Protein AF-A0A7Y0K8A1-F1 (afdb_monomer_lite)

Radius of gyration: 27.69 Å; chains: 1; bounding box: 73×55×80 Å

Organism: NCBI:txid2729105

Structure (mmCIF, N/CA/C/O backbone):
data_AF-A0A7Y0K8A1-F1
#
_entry.id   AF-A0A7Y0K8A1-F1
#
loop_
_atom_site.group_PDB
_atom_site.id
_atom_site.type_symbol
_atom_site.label_atom_id
_atom_site.label_alt_id
_atom_site.label_comp_id
_atom_site.label_asym_id
_atom_site.label_entity_id
_atom_site.label_seq_id
_atom_site.pdbx_PDB_ins_code
_atom_site.Cartn_x
_atom_site.Cartn_y
_atom_site.Cartn_z
_atom_site.occupancy
_atom_site.B_iso_or_equiv
_atom_site.auth_seq_id
_atom_site.auth_comp_id
_atom_site.auth_asym_id
_atom_site.auth_atom_id
_atom_site.pdbx_PDB_model_num
ATOM 1 N N . MET A 1 1 ? 37.854 -5.762 14.764 1.00 24.39 1 MET A N 1
ATOM 2 C CA . MET A 1 1 ? 37.509 -5.549 16.183 1.00 24.39 1 MET A CA 1
ATOM 3 C C . MET A 1 1 ? 36.314 -4.615 16.227 1.00 24.39 1 MET A C 1
ATOM 5 O O . MET A 1 1 ? 36.447 -3.462 15.850 1.00 24.39 1 MET A O 1
ATOM 9 N N . ASP A 1 2 ? 35.163 -5.211 16.541 1.00 26.22 2 ASP A N 1
ATOM 10 C CA . ASP A 1 2 ? 33.833 -4.686 16.887 1.00 26.22 2 ASP A CA 1
ATOM 11 C C . ASP A 1 2 ? 33.547 -3.190 16.691 1.00 26.22 2 ASP A C 1
ATOM 13 O O . ASP A 1 2 ? 33.590 -2.392 17.625 1.00 26.22 2 ASP A O 1
ATOM 17 N N . GLY A 1 3 ? 33.139 -2.845 15.468 1.00 27.05 3 GLY A N 1
ATOM 18 C CA . GLY A 1 3 ? 32.381 -1.635 15.162 1.00 27.05 3 GLY A CA 1
ATOM 19 C C . GLY A 1 3 ? 30.900 -1.978 15.028 1.00 27.05 3 GLY A C 1
ATOM 20 O O . GLY A 1 3 ? 30.450 -2.366 13.956 1.00 27.05 3 GLY A O 1
ATOM 21 N N . SER A 1 4 ? 30.137 -1.872 16.116 1.00 22.25 4 SER A N 1
ATOM 22 C CA . SER A 1 4 ? 28.673 -1.897 16.054 1.00 22.25 4 SER A CA 1
ATOM 23 C C . SER A 1 4 ? 28.156 -0.463 15.941 1.00 22.25 4 SER A C 1
ATOM 25 O O . SER A 1 4 ? 27.860 0.185 16.948 1.00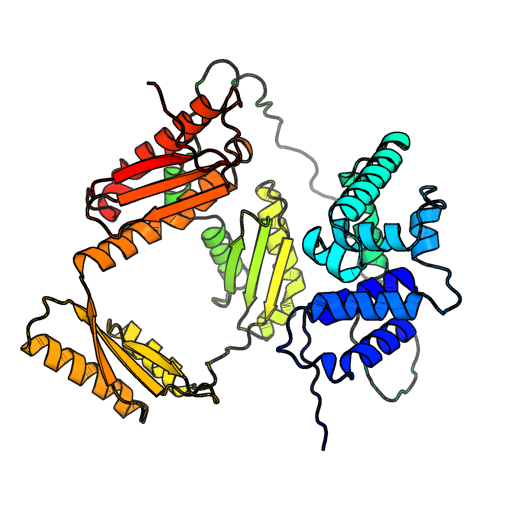 22.25 4 SER A O 1
ATOM 27 N N . THR A 1 5 ? 28.080 0.045 14.715 1.00 24.69 5 THR A N 1
ATOM 28 C CA . THR A 1 5 ? 27.270 1.214 14.362 1.00 24.69 5 THR A CA 1
ATOM 29 C C . THR A 1 5 ? 25.802 0.847 14.581 1.00 24.69 5 THR A C 1
ATOM 31 O O . THR A 1 5 ? 25.274 -0.091 13.985 1.00 24.69 5 THR A O 1
ATOM 34 N N . PHE A 1 6 ? 25.148 1.524 15.523 1.00 28.55 6 PHE A N 1
ATOM 35 C CA . PHE A 1 6 ? 23.739 1.289 15.819 1.00 28.55 6 PHE A CA 1
ATOM 36 C C . PHE A 1 6 ? 22.879 1.900 14.713 1.00 28.55 6 PHE A C 1
ATOM 38 O O . PHE A 1 6 ? 22.758 3.117 14.622 1.00 28.55 6 PHE A O 1
ATOM 45 N N . VAL A 1 7 ? 22.241 1.041 13.920 1.00 26.66 7 VAL A N 1
ATOM 46 C CA . VAL A 1 7 ? 21.103 1.401 13.068 1.00 26.66 7 VAL A CA 1
ATOM 47 C C . VAL A 1 7 ? 19.994 1.937 13.977 1.00 26.66 7 VAL A C 1
ATOM 49 O O . VAL A 1 7 ? 19.462 1.204 14.821 1.00 26.66 7 VAL A O 1
ATOM 52 N N . HIS A 1 8 ? 19.652 3.219 13.846 1.00 34.03 8 HIS A N 1
ATOM 53 C CA . HIS A 1 8 ? 18.496 3.820 14.510 1.00 34.03 8 HIS A CA 1
ATOM 54 C C . HIS A 1 8 ? 17.197 3.245 13.918 1.00 34.03 8 HIS A C 1
ATOM 56 O O . HIS A 1 8 ? 16.537 3.867 13.100 1.00 34.03 8 HIS A O 1
ATOM 62 N N . SER A 1 9 ? 16.824 2.029 14.329 1.00 37.53 9 SER A N 1
ATOM 63 C CA . SER A 1 9 ? 15.551 1.405 13.948 1.00 37.53 9 SER A CA 1
ATOM 64 C C . SER A 1 9 ? 14.418 1.801 14.908 1.00 37.53 9 SER A C 1
ATOM 66 O O . SER A 1 9 ? 14.607 1.803 16.129 1.00 37.53 9 SER A O 1
ATOM 68 N N . LYS A 1 10 ? 13.217 2.059 14.361 1.00 57.72 10 LYS A N 1
ATOM 69 C CA . LYS A 1 10 ? 11.925 2.286 15.061 1.00 57.72 10 LYS A CA 1
ATOM 70 C C . LYS A 1 10 ? 11.723 1.361 16.280 1.00 57.72 10 LYS A C 1
ATOM 72 O O . LYS A 1 10 ? 11.301 1.798 17.346 1.00 57.72 10 LYS A O 1
ATOM 77 N N . GLN A 1 11 ? 12.171 0.107 16.171 1.00 69.06 11 GLN A N 1
ATOM 78 C CA . GLN A 1 11 ? 12.081 -0.925 17.215 1.00 69.06 11 GLN A CA 1
ATOM 79 C C . GLN A 1 11 ? 12.850 -0.589 18.504 1.00 69.06 11 GLN A C 1
ATOM 81 O O . GLN A 1 11 ? 12.409 -0.941 19.599 1.00 69.06 11 GLN A O 1
ATOM 86 N N . VAL A 1 12 ? 14.002 0.083 18.403 1.00 68.31 12 VAL A N 1
ATOM 87 C CA . VAL A 1 12 ? 14.812 0.458 19.575 1.00 68.31 12 VAL A CA 1
ATOM 88 C C . VAL A 1 12 ? 14.117 1.543 20.387 1.00 68.31 12 VAL A C 1
ATOM 90 O O . VAL A 1 12 ? 14.115 1.476 21.617 1.00 68.31 12 VAL A O 1
ATOM 93 N N . ASN A 1 13 ? 13.484 2.499 19.709 1.00 73.88 13 ASN A N 1
ATOM 94 C CA . ASN A 1 13 ? 12.717 3.557 20.357 1.00 73.88 13 ASN A CA 1
ATOM 95 C C . ASN A 1 13 ? 11.484 2.987 21.063 1.00 73.88 13 ASN A C 1
ATOM 97 O O . ASN A 1 13 ? 11.255 3.321 22.224 1.00 73.88 13 ASN A O 1
ATOM 101 N N . ASP A 1 14 ? 10.775 2.047 20.434 1.00 79.75 14 ASP A N 1
ATOM 102 C CA . ASP A 1 14 ? 9.631 1.374 21.055 1.00 79.75 14 ASP A CA 1
ATOM 103 C C . ASP A 1 14 ? 10.026 0.612 22.326 1.00 79.75 14 ASP A C 1
ATOM 105 O O . ASP A 1 14 ? 9.353 0.681 23.357 1.00 79.75 14 ASP A O 1
ATOM 109 N N . TRP A 1 15 ? 11.162 -0.087 22.289 1.00 82.94 15 TRP A N 1
ATOM 110 C CA . TRP A 1 15 ? 11.717 -0.760 23.459 1.00 82.94 15 TRP A CA 1
ATOM 111 C C . TRP A 1 15 ? 12.137 0.216 24.554 1.00 82.94 15 TRP A C 1
ATOM 113 O O . TRP A 1 15 ? 11.872 -0.052 25.726 1.00 82.94 15 TRP A O 1
ATOM 123 N N . LEU A 1 16 ? 12.775 1.334 24.206 1.00 77.50 16 LEU A N 1
ATOM 124 C CA . LEU A 1 16 ? 13.179 2.359 25.170 1.00 77.50 16 LEU A CA 1
ATOM 125 C C . LEU A 1 16 ? 11.968 2.978 25.853 1.00 77.50 16 LEU A C 1
ATOM 127 O O . LEU A 1 16 ? 11.932 3.045 27.079 1.00 77.50 16 LEU A O 1
ATOM 131 N N . LEU A 1 17 ? 10.961 3.351 25.074 1.00 77.75 17 LEU A N 1
ATOM 132 C CA . LEU A 1 17 ? 9.736 3.954 25.564 1.00 77.75 17 LEU A CA 1
ATOM 133 C C . LEU A 1 17 ? 8.949 2.991 26.457 1.00 77.75 17 LEU A C 1
ATOM 135 O O . LEU A 1 17 ? 8.543 3.347 27.562 1.00 77.75 17 LEU A O 1
ATOM 139 N N . PHE A 1 18 ? 8.803 1.738 26.021 1.00 83.50 18 PHE A N 1
ATOM 140 C CA . PHE A 1 18 ? 8.172 0.689 26.815 1.00 83.50 18 PHE A CA 1
ATOM 141 C C . PHE A 1 18 ? 8.921 0.449 28.125 1.00 83.50 18 PHE A C 1
ATOM 143 O O . PHE A 1 18 ? 8.306 0.327 29.181 1.00 83.50 18 PHE A O 1
ATOM 150 N N . THR A 1 19 ? 10.253 0.424 28.085 1.00 82.06 19 THR A N 1
ATOM 151 C CA . THR A 1 19 ? 11.079 0.262 29.287 1.00 82.06 19 THR A CA 1
ATOM 152 C C . THR A 1 19 ? 10.920 1.461 30.225 1.00 82.06 19 THR A C 1
ATOM 154 O O . THR A 1 19 ? 10.665 1.280 31.416 1.00 82.06 19 THR A O 1
ATOM 157 N N . GLN A 1 20 ? 10.976 2.683 29.695 1.00 76.44 20 GLN A N 1
ATOM 158 C CA . GLN A 1 20 ? 10.878 3.920 30.467 1.00 76.44 20 GLN A CA 1
ATOM 159 C C . GLN A 1 20 ? 9.492 4.118 31.078 1.00 76.44 20 GLN A C 1
ATOM 161 O O . GLN A 1 20 ? 9.398 4.585 32.210 1.00 76.44 20 GLN A O 1
ATOM 166 N N . PHE A 1 21 ? 8.430 3.678 30.405 1.00 76.06 21 PHE A N 1
ATOM 167 C CA . PHE A 1 21 ? 7.079 3.665 30.962 1.00 76.06 21 PHE A CA 1
ATOM 168 C C . PHE A 1 21 ? 6.995 2.869 32.274 1.00 76.06 21 PHE A C 1
ATOM 170 O O . PHE A 1 21 ? 6.351 3.286 33.241 1.00 76.06 21 PHE A O 1
ATOM 177 N N . PHE A 1 22 ? 7.671 1.720 32.336 1.00 73.38 22 PHE A N 1
ATOM 178 C CA . PHE A 1 22 ? 7.627 0.851 33.509 1.00 73.38 22 PHE A CA 1
ATOM 179 C C . PHE A 1 22 ? 8.673 1.179 34.570 1.00 73.38 22 PHE A C 1
ATOM 181 O O . PHE A 1 22 ? 8.409 0.999 35.762 1.00 73.38 22 PHE A O 1
ATOM 188 N N . ILE A 1 23 ? 9.851 1.636 34.155 1.00 73.75 23 ILE A N 1
ATOM 189 C CA . ILE A 1 23 ? 10.977 1.894 35.055 1.00 73.75 23 ILE A CA 1
ATOM 190 C C . ILE A 1 23 ? 10.951 3.333 35.569 1.00 73.75 23 ILE A C 1
ATOM 192 O O . ILE A 1 23 ? 11.286 3.577 36.726 1.00 73.75 23 ILE A O 1
ATOM 196 N N . GLY A 1 24 ? 10.506 4.282 34.745 1.00 67.38 24 GLY A N 1
ATOM 197 C CA . GLY A 1 24 ? 10.475 5.708 35.066 1.00 67.38 24 GLY A CA 1
ATOM 198 C C . GLY A 1 24 ? 11.851 6.371 35.139 1.00 67.38 24 GLY A C 1
ATOM 199 O O . GLY A 1 24 ? 11.931 7.549 35.470 1.00 67.38 24 GLY A O 1
ATOM 200 N N . ASP A 1 25 ? 12.916 5.629 34.834 1.00 72.69 25 ASP A N 1
ATOM 201 C CA . ASP A 1 25 ? 14.300 6.093 34.822 1.00 72.69 25 ASP A CA 1
ATOM 202 C C . ASP A 1 25 ? 14.870 5.922 33.412 1.00 72.69 25 ASP A C 1
ATOM 204 O O . ASP A 1 25 ? 14.902 4.813 32.867 1.00 72.69 25 ASP A O 1
ATOM 208 N N . LYS A 1 26 ? 15.276 7.038 32.805 1.00 70.19 26 LYS A N 1
ATOM 209 C CA . LYS A 1 26 ? 15.771 7.086 31.426 1.00 70.19 26 LYS A CA 1
ATOM 210 C C . LYS A 1 26 ? 17.104 6.353 31.274 1.00 70.19 26 LYS A C 1
ATOM 212 O O . LYS A 1 26 ? 17.262 5.596 30.318 1.00 70.19 26 LYS A O 1
ATOM 217 N N . GLU A 1 27 ? 18.040 6.553 32.197 1.00 70.31 27 GLU A N 1
ATOM 218 C CA . GLU A 1 27 ? 19.384 5.964 32.133 1.00 70.31 27 GLU A CA 1
ATOM 219 C C . GLU A 1 27 ? 19.294 4.449 32.281 1.00 70.31 27 GLU A C 1
ATOM 221 O O . GLU A 1 27 ? 19.781 3.698 31.435 1.00 70.31 27 GLU A O 1
ATOM 226 N N . LYS A 1 28 ? 18.524 3.997 33.268 1.00 75.38 28 LYS A N 1
ATOM 227 C CA . LYS A 1 28 ? 18.285 2.576 33.500 1.00 75.38 28 LYS A CA 1
ATOM 228 C C . LYS A 1 28 ? 17.540 1.901 32.348 1.00 75.38 28 LYS A C 1
ATOM 230 O O . LYS A 1 28 ? 17.819 0.755 31.992 1.00 75.38 28 LYS A O 1
ATOM 235 N N . SER A 1 29 ? 16.605 2.616 31.724 1.00 76.81 29 SER A N 1
ATOM 236 C CA . SER A 1 29 ? 15.904 2.114 30.537 1.00 76.81 29 SER A CA 1
ATOM 237 C C . SER A 1 29 ? 16.855 1.927 29.359 1.00 76.81 29 SER A C 1
ATOM 239 O O . SER A 1 29 ? 16.796 0.906 28.671 1.00 76.81 29 SER A O 1
ATOM 241 N N . GLN A 1 30 ? 17.783 2.866 29.164 1.00 76.06 30 GLN A N 1
ATOM 242 C CA . GLN A 1 30 ? 18.830 2.745 28.156 1.00 76.06 30 GLN A CA 1
ATOM 243 C C . GLN A 1 30 ? 19.787 1.590 28.453 1.00 76.06 30 GLN A C 1
ATOM 245 O O . GLN A 1 30 ? 20.139 0.865 27.527 1.00 76.06 30 GLN A O 1
ATOM 250 N N . GLU A 1 31 ? 20.186 1.378 29.708 1.00 74.69 31 GLU A N 1
ATOM 251 C CA . GLU A 1 31 ? 21.025 0.239 30.099 1.00 74.69 31 GLU A CA 1
ATOM 252 C C . GLU A 1 31 ? 20.365 -1.099 29.760 1.00 74.69 31 GLU A C 1
ATOM 254 O O . GLU A 1 31 ? 20.992 -1.970 29.155 1.00 74.69 31 GLU A O 1
ATOM 259 N N . ILE A 1 32 ? 19.078 -1.252 30.076 1.00 76.62 32 ILE A N 1
ATOM 260 C CA . ILE A 1 32 ? 18.332 -2.488 29.814 1.00 76.62 32 ILE A CA 1
ATOM 261 C C . ILE A 1 32 ? 18.181 -2.742 28.314 1.00 76.62 32 ILE A C 1
ATOM 263 O O . ILE A 1 32 ? 18.380 -3.875 27.864 1.00 76.62 32 ILE A O 1
ATOM 267 N N . VAL A 1 33 ? 17.875 -1.710 27.524 1.00 75.94 33 VAL A N 1
ATOM 268 C CA . VAL A 1 33 ? 17.758 -1.854 26.066 1.00 75.94 33 VAL A CA 1
ATOM 269 C C . VAL A 1 33 ? 19.127 -2.086 25.417 1.00 75.94 33 VAL A C 1
ATOM 271 O O . VAL A 1 33 ? 19.243 -2.961 24.563 1.00 75.94 33 VAL A O 1
ATOM 274 N N . LYS A 1 34 ? 20.199 -1.422 25.866 1.00 74.75 34 LYS A N 1
ATOM 275 C CA . LYS A 1 34 ? 21.573 -1.711 25.412 1.00 74.75 34 LYS A CA 1
ATOM 276 C C . LYS A 1 34 ? 21.975 -3.152 25.734 1.00 74.75 34 LYS A C 1
ATOM 278 O O . LYS A 1 34 ? 22.473 -3.858 24.862 1.00 74.75 34 LYS A O 1
ATOM 283 N N . ALA A 1 35 ? 21.680 -3.628 26.945 1.00 71.81 35 ALA A N 1
ATOM 284 C CA . ALA A 1 35 ? 21.947 -5.004 27.363 1.00 71.81 35 ALA A CA 1
ATOM 285 C C . ALA A 1 35 ? 21.144 -6.048 26.565 1.00 71.81 35 ALA A C 1
ATOM 287 O O . ALA A 1 35 ? 21.574 -7.197 26.444 1.00 71.81 35 ALA A O 1
ATOM 288 N N . TRP A 1 36 ? 19.974 -5.680 26.031 1.00 75.44 36 TRP A N 1
ATOM 289 C CA . TRP A 1 36 ? 19.258 -6.490 25.046 1.00 75.44 36 TRP A CA 1
ATOM 290 C C . TRP A 1 36 ? 20.005 -6.510 23.715 1.00 75.44 36 TRP A C 1
ATOM 292 O O . TRP A 1 36 ? 20.303 -7.591 23.211 1.00 75.44 36 TRP A O 1
ATOM 302 N N . LEU A 1 37 ? 20.338 -5.332 23.187 1.00 66.25 37 LEU A N 1
ATOM 303 C CA . LEU A 1 37 ? 20.905 -5.144 21.854 1.00 66.25 37 LEU A CA 1
ATOM 304 C C . LEU A 1 37 ? 22.251 -5.842 21.643 1.00 66.25 37 LEU A C 1
ATOM 306 O O . LEU A 1 37 ? 22.497 -6.329 20.545 1.00 66.25 37 LEU A O 1
ATOM 310 N N . ILE A 1 38 ? 23.079 -5.974 22.681 1.00 62.06 38 ILE A N 1
ATOM 311 C CA . ILE A 1 38 ? 24.378 -6.668 22.602 1.00 62.06 38 ILE A CA 1
ATOM 312 C C . ILE A 1 38 ? 24.273 -8.203 22.570 1.00 62.06 38 ILE A C 1
ATOM 314 O O . ILE A 1 38 ? 25.284 -8.893 22.439 1.00 62.06 38 ILE A O 1
ATOM 318 N N . LYS A 1 39 ? 23.078 -8.789 22.734 1.00 57.50 39 LYS A N 1
ATOM 319 C CA . LYS A 1 39 ? 22.943 -10.253 22.776 1.00 57.50 39 LYS A CA 1
ATOM 320 C C . LYS A 1 39 ? 23.056 -10.854 21.379 1.00 57.50 39 LYS A C 1
ATOM 322 O O . LYS A 1 39 ? 22.359 -10.407 20.486 1.00 57.50 39 LYS A O 1
ATOM 327 N N . PRO A 1 40 ? 23.725 -12.005 21.189 1.00 44.41 40 PRO A N 1
ATOM 328 C CA . PRO A 1 40 ? 23.772 -12.684 19.886 1.00 44.41 40 PRO A CA 1
ATOM 329 C C . PRO A 1 40 ? 22.390 -13.001 19.273 1.00 44.41 40 PRO A C 1
ATOM 331 O O . PRO A 1 40 ? 22.266 -13.242 18.074 1.00 44.41 40 PRO A O 1
ATOM 334 N N . SER A 1 41 ? 21.325 -13.018 20.087 1.00 43.88 41 SER A N 1
ATOM 335 C CA . SER A 1 41 ? 19.940 -13.194 19.639 1.00 43.88 41 SER A CA 1
ATOM 336 C C . SER A 1 41 ? 19.298 -11.972 18.966 1.00 43.88 41 SER A C 1
ATOM 338 O O . SER A 1 41 ? 18.137 -12.097 18.577 1.00 43.88 41 SER A O 1
ATOM 340 N N . THR A 1 42 ? 20.009 -10.846 18.838 1.00 46.00 42 THR A N 1
ATOM 341 C CA . THR A 1 42 ? 19.537 -9.586 18.229 1.00 46.00 42 THR A CA 1
ATOM 342 C C . THR A 1 42 ? 20.055 -9.329 16.814 1.00 46.00 42 THR A C 1
ATOM 344 O O . THR A 1 42 ? 19.662 -8.330 16.222 1.00 46.00 42 THR A O 1
ATOM 347 N N . LYS A 1 43 ? 20.886 -10.217 16.237 1.00 47.50 43 LYS A N 1
ATOM 348 C CA . LYS A 1 43 ? 21.326 -10.097 14.833 1.00 47.50 43 LYS A CA 1
ATOM 349 C C . LYS A 1 43 ? 20.107 -9.995 13.897 1.00 47.50 43 LYS A C 1
ATOM 351 O O . LYS A 1 43 ? 19.180 -10.804 14.011 1.00 47.50 43 LYS A O 1
ATOM 356 N N . PHE A 1 44 ? 20.134 -9.005 13.003 1.00 40.94 44 PHE A N 1
ATOM 357 C CA . PHE A 1 44 ? 18.996 -8.344 12.335 1.00 40.94 44 PHE A CA 1
ATOM 358 C C . PHE A 1 44 ? 18.143 -9.182 11.358 1.00 40.94 44 PHE A C 1
ATOM 360 O O . PHE A 1 44 ? 17.328 -8.637 10.630 1.00 40.94 44 PHE A O 1
ATOM 367 N N . GLN A 1 45 ? 18.246 -10.511 11.372 1.00 38.81 45 GLN A N 1
ATOM 368 C CA . GLN A 1 45 ? 17.527 -11.398 10.442 1.00 38.81 45 GLN A CA 1
ATOM 369 C C . GLN A 1 45 ? 16.828 -12.581 11.134 1.00 38.81 45 GLN A C 1
ATOM 371 O O . GLN A 1 45 ? 16.485 -13.583 10.512 1.00 38.81 45 GLN A O 1
ATOM 376 N N . ARG A 1 46 ? 16.607 -12.521 12.455 1.00 44.44 46 ARG A N 1
ATOM 377 C CA . ARG A 1 46 ? 15.890 -13.592 13.172 1.00 44.44 46 ARG A CA 1
ATOM 378 C C . ARG A 1 46 ? 14.405 -13.275 13.324 1.00 44.44 46 ARG A C 1
ATOM 380 O O . ARG A 1 46 ? 14.040 -12.241 13.869 1.00 44.44 46 ARG A O 1
ATOM 387 N N . ASN A 1 47 ? 13.541 -14.230 12.975 1.00 48.03 47 ASN A N 1
ATOM 388 C CA . ASN A 1 47 ? 12.097 -14.130 13.215 1.00 48.03 47 ASN A CA 1
ATOM 389 C C . ASN A 1 47 ? 11.781 -13.659 14.652 1.00 48.03 47 ASN A C 1
ATOM 391 O O . ASN A 1 47 ? 12.255 -14.239 15.643 1.00 48.03 47 ASN A O 1
ATOM 395 N N . HIS A 1 48 ? 10.919 -12.643 14.750 1.00 62.94 48 HIS A N 1
ATOM 396 C CA . HIS A 1 48 ? 10.381 -12.081 15.994 1.00 62.94 48 HIS A CA 1
ATOM 397 C C . HIS A 1 48 ? 11.364 -11.284 16.873 1.00 62.94 48 HIS A C 1
ATOM 399 O O . HIS A 1 48 ? 11.264 -11.344 18.103 1.00 62.94 48 HIS A O 1
ATOM 405 N N . VAL A 1 49 ? 12.341 -10.574 16.288 1.00 65.62 49 VAL A N 1
ATOM 406 C CA . VAL A 1 49 ? 13.271 -9.704 17.044 1.00 65.62 49 VAL A CA 1
ATOM 407 C C . VAL A 1 49 ? 12.507 -8.701 17.916 1.00 65.62 49 VAL A C 1
ATOM 409 O O . VAL A 1 49 ? 12.757 -8.651 19.124 1.00 65.62 49 VAL A O 1
ATOM 412 N N . MET A 1 50 ? 11.515 -8.006 17.345 1.00 74.31 50 MET A N 1
ATOM 413 C CA . MET A 1 50 ? 10.642 -7.061 18.052 1.00 74.31 50 MET A CA 1
ATOM 414 C C . MET A 1 50 ? 10.005 -7.689 19.303 1.00 74.31 50 MET A C 1
ATOM 416 O O . MET A 1 50 ? 10.189 -7.190 20.419 1.00 74.31 50 MET A O 1
ATOM 420 N N . GLU A 1 51 ? 9.345 -8.847 19.167 1.00 79.25 51 GLU A N 1
ATOM 421 C CA . GLU A 1 51 ? 8.675 -9.496 20.298 1.00 79.25 51 GLU A CA 1
ATOM 422 C C . GLU A 1 51 ? 9.658 -10.025 21.356 1.00 79.25 51 GLU A C 1
ATOM 424 O O . GLU A 1 51 ? 9.309 -10.150 22.536 1.00 79.25 51 GLU A O 1
ATOM 429 N N . ARG A 1 52 ? 10.888 -10.377 20.960 1.00 75.44 52 ARG A N 1
ATOM 430 C CA . ARG A 1 52 ? 11.927 -10.834 21.894 1.00 75.44 52 ARG A CA 1
ATOM 431 C C . ARG A 1 52 ? 12.470 -9.689 22.745 1.00 75.44 52 ARG A C 1
ATOM 433 O O . ARG A 1 52 ? 12.723 -9.940 23.923 1.00 75.44 52 ARG A O 1
ATOM 440 N N . GLY A 1 53 ? 12.584 -8.477 22.200 1.00 77.12 53 GLY A N 1
ATOM 441 C CA . GLY A 1 53 ? 13.013 -7.299 22.957 1.00 77.12 53 GLY A CA 1
ATOM 442 C C . GLY A 1 53 ? 12.019 -6.920 24.048 1.00 77.12 53 GLY A C 1
ATOM 443 O O . GLY A 1 53 ? 12.384 -6.912 25.223 1.00 77.12 53 GLY A O 1
ATOM 444 N N . PHE A 1 54 ? 10.732 -6.780 23.711 1.00 85.12 54 PHE A N 1
ATOM 445 C CA . PHE A 1 54 ? 9.679 -6.557 24.714 1.00 85.12 54 PHE A CA 1
ATOM 446 C C . PHE A 1 54 ? 9.655 -7.652 25.785 1.00 85.12 54 PHE A C 1
ATOM 448 O O . PHE A 1 54 ? 9.534 -7.378 26.979 1.00 85.12 54 PHE A O 1
ATOM 455 N N . ARG A 1 55 ? 9.826 -8.917 25.383 1.00 82.75 55 ARG A N 1
ATOM 456 C CA . ARG A 1 55 ? 9.890 -10.039 26.327 1.00 82.75 55 ARG A CA 1
ATOM 457 C C . ARG A 1 55 ? 11.113 -9.962 27.240 1.00 82.75 55 ARG A C 1
ATOM 459 O O . ARG A 1 55 ? 11.013 -10.311 28.416 1.00 82.75 55 ARG A O 1
ATOM 466 N N . TYR A 1 56 ? 12.265 -9.569 26.703 1.00 82.38 56 TYR A N 1
ATOM 467 C CA . TYR A 1 56 ? 13.481 -9.388 27.482 1.00 82.38 56 TYR A CA 1
ATOM 468 C C . TYR A 1 56 ? 13.283 -8.303 28.539 1.00 82.38 56 TYR A C 1
ATOM 470 O O . TYR A 1 56 ? 13.530 -8.559 29.716 1.00 82.38 56 TYR A O 1
ATOM 478 N N . ILE A 1 57 ? 12.740 -7.154 28.137 1.00 83.31 57 ILE A N 1
ATOM 479 C CA . ILE A 1 57 ? 12.429 -6.034 29.0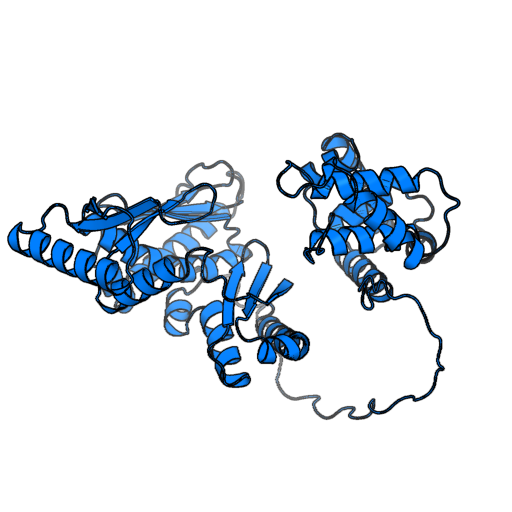29 1.00 83.31 57 ILE A CA 1
ATOM 480 C C . ILE A 1 57 ? 11.458 -6.481 30.127 1.00 83.31 57 ILE A C 1
ATOM 482 O O . ILE A 1 57 ? 11.761 -6.344 31.310 1.00 83.31 57 ILE A O 1
ATOM 486 N N . LEU A 1 58 ? 10.356 -7.150 29.765 1.00 80.94 58 LEU A N 1
ATOM 487 C CA . LEU A 1 58 ? 9.397 -7.709 30.726 1.00 80.94 58 LEU A CA 1
ATOM 488 C C . LEU A 1 58 ? 10.029 -8.693 31.722 1.00 80.94 58 LEU A C 1
ATOM 490 O O . LEU A 1 58 ? 9.541 -8.827 32.845 1.00 80.94 58 LEU A O 1
ATOM 494 N N . LYS A 1 59 ? 11.088 -9.413 31.328 1.00 80.31 59 LYS A N 1
ATOM 495 C CA . LYS A 1 59 ? 11.830 -10.306 32.228 1.00 80.31 59 LYS A CA 1
ATOM 496 C C . LYS A 1 59 ? 12.692 -9.512 33.209 1.00 80.31 59 LYS A C 1
ATOM 498 O O . LYS A 1 59 ? 12.667 -9.842 34.390 1.00 80.31 59 LYS A O 1
ATOM 503 N N . GLN A 1 60 ? 13.404 -8.486 32.741 1.00 74.38 60 GLN A N 1
ATOM 504 C CA . GLN A 1 60 ? 14.218 -7.615 33.603 1.00 74.38 60 GLN A CA 1
ATOM 505 C C . GLN A 1 60 ? 13.355 -6.847 34.602 1.00 74.38 60 GLN A C 1
ATOM 507 O O . GLN A 1 60 ? 13.700 -6.714 35.771 1.00 74.38 60 GLN A O 1
ATOM 512 N N . MET A 1 61 ? 12.148 -6.476 34.182 1.00 67.75 61 MET A N 1
ATOM 513 C CA . MET A 1 61 ? 11.180 -5.831 35.052 1.00 67.75 61 MET A CA 1
ATOM 514 C C . MET A 1 61 ? 10.753 -6.692 36.248 1.00 67.75 61 MET A C 1
ATOM 516 O O . MET A 1 61 ? 10.256 -6.114 37.202 1.00 67.75 61 MET A O 1
ATOM 520 N N . LYS A 1 62 ? 10.887 -8.031 36.247 1.00 60.81 62 LYS A N 1
ATOM 521 C CA . LYS A 1 62 ? 10.403 -8.914 37.337 1.00 60.81 62 LYS A CA 1
ATOM 522 C C . LYS A 1 62 ? 11.278 -8.941 38.603 1.00 60.81 62 LYS A C 1
ATOM 524 O O . LYS A 1 62 ? 10.868 -9.588 39.562 1.00 60.81 62 LYS A O 1
ATOM 529 N N . GLY A 1 63 ? 12.441 -8.282 38.614 1.00 52.16 63 GLY A N 1
ATOM 530 C CA . GLY A 1 63 ? 13.434 -8.409 39.693 1.00 52.16 63 GLY A CA 1
ATOM 531 C C . GLY A 1 63 ? 13.823 -7.126 40.433 1.00 52.16 63 GLY A C 1
ATOM 532 O O . GLY A 1 63 ? 14.589 -7.210 41.385 1.00 52.16 63 GLY A O 1
ATOM 533 N N . GLU A 1 64 ? 13.328 -5.950 40.040 1.00 48.84 64 GLU A N 1
ATOM 534 C CA . GLU A 1 64 ? 13.826 -4.671 40.566 1.00 48.84 64 GLU A CA 1
ATOM 535 C C . GLU A 1 64 ? 12.750 -3.869 41.306 1.00 48.84 64 GLU A C 1
ATOM 537 O O . GLU A 1 64 ? 11.585 -3.875 40.919 1.00 48.84 64 GLU A O 1
ATOM 542 N N . ASN A 1 65 ? 13.141 -3.167 42.376 1.00 46.94 65 ASN A N 1
ATOM 543 C CA . ASN A 1 65 ? 12.258 -2.359 43.222 1.00 46.94 65 ASN A CA 1
ATOM 544 C C . ASN A 1 65 ? 11.586 -1.228 42.419 1.00 46.94 65 ASN A C 1
ATOM 546 O O . ASN A 1 65 ? 12.199 -0.214 42.092 1.00 46.94 65 ASN A O 1
ATOM 550 N N . ARG A 1 66 ? 10.303 -1.426 42.097 1.00 51.62 66 ARG A N 1
ATOM 551 C CA . ARG A 1 66 ? 9.498 -0.594 41.188 1.00 51.62 66 ARG A CA 1
ATOM 552 C C . ARG A 1 66 ? 8.781 0.517 41.934 1.00 51.62 66 ARG A C 1
ATOM 554 O O . ARG A 1 66 ? 8.113 0.210 42.921 1.00 51.62 66 ARG A O 1
ATOM 561 N N . ARG A 1 67 ? 8.803 1.756 41.423 1.00 49.66 67 ARG A N 1
ATOM 562 C CA . ARG A 1 67 ? 7.782 2.801 41.681 1.00 49.66 67 ARG A CA 1
ATOM 563 C C . ARG A 1 67 ? 8.183 4.123 41.012 1.00 49.66 67 ARG A C 1
ATOM 565 O O . ARG A 1 67 ? 9.026 4.809 41.574 1.00 49.66 67 ARG A O 1
ATOM 572 N N . ARG A 1 68 ? 7.506 4.533 39.926 1.00 52.25 68 ARG A N 1
ATOM 573 C CA . ARG A 1 68 ? 6.978 5.916 39.794 1.00 52.25 68 ARG A CA 1
ATOM 574 C C . ARG A 1 68 ? 6.018 6.122 38.610 1.00 52.25 68 ARG A C 1
ATOM 576 O O . ARG A 1 68 ? 4.863 6.396 38.892 1.00 52.25 68 ARG A O 1
ATOM 583 N N . VAL A 1 69 ? 6.393 5.913 37.345 1.00 48.78 69 VAL A N 1
ATOM 584 C CA . VAL A 1 69 ? 5.578 6.410 36.203 1.00 48.78 69 VAL A CA 1
ATOM 585 C C . VAL A 1 69 ? 4.277 5.628 35.956 1.00 48.78 69 VAL A C 1
ATOM 587 O O . VAL A 1 69 ? 3.200 6.214 36.036 1.00 48.78 69 VAL A O 1
ATOM 590 N N . SER A 1 70 ? 4.321 4.295 35.817 1.00 49.44 70 SER A N 1
ATOM 591 C CA . SER A 1 70 ? 3.091 3.474 35.734 1.00 49.44 70 SER A CA 1
ATOM 592 C C . SER A 1 70 ? 2.182 3.621 36.961 1.00 49.44 70 SER A C 1
ATOM 594 O O . SER A 1 70 ? 0.971 3.420 36.890 1.00 49.44 70 SER A O 1
ATOM 596 N N . LYS A 1 71 ? 2.765 3.994 38.107 1.00 50.22 71 LYS A N 1
ATOM 597 C CA . LYS A 1 71 ? 2.037 4.186 39.356 1.00 50.22 71 LYS A CA 1
ATOM 598 C C . LYS A 1 71 ? 1.289 5.516 39.383 1.00 50.22 71 LYS A C 1
ATOM 600 O O . LYS A 1 71 ? 0.229 5.520 39.983 1.00 50.22 71 LYS A O 1
ATOM 605 N N . VAL A 1 72 ? 1.790 6.581 38.747 1.00 48.94 72 VAL A N 1
ATOM 606 C CA . VAL A 1 72 ? 1.127 7.900 38.670 1.00 48.94 72 VAL A CA 1
ATOM 607 C C . VAL A 1 72 ? -0.097 7.815 37.757 1.00 48.94 72 VAL A C 1
ATOM 609 O O . VAL A 1 72 ? -1.216 7.953 38.251 1.00 48.94 72 VAL A O 1
ATOM 612 N N . LEU A 1 73 ? 0.103 7.382 36.509 1.00 49.91 73 LEU A N 1
ATOM 613 C CA . LEU A 1 73 ? -0.931 7.239 35.472 1.00 49.91 73 LEU A CA 1
ATOM 614 C C . LEU A 1 73 ? -2.096 6.332 35.904 1.00 49.91 73 LEU A C 1
ATOM 616 O O . LEU A 1 73 ? -3.263 6.597 35.642 1.00 49.91 73 LEU A O 1
ATOM 620 N N . LEU A 1 74 ? -1.800 5.256 36.638 1.00 53.84 74 LEU A N 1
ATOM 621 C CA . LEU A 1 74 ? -2.819 4.328 37.139 1.00 53.84 74 LEU A CA 1
ATOM 622 C C . LEU A 1 74 ? -3.324 4.684 38.546 1.00 53.84 74 LEU A C 1
ATOM 624 O O . LEU A 1 74 ? -4.322 4.113 38.994 1.00 53.84 74 LEU A O 1
ATOM 628 N N . SER A 1 75 ? -2.672 5.606 39.262 1.00 51.94 75 SER A N 1
ATOM 629 C CA . SER A 1 75 ? -3.158 6.097 40.559 1.00 51.94 75 SER A CA 1
ATOM 630 C C . SER A 1 75 ? -4.162 7.232 40.428 1.00 51.94 75 SER A C 1
ATOM 632 O O . SER A 1 75 ? -5.136 7.208 41.178 1.00 51.94 75 SER A O 1
ATOM 634 N N . GLU A 1 76 ? -3.974 8.149 39.474 1.00 47.47 76 GLU A N 1
ATOM 635 C CA . GLU A 1 76 ? -4.860 9.303 39.262 1.00 47.47 76 GLU A CA 1
ATOM 636 C C . GLU A 1 76 ? -6.256 8.875 38.786 1.00 47.47 76 GLU A C 1
ATOM 638 O O . GLU A 1 76 ? -7.260 9.411 39.242 1.00 47.47 76 GLU A O 1
ATOM 643 N N . TYR A 1 77 ? -6.346 7.788 38.013 1.00 52.06 77 TYR A N 1
ATOM 644 C CA . TYR A 1 77 ? -7.621 7.216 37.551 1.00 52.06 77 TYR A CA 1
ATOM 645 C C . TYR A 1 77 ? -8.083 5.986 38.362 1.00 52.06 77 TYR A C 1
ATOM 647 O O . TYR A 1 77 ? -9.029 5.278 37.996 1.00 52.06 77 TYR A O 1
ATOM 655 N N . SER A 1 78 ? -7.450 5.716 39.512 1.00 49.28 78 SER A N 1
ATOM 656 C CA . SER A 1 78 ? -7.810 4.618 40.427 1.00 49.28 78 SER A CA 1
ATOM 657 C C . SER A 1 78 ? -7.819 3.217 39.777 1.00 49.28 78 SER A C 1
ATOM 659 O O . SER A 1 78 ? -8.701 2.402 40.052 1.00 49.28 78 SER A O 1
ATOM 661 N N . PHE A 1 79 ? -6.828 2.915 38.935 1.00 56.88 79 PHE A N 1
ATOM 662 C CA . PHE A 1 79 ? -6.537 1.588 38.367 1.00 56.88 79 PHE A CA 1
ATOM 663 C C . PHE A 1 79 ? -5.506 0.800 39.197 1.00 56.88 79 PHE A C 1
ATOM 665 O O . PHE A 1 79 ? -4.846 -0.110 38.693 1.00 56.88 79 PHE A O 1
ATOM 672 N N . LYS A 1 80 ? -5.369 1.119 40.493 1.00 51.75 80 LYS A N 1
ATOM 673 C CA . LYS A 1 80 ? -4.405 0.499 41.428 1.00 51.75 80 LYS A CA 1
ATOM 674 C C . LYS A 1 80 ? -4.481 -1.040 41.487 1.00 51.75 80 LYS A C 1
ATOM 676 O O . LYS A 1 80 ? -3.545 -1.668 41.970 1.00 51.75 80 LYS A O 1
ATOM 681 N N . SER A 1 81 ? -5.575 -1.636 41.009 1.00 56.62 81 SER A N 1
ATOM 682 C CA . SER A 1 81 ? -5.830 -3.079 40.964 1.00 56.62 81 SER A CA 1
ATOM 683 C C . SER A 1 81 ? -5.350 -3.786 39.686 1.00 56.62 81 SER A C 1
ATOM 685 O O . SER A 1 81 ? -5.338 -5.019 39.657 1.00 56.62 81 SER A O 1
ATOM 687 N N . ILE A 1 82 ? -4.951 -3.058 38.632 1.00 64.12 82 ILE A N 1
ATOM 688 C CA . ILE A 1 82 ? -4.499 -3.665 37.371 1.00 64.12 82 ILE A CA 1
ATOM 689 C C . ILE A 1 82 ? -3.091 -4.231 37.557 1.00 64.12 82 ILE A C 1
ATOM 691 O O . ILE A 1 82 ? -2.134 -3.497 37.822 1.00 64.12 82 ILE A O 1
ATOM 695 N N . LYS A 1 83 ? -2.953 -5.550 37.387 1.00 72.31 83 LYS A N 1
ATOM 696 C CA . LYS A 1 83 ? -1.664 -6.242 37.507 1.00 72.31 83 LYS A CA 1
ATOM 697 C C . LYS A 1 83 ? -0.717 -5.770 36.408 1.00 72.31 83 LYS A C 1
ATOM 699 O O . LYS A 1 83 ? -1.129 -5.487 35.294 1.00 72.31 83 LYS A O 1
ATOM 704 N N . GLU A 1 84 ? 0.577 -5.769 36.678 1.00 71.69 84 GLU A N 1
ATOM 705 C CA . GLU A 1 84 ? 1.603 -5.264 35.747 1.00 71.69 84 GLU A CA 1
ATOM 706 C C . GLU A 1 84 ? 1.597 -5.947 34.379 1.00 71.69 84 GLU A C 1
ATOM 708 O O . GLU A 1 84 ? 1.869 -5.320 33.362 1.00 71.69 84 GLU A O 1
ATOM 713 N N . ILE A 1 85 ? 1.259 -7.238 34.341 1.00 76.38 85 ILE A N 1
ATOM 714 C CA . ILE A 1 85 ? 1.113 -7.956 33.076 1.00 76.38 85 ILE A CA 1
ATOM 715 C C . ILE A 1 85 ? -0.062 -7.418 32.253 1.00 76.38 85 ILE A C 1
ATOM 717 O O . ILE A 1 85 ? 0.023 -7.384 31.032 1.00 76.38 85 ILE A O 1
ATOM 721 N N . ASP A 1 86 ? -1.128 -6.971 32.915 1.00 78.94 86 ASP A N 1
ATOM 722 C CA . ASP A 1 86 ? -2.283 -6.353 32.272 1.00 78.94 86 ASP A CA 1
ATOM 723 C C . ASP A 1 86 ? -1.935 -4.937 31.809 1.00 78.94 86 ASP A C 1
ATOM 725 O O . ASP A 1 86 ? -2.288 -4.574 30.696 1.00 78.94 86 ASP A O 1
ATOM 729 N N . GLN A 1 87 ? -1.135 -4.188 32.575 1.00 80.56 87 GLN A N 1
ATOM 730 C CA . GLN A 1 87 ? -0.594 -2.888 32.149 1.00 80.56 87 GLN A CA 1
ATOM 731 C C . GLN A 1 87 ? 0.273 -3.020 30.890 1.00 80.56 87 GLN A C 1
ATOM 733 O O . GLN A 1 87 ? 0.129 -2.240 29.956 1.00 80.56 87 GLN A O 1
ATOM 738 N N . ALA A 1 88 ? 1.134 -4.041 30.830 1.00 83.00 88 ALA A N 1
ATOM 739 C CA . ALA A 1 88 ? 1.928 -4.333 29.640 1.00 83.00 88 ALA A CA 1
ATOM 740 C C . ALA A 1 88 ? 1.050 -4.709 28.443 1.00 83.00 88 ALA A C 1
ATOM 742 O O . ALA A 1 88 ? 1.305 -4.247 27.339 1.00 83.00 88 ALA A O 1
ATOM 743 N N . ILE A 1 89 ? 0.004 -5.514 28.646 1.00 82.44 89 ILE A N 1
ATOM 744 C CA . ILE A 1 89 ? -0.948 -5.868 27.582 1.00 82.44 89 ILE A CA 1
ATOM 745 C C . ILE A 1 89 ? -1.689 -4.625 27.074 1.00 82.44 89 ILE A C 1
ATOM 747 O O . ILE A 1 89 ? -1.818 -4.464 25.865 1.00 82.44 89 ILE A O 1
ATOM 751 N N . ILE A 1 90 ? -2.141 -3.753 27.977 1.00 82.50 90 ILE A N 1
ATOM 752 C CA . ILE A 1 90 ? -2.827 -2.497 27.650 1.00 82.50 90 ILE A CA 1
ATOM 753 C C . ILE A 1 90 ? -1.896 -1.591 26.847 1.00 82.50 90 ILE A C 1
ATOM 755 O O . ILE A 1 90 ? -2.279 -1.138 25.777 1.00 82.50 90 ILE A O 1
ATOM 759 N N . LEU A 1 91 ? -0.660 -1.389 27.303 1.00 82.38 91 LEU A N 1
ATOM 760 C CA . LEU A 1 91 ? 0.308 -0.539 26.614 1.00 82.38 91 LEU A CA 1
ATOM 761 C C . LEU A 1 91 ? 0.670 -1.091 25.225 1.00 82.38 91 LEU A C 1
ATOM 763 O O . LEU A 1 91 ? 0.652 -0.356 24.243 1.00 82.38 91 LEU A O 1
ATOM 767 N N . LEU A 1 92 ? 0.942 -2.397 25.119 1.00 81.75 92 LEU A N 1
ATOM 768 C CA . LEU A 1 92 ? 1.241 -3.040 23.834 1.00 81.75 92 LEU A CA 1
ATOM 769 C C . LEU A 1 92 ? 0.063 -2.965 22.855 1.00 81.75 92 LEU A C 1
ATOM 771 O O . LEU A 1 92 ? 0.291 -2.941 21.653 1.00 81.75 92 LEU A O 1
ATOM 775 N N . HIS A 1 93 ? -1.175 -2.963 23.354 1.00 79.06 93 HIS A N 1
ATOM 776 C CA . HIS A 1 93 ? -2.369 -2.956 22.515 1.00 79.06 93 HIS A CA 1
ATOM 777 C C . HIS A 1 93 ? -2.841 -1.553 22.133 1.00 79.06 93 HIS A C 1
ATOM 779 O O . HIS A 1 93 ? -3.129 -1.320 20.970 1.00 79.06 93 HIS A O 1
ATOM 785 N N . TYR A 1 94 ? -2.938 -0.636 23.094 1.00 72.88 94 TYR A N 1
ATOM 786 C CA . TYR A 1 94 ? -3.551 0.676 22.888 1.00 72.88 94 TYR A CA 1
ATOM 787 C C . TYR A 1 94 ? -2.547 1.760 22.498 1.00 72.88 94 TYR A C 1
ATOM 789 O O . TYR A 1 94 ? -2.938 2.695 21.816 1.00 72.88 94 TYR A O 1
ATOM 797 N N . TYR A 1 95 ? -1.273 1.631 22.891 1.00 76.19 95 TYR A N 1
ATOM 798 C CA . TYR A 1 95 ? -0.235 2.591 22.505 1.00 76.19 95 TYR A CA 1
ATOM 799 C C . TYR A 1 95 ? 0.620 2.082 21.342 1.00 76.19 95 TYR A C 1
ATOM 801 O O . TYR A 1 95 ? 0.720 2.739 20.315 1.00 76.19 95 TYR A O 1
ATOM 809 N N . PHE A 1 96 ? 1.196 0.881 21.470 1.00 75.12 96 PHE A N 1
ATOM 810 C CA . PHE A 1 96 ? 2.021 0.285 20.405 1.00 75.12 96 PHE A CA 1
ATOM 811 C C . PHE A 1 96 ? 1.201 -0.400 19.300 1.00 75.12 96 PHE A C 1
ATOM 813 O O . PHE A 1 96 ? 1.785 -0.959 18.377 1.00 75.12 96 PHE A O 1
ATOM 820 N N . GLN A 1 97 ? -0.132 -0.421 19.426 1.00 74.88 97 GLN A N 1
ATOM 821 C CA . GLN A 1 97 ? -1.071 -0.958 18.431 1.00 74.88 97 GLN A CA 1
ATOM 822 C C . GLN A 1 97 ? -0.755 -2.387 17.951 1.00 74.88 97 GLN A C 1
ATOM 824 O O . GLN A 1 97 ? -1.065 -2.792 16.833 1.00 74.88 97 GLN A O 1
ATOM 829 N N . LEU A 1 98 ? -0.150 -3.211 18.813 1.00 76.38 98 LEU A N 1
ATOM 830 C CA . LEU A 1 98 ? 0.221 -4.568 18.439 1.00 76.38 98 LEU A CA 1
ATOM 831 C C . LEU A 1 98 ? -1.003 -5.484 18.373 1.00 76.38 98 LEU A C 1
ATOM 833 O O . LEU A 1 98 ? -1.827 -5.557 19.290 1.00 76.38 98 LEU A O 1
ATOM 837 N N . GLU A 1 99 ? -1.050 -6.306 17.326 1.00 78.44 99 GLU A N 1
ATOM 838 C CA . GLU A 1 99 ? -2.031 -7.380 17.214 1.00 78.44 99 GLU A CA 1
ATOM 839 C C . GLU A 1 99 ? -1.965 -8.349 18.406 1.00 78.44 99 GLU A C 1
ATOM 841 O O . GLU A 1 99 ? -0.892 -8.755 18.873 1.00 78.44 99 GLU A O 1
ATOM 846 N N . ILE A 1 100 ? -3.124 -8.884 18.797 1.00 68.69 100 ILE A N 1
ATOM 847 C CA . ILE A 1 100 ? -3.265 -9.892 19.864 1.00 68.69 100 ILE A CA 1
ATOM 848 C C . ILE A 1 100 ? -2.316 -11.091 19.667 1.00 68.69 100 ILE A C 1
ATOM 850 O O . ILE A 1 100 ? -1.826 -11.662 20.643 1.00 68.69 100 ILE A O 1
ATOM 854 N N . LYS A 1 101 ? -2.031 -11.488 18.416 1.00 78.62 101 LYS A N 1
ATOM 855 C CA . LYS A 1 101 ? -1.087 -12.576 18.095 1.00 78.62 101 LYS A CA 1
ATOM 856 C C . LYS A 1 101 ? 0.345 -12.230 18.523 1.00 78.62 101 LYS A C 1
ATOM 858 O O . LYS A 1 101 ? 1.013 -13.094 19.092 1.00 78.62 101 LYS A O 1
ATOM 863 N N . LYS A 1 102 ? 0.799 -10.997 18.279 1.00 81.19 102 LYS A N 1
ATOM 864 C CA . LYS A 1 102 ? 2.128 -10.496 18.664 1.00 81.19 102 LYS A CA 1
ATOM 865 C C . LYS A 1 102 ? 2.208 -10.330 20.185 1.00 81.19 102 LYS A C 1
ATOM 867 O O . LYS A 1 102 ? 3.112 -10.888 20.807 1.00 81.19 102 LYS A O 1
ATOM 872 N N . ILE A 1 103 ? 1.190 -9.726 20.807 1.00 79.81 103 ILE A N 1
ATOM 873 C CA . ILE A 1 103 ? 1.094 -9.582 22.272 1.00 79.81 103 ILE A CA 1
ATOM 874 C C . ILE A 1 103 ? 1.167 -10.947 22.965 1.00 79.81 103 ILE A C 1
ATOM 876 O O . ILE A 1 103 ? 1.972 -11.136 23.875 1.00 79.81 103 ILE A O 1
ATOM 880 N N . ALA A 1 104 ? 0.398 -11.936 22.496 1.00 78.62 104 ALA A N 1
ATOM 881 C CA . ALA A 1 104 ? 0.401 -13.298 23.033 1.00 78.62 104 ALA A CA 1
ATOM 882 C C . ALA A 1 104 ? 1.810 -13.924 23.058 1.00 78.62 104 ALA A C 1
ATOM 884 O O . ALA A 1 104 ? 2.194 -14.552 24.051 1.00 78.62 104 ALA A O 1
ATOM 885 N N . ARG A 1 105 ? 2.614 -13.708 22.004 1.00 81.56 105 ARG A N 1
ATOM 886 C CA . ARG A 1 105 ? 4.019 -14.147 21.955 1.00 81.56 105 ARG A CA 1
ATOM 887 C C . ARG A 1 105 ? 4.894 -13.377 22.941 1.00 81.56 105 ARG A C 1
ATOM 889 O O . ARG A 1 105 ? 5.765 -13.989 23.564 1.00 81.56 105 ARG A O 1
ATOM 896 N N . ILE A 1 106 ? 4.704 -12.065 23.068 1.00 84.06 106 ILE A N 1
ATOM 897 C CA . ILE A 1 106 ? 5.483 -11.202 23.969 1.00 84.06 106 ILE A CA 1
ATOM 898 C C . ILE A 1 106 ? 5.275 -11.641 25.421 1.00 84.06 106 ILE A C 1
ATOM 900 O O . ILE A 1 106 ? 6.236 -12.021 26.093 1.00 84.06 106 ILE A O 1
ATOM 904 N N . VAL A 1 107 ? 4.019 -11.692 25.878 1.00 85.69 107 VAL A N 1
ATOM 905 C CA . VAL A 1 107 ? 3.680 -11.966 27.286 1.00 85.69 107 VAL A CA 1
ATOM 906 C C . VAL A 1 107 ? 3.571 -13.458 27.632 1.00 85.69 107 VAL A C 1
ATOM 908 O O . VAL A 1 107 ? 3.369 -13.806 28.796 1.00 85.69 107 VAL A O 1
ATOM 911 N N . ARG A 1 108 ? 3.720 -14.349 26.639 1.00 82.19 108 ARG A N 1
ATOM 912 C CA . ARG A 1 108 ? 3.605 -15.817 26.766 1.00 82.19 108 ARG A CA 1
ATOM 913 C C . ARG A 1 108 ? 2.265 -16.266 27.362 1.00 82.19 108 ARG A C 1
ATOM 915 O O . ARG A 1 108 ? 2.216 -17.037 28.322 1.00 82.19 108 ARG A O 1
ATOM 922 N N . LYS A 1 109 ? 1.167 -15.778 26.786 1.00 83.00 109 LYS A N 1
ATOM 923 C CA . LYS A 1 109 ? -0.210 -16.172 27.129 1.00 83.00 109 LYS A CA 1
ATOM 924 C C . LYS A 1 109 ? -0.979 -16.542 25.865 1.00 83.00 109 LYS A C 1
ATOM 926 O O . LYS A 1 109 ? -0.587 -16.168 24.765 1.00 83.00 109 LYS A O 1
ATOM 931 N N . SER A 1 110 ? -2.073 -17.288 26.006 1.00 73.62 110 SER A N 1
ATOM 932 C CA . SER A 1 110 ? -2.927 -17.622 24.863 1.00 73.62 110 SER A CA 1
ATOM 933 C C . SER A 1 110 ? -3.662 -16.377 24.352 1.00 73.62 110 SER A C 1
ATOM 935 O O . SER A 1 110 ? -3.985 -15.481 25.129 1.00 73.62 110 SER A O 1
ATOM 937 N N . LYS A 1 111 ? -4.000 -16.330 23.056 1.00 76.56 111 LYS A N 1
ATOM 938 C CA . LYS A 1 111 ? -4.805 -15.231 22.480 1.00 76.56 111 LYS A CA 1
ATOM 939 C C . LYS A 1 111 ? -6.129 -15.025 23.235 1.00 76.56 111 LYS A C 1
ATOM 941 O O . LYS A 1 111 ? -6.563 -13.892 23.418 1.00 76.56 111 LYS A O 1
ATOM 946 N N . ARG A 1 112 ? -6.747 -16.121 23.700 1.00 58.94 112 ARG A N 1
ATOM 947 C CA . ARG A 1 112 ? -7.970 -16.111 24.522 1.00 58.94 112 ARG A CA 1
ATOM 948 C C . ARG A 1 112 ? -7.756 -15.373 25.843 1.00 58.94 112 ARG A C 1
ATOM 950 O O . ARG A 1 112 ? -8.594 -14.568 26.230 1.00 58.94 112 ARG A O 1
ATOM 957 N N . GLU A 1 113 ? -6.629 -15.619 26.502 1.00 71.44 113 GLU A N 1
ATOM 958 C CA . GLU A 1 113 ? -6.273 -14.960 27.759 1.00 71.44 113 GLU A CA 1
ATOM 959 C C . GLU A 1 113 ? -5.990 -13.462 27.561 1.00 71.44 113 GLU A C 1
ATOM 961 O O . GLU A 1 113 ? -6.404 -12.655 28.389 1.00 71.44 113 GLU A O 1
ATOM 966 N N . ILE A 1 114 ? -5.361 -13.071 26.443 1.00 71.50 114 ILE A N 1
ATOM 967 C CA . ILE A 1 114 ? -5.168 -11.651 26.091 1.00 71.50 114 ILE A CA 1
ATOM 968 C C . ILE A 1 114 ? -6.514 -10.948 25.894 1.00 71.50 114 ILE A C 1
ATOM 970 O O . ILE A 1 114 ? -6.759 -9.918 26.516 1.00 71.50 114 ILE A O 1
ATOM 974 N N . ARG A 1 115 ? -7.414 -11.533 25.089 1.00 63.91 115 ARG A N 1
ATOM 975 C CA . ARG A 1 115 ? -8.766 -10.991 24.859 1.00 63.91 115 ARG A CA 1
ATOM 976 C C . ARG A 1 115 ? -9.541 -10.828 26.160 1.00 63.91 115 ARG A C 1
ATOM 978 O O . ARG A 1 115 ? -10.152 -9.789 26.369 1.00 63.91 115 ARG A O 1
ATOM 985 N N . LYS A 1 116 ? -9.478 -11.825 27.049 1.00 70.38 116 LYS A N 1
ATOM 986 C CA . LYS A 1 116 ? -10.132 -11.768 28.361 1.00 70.38 116 LYS A CA 1
ATOM 987 C C . LYS A 1 116 ? -9.618 -10.592 29.193 1.00 70.38 116 LYS A C 1
ATOM 989 O O . LYS A 1 116 ? -10.422 -9.866 29.758 1.00 70.38 116 LYS A O 1
ATOM 994 N N . ARG A 1 117 ? -8.299 -10.385 29.242 1.00 79.81 117 ARG A N 1
ATOM 995 C CA . ARG A 1 117 ? -7.669 -9.299 30.014 1.00 79.81 117 ARG A CA 1
ATOM 996 C C . ARG A 1 117 ? -8.000 -7.916 29.455 1.00 79.81 117 ARG A C 1
ATOM 998 O O . ARG A 1 117 ? -8.349 -7.031 30.228 1.00 79.81 117 ARG A O 1
ATOM 1005 N N . LEU A 1 118 ? -7.966 -7.753 28.131 1.00 76.31 118 LEU A N 1
ATOM 1006 C CA . LEU A 1 118 ? -8.385 -6.515 27.466 1.00 76.31 118 LEU A CA 1
ATOM 1007 C C . LEU A 1 118 ? -9.874 -6.227 27.692 1.00 76.31 118 LEU A C 1
ATOM 1009 O O . LEU A 1 118 ? -10.230 -5.105 28.032 1.00 76.31 118 LEU A O 1
ATOM 1013 N N . PHE A 1 119 ? -10.734 -7.241 27.587 1.00 66.94 119 PHE A N 1
ATOM 1014 C CA . PHE A 1 119 ? -12.164 -7.097 27.861 1.00 66.94 119 PHE A CA 1
ATOM 1015 C C . PHE A 1 119 ? -12.436 -6.725 29.323 1.00 66.94 119 PHE A C 1
ATOM 1017 O O . PHE A 1 119 ? -13.206 -5.808 29.588 1.00 66.94 119 PHE A O 1
ATOM 1024 N N . SER A 1 120 ? -11.756 -7.365 30.280 1.00 72.75 120 SER A N 1
ATOM 1025 C CA . SER A 1 120 ? -11.842 -6.976 31.691 1.00 72.75 120 SER A CA 1
ATOM 1026 C C . SER A 1 120 ? -11.396 -5.532 31.913 1.00 72.75 120 SER A C 1
ATOM 1028 O O . SER A 1 120 ? -12.010 -4.828 32.704 1.00 72.75 120 SER A O 1
ATOM 1030 N N . PHE A 1 121 ? -10.373 -5.058 31.200 1.00 78.44 121 PHE A N 1
ATOM 1031 C CA . PHE A 1 121 ? -9.971 -3.656 31.262 1.00 78.44 121 PHE A CA 1
ATOM 1032 C C . PHE A 1 121 ? -11.042 -2.708 30.698 1.00 78.44 121 PHE A C 1
ATOM 1034 O O . PHE A 1 121 ? -11.362 -1.715 31.347 1.00 78.44 121 PHE A O 1
ATOM 1041 N N . LEU A 1 122 ? -11.663 -3.043 29.561 1.00 72.75 122 LEU A N 1
ATOM 1042 C CA . LEU A 1 122 ? -12.783 -2.275 28.999 1.00 72.75 122 LEU A CA 1
ATOM 1043 C C . LEU A 1 122 ? -13.962 -2.171 29.972 1.00 72.75 122 LEU A C 1
ATOM 1045 O O . LEU A 1 122 ? -14.566 -1.109 30.100 1.00 72.75 122 LEU A O 1
ATOM 1049 N N . GLN A 1 123 ? -14.261 -3.246 30.705 1.00 69.94 123 GLN A N 1
ATOM 1050 C CA . GLN A 1 123 ? -15.277 -3.214 31.758 1.00 69.94 123 GLN A CA 1
ATOM 1051 C C . GLN A 1 123 ? -14.905 -2.221 32.868 1.00 69.94 123 GLN A C 1
ATOM 1053 O O . GLN A 1 123 ? -15.767 -1.480 33.324 1.00 69.94 123 GLN A O 1
ATOM 1058 N N . VAL A 1 124 ? -13.630 -2.152 33.269 1.00 75.00 124 VAL A N 1
ATOM 1059 C CA . VAL A 1 124 ? -13.163 -1.174 34.268 1.00 75.00 124 VAL A CA 1
ATOM 1060 C C . VAL A 1 124 ? -13.227 0.266 33.737 1.00 75.00 124 VAL A C 1
ATOM 1062 O O . VAL A 1 124 ? -13.540 1.174 34.502 1.00 75.00 124 VAL A O 1
ATOM 1065 N N . LEU A 1 125 ? -12.957 0.499 32.447 1.00 71.56 125 LEU A N 1
ATOM 1066 C CA . LEU A 1 125 ? -13.151 1.817 31.825 1.00 71.56 125 LEU A CA 1
ATOM 1067 C C . LEU A 1 125 ? -14.628 2.228 31.848 1.00 71.56 125 LEU A C 1
ATOM 1069 O O . LEU A 1 125 ? -14.964 3.326 32.292 1.00 71.56 125 LEU A O 1
ATOM 1073 N N . SER A 1 126 ? -15.505 1.306 31.448 1.00 69.00 126 SER A N 1
ATOM 1074 C CA . SER A 1 126 ? -16.951 1.519 31.407 1.00 69.00 126 SER A CA 1
ATOM 1075 C C . SER A 1 126 ? -17.536 1.824 32.788 1.00 69.00 126 SER A C 1
ATOM 1077 O O . SER A 1 126 ? -18.292 2.784 32.915 1.00 69.00 126 SER A O 1
ATOM 1079 N N . THR A 1 127 ? -17.142 1.099 33.845 1.00 73.94 127 THR A N 1
ATOM 1080 C CA . THR A 1 127 ? -17.622 1.384 35.213 1.00 73.94 127 THR A CA 1
ATOM 1081 C C . THR A 1 127 ? -17.160 2.734 35.756 1.00 73.94 127 THR A C 1
ATOM 1083 O O . THR A 1 127 ? -17.760 3.249 36.696 1.00 73.94 127 THR A O 1
ATOM 1086 N N . LYS A 1 128 ? -16.112 3.322 35.171 1.00 73.00 128 LYS A N 1
ATOM 1087 C CA . LYS A 1 128 ? -15.594 4.651 35.516 1.00 73.00 128 LYS A CA 1
ATOM 1088 C C . LYS A 1 128 ? -16.107 5.760 34.593 1.00 73.00 128 LYS A C 1
ATOM 1090 O O . LYS A 1 128 ? -15.705 6.904 34.771 1.00 73.00 128 LYS A O 1
ATOM 1095 N N . GLY A 1 129 ? -16.947 5.440 33.606 1.00 71.38 129 GLY A N 1
ATOM 1096 C CA . GLY A 1 129 ? -17.432 6.409 32.619 1.00 71.38 129 GLY A CA 1
ATOM 1097 C C . GLY A 1 129 ? -16.347 6.935 31.671 1.00 71.38 129 GLY A C 1
ATOM 1098 O O . GLY A 1 129 ? -16.516 7.996 31.081 1.00 71.38 129 GLY A O 1
ATOM 1099 N N . ILE A 1 130 ? -15.227 6.220 31.523 1.00 71.06 130 ILE A N 1
ATOM 1100 C CA . ILE A 1 130 ? -14.118 6.614 30.646 1.00 71.06 130 ILE A CA 1
ATOM 1101 C C . ILE A 1 130 ? -14.280 5.885 29.311 1.00 71.06 130 ILE A C 1
ATOM 1103 O O . ILE A 1 130 ? -14.338 4.656 29.272 1.00 71.06 130 ILE A O 1
ATOM 1107 N N . THR A 1 131 ? -14.338 6.625 28.202 1.00 74.06 131 THR A N 1
ATOM 1108 C CA . THR A 1 131 ? -14.345 6.004 26.869 1.00 74.06 131 THR A CA 1
ATOM 1109 C C . THR A 1 131 ? -12.949 5.496 26.502 1.00 74.06 131 THR A C 1
ATOM 1111 O O . THR A 1 131 ? -11.941 6.015 26.982 1.00 74.06 131 THR A O 1
ATOM 1114 N N . VAL A 1 132 ? -12.868 4.506 25.609 1.00 66.19 132 VAL A N 1
ATOM 1115 C CA . VAL A 1 132 ? -11.574 4.019 25.089 1.00 66.19 132 VAL A CA 1
ATOM 1116 C C . VAL A 1 132 ? -10.793 5.150 24.420 1.00 66.19 132 VAL A C 1
ATOM 1118 O O . VAL A 1 132 ? -9.590 5.258 24.620 1.00 66.19 132 VAL A O 1
ATOM 1121 N N . HIS A 1 133 ? -11.481 6.032 23.691 1.00 62.28 133 HIS A N 1
ATOM 1122 C CA . HIS A 1 133 ? -10.867 7.194 23.053 1.00 62.28 133 HIS A CA 1
ATOM 1123 C C . HIS A 1 133 ? -10.256 8.157 24.083 1.00 62.28 133 HIS A C 1
ATOM 1125 O O . HIS A 1 133 ? -9.088 8.518 23.978 1.00 62.28 133 HIS A O 1
ATOM 1131 N N . THR A 1 134 ? -11.006 8.502 25.134 1.00 68.69 134 THR A N 1
ATOM 1132 C CA . THR A 1 134 ? -10.508 9.331 26.243 1.00 68.69 134 THR A CA 1
ATOM 1133 C C . THR A 1 134 ? -9.302 8.682 26.921 1.00 68.69 134 THR A C 1
ATOM 1135 O O . THR A 1 134 ? -8.307 9.355 27.176 1.00 68.69 134 THR A O 1
ATOM 1138 N N . PHE A 1 135 ? -9.358 7.370 27.173 1.00 73.50 135 PHE A N 1
ATOM 1139 C CA . PHE A 1 135 ? -8.238 6.625 27.743 1.00 73.50 135 PHE A CA 1
ATOM 1140 C C . PHE A 1 135 ? -7.001 6.650 26.835 1.00 73.50 135 PHE A C 1
ATOM 1142 O O . PHE A 1 135 ? -5.902 6.883 27.332 1.00 73.50 135 PHE A O 1
ATOM 1149 N N . ASN A 1 136 ? -7.167 6.459 25.524 1.00 68.50 136 ASN A N 1
ATOM 1150 C CA . ASN A 1 136 ? -6.065 6.522 24.567 1.00 68.50 136 ASN A CA 1
ATOM 1151 C C . ASN A 1 136 ? -5.429 7.916 24.556 1.00 68.50 136 ASN A C 1
ATOM 1153 O O . ASN A 1 136 ? -4.213 8.013 24.662 1.00 68.50 136 ASN A O 1
ATOM 1157 N N . ASN A 1 137 ? -6.222 8.989 24.522 1.00 62.84 137 ASN A N 1
ATOM 1158 C CA . ASN A 1 137 ? -5.693 10.357 24.546 1.00 62.84 137 ASN A CA 1
ATOM 1159 C C . ASN A 1 137 ? -4.881 10.634 25.820 1.00 62.84 137 ASN A C 1
ATOM 1161 O O . ASN A 1 137 ? -3.800 11.211 25.744 1.00 62.84 137 ASN A O 1
ATOM 1165 N N . ILE A 1 138 ? -5.362 10.169 26.978 1.00 68.44 138 ILE A N 1
ATOM 1166 C CA . ILE A 1 138 ? -4.634 10.263 28.253 1.00 68.44 138 ILE A CA 1
ATOM 1167 C C . ILE A 1 138 ? -3.336 9.451 28.191 1.00 68.44 138 ILE A C 1
ATOM 1169 O O . ILE A 1 138 ? -2.273 9.961 28.534 1.00 68.44 138 ILE A O 1
ATOM 1173 N N . LEU A 1 139 ? -3.406 8.201 27.726 1.00 69.25 139 LEU A N 1
ATOM 1174 C CA . LEU A 1 139 ? -2.252 7.311 27.603 1.00 69.25 139 LEU A CA 1
ATOM 1175 C C . LEU A 1 139 ? -1.178 7.913 26.686 1.00 69.25 139 LEU A C 1
ATOM 1177 O O . LEU A 1 139 ? 0.001 7.898 27.032 1.00 69.25 139 LEU A O 1
ATOM 1181 N N . HIS A 1 140 ? -1.584 8.475 25.547 1.00 66.88 140 HIS A N 1
ATOM 1182 C CA . HIS A 1 140 ? -0.693 9.149 24.611 1.00 66.88 140 HIS A CA 1
ATOM 1183 C C . HIS A 1 140 ? -0.099 10.426 25.207 1.00 66.88 140 HIS A C 1
ATOM 1185 O O . HIS A 1 140 ? 1.116 10.583 25.151 1.00 66.88 140 HIS A O 1
ATOM 1191 N N . ALA A 1 141 ? -0.904 11.304 25.814 1.00 62.97 141 ALA A N 1
ATOM 1192 C CA . ALA A 1 141 ? -0.416 12.537 26.436 1.00 62.97 141 ALA A CA 1
ATOM 1193 C C . ALA A 1 141 ? 0.634 12.250 27.518 1.00 62.97 141 ALA A C 1
ATOM 1195 O O . ALA A 1 141 ? 1.690 12.875 27.563 1.00 62.97 141 ALA A O 1
ATOM 1196 N N . GLU A 1 142 ? 0.381 11.240 28.339 1.00 65.12 142 GLU A N 1
ATOM 1197 C CA . GLU A 1 142 ? 1.288 10.808 29.393 1.00 65.12 142 GLU A CA 1
ATOM 1198 C C . GLU A 1 142 ? 2.581 10.218 28.851 1.00 65.12 142 GLU A C 1
ATOM 1200 O O . GLU A 1 142 ? 3.669 10.570 29.299 1.00 65.12 142 GLU A O 1
ATOM 1205 N N . ILE A 1 143 ? 2.498 9.372 27.828 1.00 65.06 143 ILE A N 1
ATOM 1206 C CA . ILE A 1 143 ? 3.697 8.846 27.183 1.00 65.06 143 ILE A CA 1
ATOM 1207 C C . ILE A 1 143 ? 4.471 9.966 26.485 1.00 65.06 143 ILE A C 1
ATOM 1209 O O . ILE A 1 143 ? 5.700 9.963 26.521 1.00 65.06 143 ILE A O 1
ATOM 1213 N N . MET A 1 144 ? 3.800 10.990 25.958 1.00 60.16 144 MET A N 1
ATOM 1214 C CA . MET A 1 144 ? 4.454 12.188 25.429 1.00 60.16 144 MET A CA 1
ATOM 1215 C C . MET A 1 144 ? 5.204 12.977 26.514 1.00 60.16 144 MET A C 1
ATOM 1217 O O . MET A 1 144 ? 6.273 13.508 26.225 1.00 60.16 144 MET A O 1
ATOM 1221 N N . THR A 1 145 ? 4.757 12.971 27.779 1.00 60.25 145 THR A N 1
ATOM 1222 C CA . THR A 1 145 ? 5.542 13.559 28.892 1.00 60.25 145 THR A CA 1
ATOM 1223 C C . THR A 1 145 ? 6.835 12.789 29.189 1.00 60.25 145 THR A C 1
ATOM 1225 O O . THR A 1 145 ? 7.815 13.361 29.669 1.00 60.25 145 THR A O 1
ATOM 1228 N N . ILE A 1 146 ? 6.864 11.495 28.859 1.00 58.44 146 ILE A N 1
ATOM 1229 C CA . ILE A 1 146 ? 8.049 10.628 28.928 1.00 58.44 146 ILE A CA 1
ATOM 1230 C C . ILE A 1 146 ? 8.953 10.851 27.693 1.00 58.44 146 ILE A C 1
ATOM 1232 O O . ILE A 1 146 ? 10.168 10.635 27.760 1.00 58.44 146 ILE A O 1
ATOM 1236 N N . SER A 1 147 ? 8.371 11.320 26.582 1.00 49.91 147 SER A N 1
ATOM 1237 C CA . SER A 1 147 ? 8.963 11.402 25.240 1.00 49.91 147 SER A CA 1
ATOM 1238 C C . SER A 1 147 ? 9.578 12.776 24.928 1.00 49.91 147 SER A C 1
ATOM 1240 O O . SER A 1 147 ? 9.037 13.553 24.151 1.00 49.91 147 SER A O 1
ATOM 1242 N N . LEU A 1 148 ? 10.762 13.064 25.477 1.00 42.09 148 LEU A N 1
ATOM 1243 C CA . LEU A 1 148 ? 11.679 14.116 24.994 1.00 42.09 148 LEU A CA 1
ATOM 1244 C C . LEU A 1 148 ? 13.101 13.527 24.870 1.00 42.09 148 LEU A C 1
ATOM 1246 O O . LEU A 1 148 ? 13.518 12.711 25.703 1.00 42.09 148 LEU A O 1
ATOM 1250 N N . PRO A 1 149 ? 13.853 13.890 23.814 1.00 42.97 149 PRO A N 1
ATOM 1251 C CA . PRO A 1 149 ? 14.466 12.956 22.869 1.00 42.97 149 PRO A CA 1
ATOM 1252 C C . PRO A 1 149 ? 15.239 11.816 23.548 1.00 42.97 149 PRO A C 1
ATOM 1254 O O . PRO A 1 149 ? 16.174 12.017 24.334 1.00 42.97 149 PRO A O 1
ATOM 1257 N N . LEU A 1 150 ? 14.855 10.584 23.213 1.00 43.06 150 LEU A N 1
ATOM 1258 C CA . LEU A 1 150 ? 15.592 9.358 23.513 1.00 43.06 150 LEU A CA 1
ATOM 1259 C C . LEU A 1 150 ? 16.746 9.183 22.515 1.00 43.06 150 LEU A C 1
ATOM 1261 O O . LEU A 1 150 ? 16.838 8.184 21.817 1.00 43.06 150 LEU A O 1
ATOM 1265 N N . THR A 1 151 ? 17.666 10.141 22.453 1.00 37.69 151 THR A N 1
ATOM 1266 C CA . THR A 1 151 ? 18.994 9.872 21.894 1.00 37.69 151 THR A CA 1
ATOM 1267 C C . THR A 1 151 ? 19.825 9.203 22.992 1.00 37.69 151 THR A C 1
ATOM 1269 O O . THR A 1 151 ? 20.073 9.840 24.024 1.00 37.69 151 THR A O 1
ATOM 1272 N N . PRO A 1 152 ? 20.256 7.934 22.860 1.00 34.50 152 PRO A N 1
ATOM 1273 C CA . PRO A 1 152 ? 21.307 7.399 23.710 1.00 34.50 152 PRO A CA 1
ATOM 1274 C C . PRO A 1 152 ? 22.609 8.104 23.332 1.00 34.50 152 PRO A C 1
ATOM 1276 O O . PRO A 1 152 ? 23.381 7.617 22.516 1.00 34.50 152 PRO A O 1
ATOM 1279 N N . VAL A 1 153 ? 22.861 9.271 23.917 1.00 32.97 153 VAL A N 1
ATOM 1280 C CA . VAL A 1 153 ? 24.178 9.891 23.828 1.00 32.97 153 VAL A CA 1
ATOM 1281 C C . VAL A 1 153 ? 25.104 9.063 24.719 1.00 32.97 153 VAL A C 1
ATOM 1283 O O . VAL A 1 153 ? 25.014 9.115 25.942 1.00 32.97 153 VAL A O 1
ATOM 1286 N N . VAL A 1 154 ? 25.965 8.240 24.120 1.00 37.66 154 VAL A N 1
ATOM 1287 C CA . VAL A 1 154 ? 27.164 7.751 24.806 1.00 37.66 154 VAL A CA 1
ATOM 1288 C C . VAL A 1 154 ? 28.242 8.792 24.564 1.00 37.66 154 VAL A C 1
ATOM 1290 O O . VAL A 1 154 ? 28.926 8.760 23.547 1.00 37.66 154 VAL A O 1
ATOM 1293 N N . THR A 1 155 ? 28.396 9.723 25.496 1.00 28.94 155 THR A N 1
ATOM 1294 C CA . THR A 1 155 ? 29.592 10.560 25.568 1.00 28.94 155 THR A CA 1
ATOM 1295 C C . THR A 1 155 ? 30.163 10.481 26.976 1.00 28.94 155 THR A C 1
ATOM 1297 O O . THR A 1 155 ? 29.457 10.637 27.973 1.00 28.94 155 THR A O 1
ATOM 1300 N N . LYS A 1 156 ? 31.469 10.197 27.065 1.00 26.33 156 LYS A N 1
ATOM 1301 C CA . LYS A 1 156 ? 32.250 10.481 28.274 1.00 26.33 156 LYS A CA 1
ATOM 1302 C C . LYS A 1 156 ? 32.048 11.961 28.605 1.00 26.33 156 LYS A C 1
ATOM 1304 O O . LYS A 1 156 ? 32.122 12.805 27.717 1.00 26.33 156 LYS A O 1
ATOM 1309 N N . GLY A 1 157 ? 31.709 12.229 29.861 1.00 27.59 157 GLY A N 1
ATOM 1310 C CA . GLY A 1 157 ? 31.140 13.508 30.268 1.00 27.59 157 GLY A CA 1
ATOM 1311 C C . GLY A 1 157 ? 32.084 14.703 30.180 1.00 27.59 157 GLY A C 1
ATOM 1312 O O . GLY A 1 157 ? 33.292 14.538 30.095 1.00 27.59 157 GLY A O 1
ATOM 1313 N N . ILE A 1 158 ? 31.481 15.890 30.297 1.00 24.56 158 ILE A N 1
ATOM 1314 C CA . ILE A 1 158 ? 31.929 17.068 31.057 1.00 24.56 158 ILE A CA 1
ATOM 1315 C C . ILE A 1 158 ? 30.664 17.908 31.336 1.00 24.56 158 ILE A C 1
ATOM 1317 O O . ILE A 1 158 ? 29.813 18.087 30.467 1.00 24.56 158 ILE A O 1
ATOM 1321 N N . LYS A 1 159 ? 30.511 18.380 32.580 1.00 33.25 159 LYS A N 1
ATOM 1322 C CA . LYS A 1 159 ? 29.450 19.305 33.022 1.00 33.25 159 LYS A CA 1
ATOM 1323 C C . LYS A 1 159 ? 29.667 20.685 32.393 1.00 33.25 159 LYS A C 1
ATOM 1325 O O . LYS A 1 159 ? 30.806 21.121 32.428 1.00 33.25 159 LYS A O 1
ATOM 1330 N N . ILE A 1 160 ? 28.605 21.408 32.005 1.00 23.83 160 ILE A N 1
ATOM 1331 C CA . ILE A 1 160 ? 28.428 22.853 32.285 1.00 23.83 160 ILE A CA 1
ATOM 1332 C C . ILE A 1 160 ? 26.947 23.289 32.137 1.00 23.83 160 ILE A C 1
ATOM 1334 O O . ILE A 1 160 ? 26.272 23.047 31.146 1.00 23.83 160 ILE A O 1
ATOM 1338 N N . ASN A 1 161 ? 26.518 23.907 33.236 1.00 26.50 161 ASN A N 1
ATOM 1339 C CA . ASN A 1 161 ? 25.450 24.831 33.630 1.00 26.50 161 ASN A CA 1
ATOM 1340 C C . ASN A 1 161 ? 24.232 25.256 32.768 1.00 26.50 161 ASN A C 1
ATOM 1342 O O . ASN A 1 161 ? 24.313 25.646 31.609 1.00 26.50 161 ASN A O 1
ATOM 1346 N N . ARG A 1 162 ? 23.111 25.358 33.505 1.00 32.41 162 ARG A N 1
ATOM 1347 C CA . ARG A 1 162 ? 21.818 25.991 33.199 1.00 32.41 162 ARG A CA 1
ATOM 1348 C C . ARG A 1 162 ? 21.936 27.518 33.083 1.00 32.41 162 ARG A C 1
ATOM 1350 O O . ARG A 1 162 ? 22.503 28.135 33.982 1.00 32.41 162 ARG A O 1
ATOM 1357 N N . LYS A 1 163 ? 21.257 28.100 32.084 1.00 27.81 163 LYS A N 1
ATOM 1358 C CA . LYS A 1 163 ? 20.399 29.315 32.127 1.00 27.81 163 LYS A CA 1
ATOM 1359 C C . LYS A 1 163 ? 20.338 29.953 30.732 1.00 27.81 163 LYS A C 1
ATOM 1361 O O . LYS A 1 163 ? 21.295 30.604 30.332 1.00 27.81 163 LYS A O 1
ATOM 1366 N N . LYS A 1 164 ? 19.190 29.851 30.054 1.00 27.45 164 LYS A N 1
ATOM 1367 C CA . LYS A 1 164 ? 18.440 31.010 29.536 1.00 27.45 164 LYS A CA 1
ATOM 1368 C C . LYS A 1 164 ? 17.099 30.565 28.946 1.00 27.45 164 LYS A C 1
ATOM 1370 O O . LYS A 1 164 ? 17.002 29.695 28.095 1.00 27.45 164 LYS A O 1
ATOM 1375 N N . THR A 1 165 ? 16.100 31.156 29.567 1.00 27.47 165 THR A N 1
ATOM 1376 C CA . THR A 1 165 ? 14.652 31.052 29.499 1.00 27.47 165 THR A CA 1
ATOM 1377 C C . THR A 1 165 ? 14.071 31.690 28.235 1.00 27.47 165 THR A C 1
ATOM 1379 O O . THR A 1 165 ? 14.636 32.647 27.720 1.00 27.47 165 THR A O 1
ATOM 1382 N N . ALA A 1 166 ? 12.884 31.208 27.858 1.00 31.25 166 ALA A N 1
ATOM 1383 C CA . ALA A 1 166 ? 11.691 31.997 27.528 1.00 31.25 166 ALA A CA 1
ATOM 1384 C C . ALA A 1 166 ? 11.832 33.205 26.580 1.00 31.25 166 ALA A C 1
ATOM 1386 O O . ALA A 1 166 ? 12.112 34.321 27.004 1.00 31.25 166 ALA A O 1
ATOM 1387 N N . LEU A 1 167 ? 11.490 32.959 25.318 1.00 29.14 167 LEU A N 1
ATOM 1388 C CA . LEU A 1 167 ? 10.914 33.871 24.323 1.00 29.14 167 LEU A CA 1
ATOM 1389 C C . LEU A 1 167 ? 10.536 32.893 23.193 1.00 29.14 167 LEU A C 1
ATOM 1391 O O . LEU A 1 167 ? 11.427 32.289 22.617 1.00 29.14 167 LEU A O 1
ATOM 1395 N N . TYR A 1 168 ? 9.302 32.449 22.985 1.00 23.73 168 TYR A N 1
ATOM 1396 C CA . TYR A 1 168 ? 8.161 33.228 22.541 1.00 23.73 168 TYR A CA 1
ATOM 1397 C C . TYR A 1 168 ? 6.875 32.460 22.873 1.00 23.73 168 TYR A C 1
ATOM 1399 O O . TYR A 1 168 ? 6.601 31.399 22.321 1.00 23.73 168 TYR A O 1
ATOM 1407 N N . SER A 1 169 ? 6.075 33.018 23.770 1.00 25.67 169 SER A N 1
ATOM 1408 C CA . SER A 1 169 ? 4.682 32.636 23.987 1.00 25.67 169 SER A CA 1
ATOM 1409 C C . SER A 1 169 ? 3.904 33.928 24.183 1.00 25.67 169 SER A C 1
ATOM 1411 O O . SER A 1 169 ? 3.677 34.338 25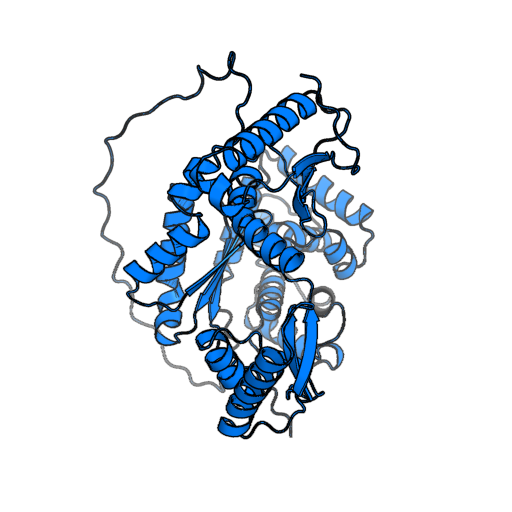.317 1.00 25.67 169 SER A O 1
ATOM 1413 N N . LEU A 1 170 ? 3.614 34.619 23.075 1.00 29.06 170 LEU A N 1
ATOM 1414 C CA . LEU A 1 170 ? 2.641 35.715 22.991 1.00 29.06 170 LEU A CA 1
ATOM 1415 C C . LEU A 1 170 ? 2.465 36.180 21.536 1.00 29.06 170 LEU A C 1
ATOM 1417 O O . LEU A 1 170 ? 2.959 37.223 21.130 1.00 29.06 170 LEU A O 1
ATOM 1421 N N . LEU A 1 171 ? 1.729 35.386 20.760 1.00 27.23 171 LEU A N 1
ATOM 1422 C CA . LEU A 1 171 ? 0.851 35.881 19.696 1.00 27.23 171 LEU A CA 1
ATOM 1423 C C . LEU A 1 171 ? -0.439 35.059 19.793 1.00 27.23 171 LEU A C 1
ATOM 1425 O O . LEU A 1 171 ? -0.632 34.021 19.171 1.00 27.23 171 LEU A O 1
ATOM 1429 N N . ILE A 1 172 ? -1.241 35.496 20.759 1.00 28.27 172 ILE A N 1
ATOM 1430 C CA . ILE A 1 172 ? -2.603 35.074 21.070 1.00 28.27 172 ILE A CA 1
ATOM 1431 C C . ILE A 1 172 ? -3.551 35.752 20.076 1.00 28.27 172 ILE A C 1
ATOM 1433 O O . ILE A 1 172 ? -3.325 36.919 19.774 1.00 28.27 172 ILE A O 1
ATOM 1437 N N . LEU A 1 173 ? -4.620 35.032 19.696 1.00 32.66 173 LEU A N 1
ATOM 1438 C CA . LEU A 1 173 ? -5.914 35.527 19.189 1.00 32.66 173 LEU A CA 1
ATOM 1439 C C . LEU A 1 173 ? -5.833 36.525 18.034 1.00 32.66 173 LEU A C 1
ATOM 1441 O O . LEU A 1 173 ? -5.423 37.647 18.266 1.00 32.66 173 LEU A O 1
ATOM 1445 N N . HIS A 1 174 ? -6.385 36.185 16.865 1.00 26.58 174 HIS A N 1
ATOM 1446 C CA . HIS A 1 174 ? -7.228 37.112 16.083 1.00 26.58 174 HIS A CA 1
ATOM 1447 C C . HIS A 1 174 ? -7.994 36.437 14.928 1.00 26.58 174 HIS A C 1
ATOM 1449 O O . HIS A 1 174 ? -8.192 37.073 13.910 1.00 26.58 174 HIS A O 1
ATOM 1455 N N . PHE A 1 175 ? -8.500 35.202 15.061 1.00 25.73 175 PHE A N 1
ATOM 1456 C CA . PHE A 1 175 ? -9.583 34.738 14.170 1.00 25.73 175 PHE A CA 1
ATOM 1457 C C . PHE A 1 175 ? -10.559 33.815 14.905 1.00 25.73 175 PHE A C 1
ATOM 1459 O O . PHE A 1 175 ? -10.435 32.595 14.912 1.00 25.73 175 PHE A O 1
ATOM 1466 N N . LEU A 1 176 ? -11.548 34.441 15.539 1.00 29.66 176 LEU A N 1
ATOM 1467 C CA . LEU A 1 176 ? -12.848 33.843 15.809 1.00 29.66 176 LEU A CA 1
ATOM 1468 C C . LEU A 1 176 ? -13.865 34.546 14.895 1.00 29.66 176 LEU A C 1
ATOM 1470 O O . LEU A 1 176 ? -13.929 35.771 14.902 1.00 29.66 176 LEU A O 1
ATOM 1474 N N . ILE A 1 177 ? -14.689 33.729 14.223 1.00 32.31 177 ILE A N 1
ATOM 1475 C CA . ILE A 1 177 ? -16.045 34.019 13.712 1.00 32.31 177 ILE A CA 1
ATOM 1476 C C . ILE A 1 177 ? -16.127 34.702 12.330 1.00 32.31 177 ILE A C 1
ATOM 1478 O O . ILE A 1 177 ? -15.975 35.909 12.238 1.00 32.31 177 ILE A O 1
ATOM 1482 N N . VAL A 1 178 ? -16.437 33.924 11.277 1.00 29.34 178 VAL A N 1
ATOM 1483 C CA . VAL A 1 178 ? -17.681 33.930 10.455 1.00 29.34 178 VAL A CA 1
ATOM 1484 C C . VAL A 1 178 ? -17.618 32.713 9.505 1.00 29.34 178 VAL A C 1
ATOM 1486 O O . VAL A 1 178 ? -16.647 32.554 8.776 1.00 29.34 178 VAL A O 1
ATOM 1489 N N . GLY A 1 179 ? -18.654 31.867 9.496 1.00 22.84 179 GLY A N 1
ATOM 1490 C CA . GLY A 1 179 ? -18.828 30.766 8.535 1.00 22.84 179 GLY A CA 1
ATOM 1491 C C . GLY A 1 179 ? -19.769 29.693 9.082 1.00 22.84 179 GLY A C 1
ATOM 1492 O O . GLY A 1 179 ? -19.368 28.880 9.904 1.00 22.84 179 GLY A O 1
ATOM 1493 N N . GLY A 1 180 ? -21.047 29.778 8.717 1.00 22.17 180 GLY A N 1
ATOM 1494 C CA . GLY A 1 180 ? -22.172 29.155 9.411 1.00 22.17 180 GLY A CA 1
ATOM 1495 C C . GLY A 1 180 ? -22.305 27.634 9.298 1.00 22.17 180 GLY A C 1
ATOM 1496 O O . GLY A 1 180 ? -21.767 26.980 8.412 1.00 22.17 180 GLY A O 1
ATOM 1497 N N . ALA A 1 181 ? -23.106 27.100 10.217 1.00 28.22 181 ALA A N 1
ATOM 1498 C CA . ALA A 1 181 ? -23.597 25.735 10.212 1.00 28.22 181 ALA A CA 1
ATOM 1499 C C . ALA A 1 181 ? -24.421 25.436 8.947 1.00 28.22 181 ALA A C 1
ATOM 1501 O O . ALA A 1 181 ? -25.408 26.121 8.675 1.00 28.22 181 ALA A O 1
ATOM 1502 N N . MET A 1 182 ? -24.092 24.347 8.248 1.00 24.12 182 MET A N 1
ATOM 1503 C CA . MET A 1 182 ? -25.079 23.575 7.494 1.00 24.12 182 MET A CA 1
ATOM 1504 C C . MET A 1 182 ? -25.233 22.208 8.153 1.00 24.12 182 MET A C 1
ATOM 1506 O O . MET A 1 182 ? -24.319 21.396 8.231 1.00 24.12 182 MET A O 1
ATOM 1510 N N . ASN A 1 183 ? -26.432 22.015 8.681 1.00 28.56 183 ASN A N 1
ATOM 1511 C CA . ASN A 1 183 ? -26.937 20.815 9.311 1.00 28.56 183 ASN A CA 1
ATOM 1512 C C . ASN A 1 183 ? -27.331 19.830 8.191 1.00 28.56 183 ASN A C 1
ATOM 1514 O O . ASN A 1 183 ? -28.372 20.013 7.564 1.00 28.56 183 ASN A O 1
ATOM 1518 N N . SER A 1 184 ? -26.517 18.812 7.897 1.00 30.28 184 SER A N 1
ATOM 1519 C CA . SER A 1 184 ? -26.802 17.807 6.850 1.00 30.28 184 SER A CA 1
ATOM 1520 C C . SER A 1 184 ? -27.824 16.735 7.273 1.00 30.28 184 SER A C 1
ATOM 1522 O O . SER A 1 184 ? -28.153 15.840 6.499 1.00 30.28 184 SER A O 1
ATOM 1524 N N . GLY A 1 185 ? -28.408 16.843 8.469 1.00 29.52 185 GLY A N 1
ATOM 1525 C CA . GLY A 1 185 ? -29.274 15.816 9.057 1.00 29.52 185 GLY A CA 1
ATOM 1526 C C . GLY A 1 185 ? -30.703 15.671 8.506 1.00 29.52 185 GLY A C 1
ATOM 1527 O O . GLY A 1 185 ? -31.507 15.022 9.171 1.00 29.52 185 GLY A O 1
ATOM 1528 N N . ILE A 1 186 ? -31.081 16.263 7.360 1.00 31.70 186 ILE A N 1
ATOM 1529 C CA . ILE A 1 186 ? -32.488 16.227 6.878 1.00 31.70 186 ILE A CA 1
ATOM 1530 C C . ILE A 1 186 ? -32.685 15.686 5.441 1.00 31.70 186 ILE A C 1
ATOM 1532 O O . ILE A 1 186 ? -33.822 15.473 5.032 1.00 31.70 186 ILE A O 1
ATOM 1536 N N . VAL A 1 187 ? -31.642 15.310 4.689 1.00 31.22 187 VAL A N 1
ATOM 1537 C CA . VAL A 1 187 ? -31.833 14.729 3.328 1.00 31.22 187 VAL A CA 1
ATOM 1538 C C . VAL A 1 187 ? -31.701 13.193 3.285 1.00 31.22 187 VAL A C 1
ATOM 1540 O O . VAL A 1 187 ? -32.101 12.545 2.323 1.00 31.22 187 VAL A O 1
ATOM 1543 N N . GLU A 1 188 ? -31.249 12.557 4.365 1.00 34.94 188 GLU A N 1
ATOM 1544 C CA . GLU A 1 188 ? -30.783 11.160 4.339 1.00 34.94 188 GLU A CA 1
ATOM 1545 C C . GLU A 1 188 ? -31.871 10.064 4.289 1.00 34.94 188 GLU A C 1
ATOM 1547 O O . GLU A 1 188 ? -31.551 8.879 4.296 1.00 34.94 188 GLU A O 1
ATOM 1552 N N . LYS A 1 189 ? -33.167 10.407 4.240 1.00 33.44 189 LYS A N 1
ATOM 1553 C CA . LYS A 1 189 ? -34.252 9.405 4.346 1.00 33.44 189 LYS A CA 1
ATOM 1554 C C . LYS A 1 189 ? -35.008 9.066 3.062 1.00 33.44 189 LYS A C 1
ATOM 1556 O O . LYS A 1 189 ? -35.964 8.301 3.143 1.00 33.44 189 LYS A O 1
ATOM 1561 N N . THR A 1 190 ? -34.612 9.566 1.890 1.00 36.31 190 THR A N 1
ATOM 1562 C CA . THR A 1 190 ? -35.343 9.244 0.639 1.00 36.31 190 THR A CA 1
ATOM 1563 C C . THR A 1 190 ? -34.504 9.029 -0.625 1.00 36.31 190 THR A C 1
ATOM 1565 O O . THR A 1 190 ? -35.084 8.838 -1.691 1.00 36.31 190 THR A O 1
ATOM 1568 N N . GLN A 1 191 ? -33.171 8.960 -0.555 1.00 38.09 191 GLN A N 1
ATOM 1569 C CA . GLN A 1 191 ? -32.343 8.647 -1.728 1.00 38.09 191 GLN A CA 1
ATOM 1570 C C . GLN A 1 191 ? -31.535 7.367 -1.508 1.00 38.09 191 GLN A C 1
ATOM 1572 O O . GLN A 1 191 ? -30.882 7.203 -0.482 1.00 38.09 191 GLN A O 1
ATOM 1577 N N . ALA A 1 192 ? -31.595 6.445 -2.473 1.00 50.66 192 ALA A N 1
ATOM 1578 C CA . ALA A 1 192 ? -30.739 5.263 -2.485 1.00 50.66 192 ALA A CA 1
ATOM 1579 C C . ALA A 1 192 ? -29.266 5.701 -2.465 1.00 50.66 192 ALA A C 1
ATOM 1581 O O . ALA A 1 192 ? -28.890 6.571 -3.254 1.00 50.66 192 ALA A O 1
ATOM 1582 N N . LYS A 1 193 ? -28.437 5.096 -1.603 1.00 58.00 193 LYS A N 1
ATOM 1583 C CA . LYS A 1 193 ? -26.999 5.408 -1.533 1.00 58.00 193 LYS A CA 1
ATOM 1584 C C . LYS A 1 193 ? -26.363 5.309 -2.926 1.00 58.00 193 LYS A C 1
ATOM 1586 O O . LYS A 1 193 ? -26.460 4.266 -3.578 1.00 58.00 193 LYS A O 1
ATOM 1591 N N . GLN A 1 194 ? -25.753 6.398 -3.401 1.00 62.41 194 GLN A N 1
ATOM 1592 C CA . GLN A 1 194 ? -25.179 6.459 -4.753 1.00 62.41 194 GLN A CA 1
ATOM 1593 C C . GLN A 1 194 ? -23.767 5.856 -4.846 1.00 62.41 194 GLN A C 1
ATOM 1595 O O . GLN A 1 194 ? -23.371 5.452 -5.934 1.00 62.41 194 GLN A O 1
ATOM 1600 N N . GLY A 1 195 ? -23.074 5.679 -3.716 1.00 65.19 195 GLY A N 1
ATOM 1601 C CA . GLY A 1 195 ? -21.647 5.346 -3.698 1.00 65.19 195 GLY A CA 1
ATOM 1602 C C . GLY A 1 195 ? -20.782 6.615 -3.779 1.00 65.19 195 GLY A C 1
ATOM 1603 O O . GLY A 1 195 ? -21.334 7.700 -3.964 1.00 65.19 195 GLY A O 1
ATOM 1604 N N . PRO A 1 196 ? -19.454 6.508 -3.604 1.00 79.19 196 PRO A N 1
ATOM 1605 C CA . PRO A 1 196 ? -18.537 7.634 -3.765 1.00 79.19 196 PRO A CA 1
ATOM 1606 C C . PRO A 1 196 ? -18.472 8.082 -5.233 1.00 79.19 196 PRO A C 1
ATOM 1608 O O . PRO A 1 196 ? -18.604 7.264 -6.146 1.00 79.19 196 PRO A O 1
ATOM 1611 N N . ASP A 1 197 ? -18.245 9.372 -5.471 1.00 83.12 197 ASP A N 1
ATOM 1612 C CA . ASP A 1 197 ? -18.051 9.907 -6.821 1.00 83.12 197 ASP A CA 1
ATOM 1613 C C . ASP A 1 197 ? -16.578 9.798 -7.233 1.00 83.12 197 ASP A C 1
ATOM 1615 O O . ASP A 1 197 ? -15.774 10.709 -7.035 1.00 83.12 197 ASP A O 1
ATOM 1619 N N . LEU A 1 198 ? -16.224 8.646 -7.800 1.00 86.56 198 LEU A N 1
ATOM 1620 C CA . LEU A 1 198 ? -14.858 8.351 -8.237 1.00 86.56 198 LEU A CA 1
ATOM 1621 C C . LEU A 1 198 ? -14.396 9.258 -9.383 1.00 86.56 198 LEU A C 1
ATOM 1623 O O . LEU A 1 198 ? -13.198 9.483 -9.531 1.00 86.56 198 LEU A O 1
ATOM 1627 N N . LEU A 1 199 ? -15.322 9.788 -10.193 1.00 85.75 199 LEU A N 1
ATOM 1628 C CA . LEU A 1 199 ? -14.970 10.671 -11.304 1.00 85.75 199 LEU A CA 1
ATOM 1629 C C . LEU A 1 199 ? -14.473 12.022 -10.788 1.00 85.75 199 LEU A C 1
ATOM 1631 O O . LEU A 1 199 ? -13.535 12.587 -11.346 1.00 85.75 199 LEU A O 1
ATOM 1635 N N . THR A 1 200 ? -15.072 12.517 -9.706 1.00 83.50 200 THR A N 1
ATOM 1636 C CA . THR A 1 200 ? -14.588 13.722 -9.026 1.00 83.50 200 THR A CA 1
ATOM 1637 C C . THR A 1 200 ? -13.184 13.498 -8.452 1.00 83.50 200 THR A C 1
ATOM 1639 O O . THR A 1 200 ? -12.297 14.299 -8.727 1.00 83.50 200 THR A O 1
ATOM 1642 N N . ILE A 1 201 ? -12.927 12.365 -7.781 1.00 84.38 201 ILE A N 1
ATOM 1643 C CA . ILE A 1 201 ? -11.577 12.019 -7.276 1.00 84.38 201 ILE A CA 1
ATOM 1644 C C . ILE A 1 201 ? -10.561 11.935 -8.428 1.00 84.38 201 ILE A C 1
ATOM 1646 O O . ILE A 1 201 ? -9.440 12.423 -8.319 1.00 84.38 201 ILE A O 1
ATOM 1650 N N . TYR A 1 202 ? -10.956 11.350 -9.559 1.00 86.12 202 TYR A N 1
ATOM 1651 C CA . TYR A 1 202 ? -10.105 11.259 -10.743 1.00 86.12 202 TYR A CA 1
ATOM 1652 C C . TYR A 1 202 ? -9.712 12.630 -11.306 1.00 86.12 202 TYR A C 1
ATOM 1654 O O . TYR A 1 202 ? -8.544 12.850 -11.624 1.00 86.12 202 TYR A O 1
ATOM 1662 N N . ARG A 1 203 ? -10.664 13.564 -11.400 1.00 86.25 203 ARG A N 1
ATOM 1663 C CA . ARG A 1 203 ? -10.432 14.911 -11.946 1.00 86.25 203 ARG A CA 1
ATOM 1664 C C . ARG A 1 203 ? -9.655 15.819 -11.002 1.00 86.25 203 ARG A C 1
ATOM 1666 O O . ARG A 1 203 ? -8.804 16.577 -11.459 1.00 86.25 203 ARG A O 1
ATOM 1673 N N . ASP A 1 204 ? -9.944 15.733 -9.709 1.00 82.94 204 ASP A N 1
ATOM 1674 C CA . ASP A 1 204 ? -9.306 16.563 -8.686 1.00 82.94 204 ASP A CA 1
ATOM 1675 C C . ASP A 1 204 ? -7.909 16.038 -8.304 1.00 82.94 204 ASP A C 1
ATOM 1677 O O . ASP A 1 204 ? -7.123 16.742 -7.664 1.00 82.94 204 ASP A O 1
ATOM 1681 N N . GLY A 1 205 ? -7.586 14.808 -8.710 1.00 82.44 205 GLY A N 1
ATOM 1682 C CA . GLY A 1 205 ? -6.407 14.078 -8.268 1.00 82.44 205 GLY A CA 1
ATOM 1683 C C . GLY A 1 205 ? -6.626 13.428 -6.903 1.00 82.44 205 GLY A C 1
ATOM 1684 O O . GLY A 1 205 ? -7.405 13.899 -6.076 1.00 82.44 205 GLY A O 1
ATOM 1685 N N . THR A 1 206 ? -5.910 12.332 -6.667 1.00 83.69 206 THR A N 1
ATOM 1686 C CA . THR A 1 206 ? -5.963 11.610 -5.388 1.00 83.69 206 THR A CA 1
ATOM 1687 C C . THR A 1 206 ? -5.435 12.458 -4.234 1.00 83.69 206 THR A C 1
ATOM 1689 O O . THR A 1 206 ? -4.603 13.351 -4.412 1.00 83.69 206 THR A O 1
ATOM 1692 N N . PHE A 1 207 ? -5.850 12.116 -3.022 1.00 79.56 207 PHE A N 1
ATOM 1693 C CA . PHE A 1 207 ? -5.363 12.687 -1.776 1.00 79.56 207 PHE A CA 1
ATOM 1694 C C . PHE A 1 207 ? -3.829 12.626 -1.662 1.00 79.56 207 PHE A C 1
ATOM 1696 O O . PHE A 1 207 ? -3.200 13.582 -1.208 1.00 79.56 207 PHE A O 1
ATOM 1703 N N . GLU A 1 208 ? -3.211 11.537 -2.135 1.00 80.06 208 GLU A N 1
ATOM 1704 C CA . GLU A 1 208 ? -1.751 11.386 -2.194 1.00 80.06 208 GLU A CA 1
ATOM 1705 C C . GLU A 1 208 ? -1.104 12.378 -3.171 1.00 80.06 208 GLU A C 1
ATOM 1707 O O . GLU A 1 208 ? -0.126 13.042 -2.823 1.00 80.06 208 GLU A O 1
ATOM 1712 N N . GLN A 1 209 ? -1.671 12.523 -4.373 1.00 84.38 209 GLN A N 1
ATOM 1713 C CA . GLN A 1 209 ? -1.178 13.454 -5.392 1.00 84.38 209 GLN A CA 1
ATOM 1714 C C . GLN A 1 209 ? -1.314 14.913 -4.948 1.00 84.38 209 GLN A C 1
ATOM 1716 O O . GLN A 1 209 ? -0.379 15.693 -5.131 1.00 84.38 209 GLN A O 1
ATOM 1721 N N . GLN A 1 210 ? -2.447 15.273 -4.340 1.00 86.19 210 GLN A N 1
ATOM 1722 C CA . GLN A 1 210 ? -2.681 16.612 -3.797 1.00 86.19 210 GLN A CA 1
ATOM 1723 C C . GLN A 1 210 ? -1.681 16.930 -2.681 1.00 86.19 210 GLN A C 1
ATOM 1725 O O . GLN A 1 210 ? -0.987 17.940 -2.754 1.00 86.19 210 GLN A O 1
ATOM 1730 N N . LEU A 1 211 ? -1.524 16.029 -1.702 1.00 85.00 211 LEU A N 1
ATOM 1731 C CA . LEU A 1 211 ? -0.571 16.222 -0.608 1.00 85.00 211 LEU A CA 1
ATOM 1732 C C . LEU A 1 211 ? 0.864 16.379 -1.122 1.00 85.00 211 LEU A C 1
ATOM 1734 O O . LEU A 1 211 ? 1.612 17.220 -0.622 1.00 85.00 211 LEU A O 1
ATOM 1738 N N . LYS A 1 212 ? 1.254 15.568 -2.112 1.00 87.19 212 LYS A N 1
ATOM 1739 C CA . LYS A 1 212 ? 2.582 15.652 -2.723 1.00 87.19 212 LYS A CA 1
ATOM 1740 C C . LYS A 1 212 ? 2.799 17.010 -3.368 1.00 87.19 212 LYS A C 1
ATOM 1742 O O . LYS A 1 212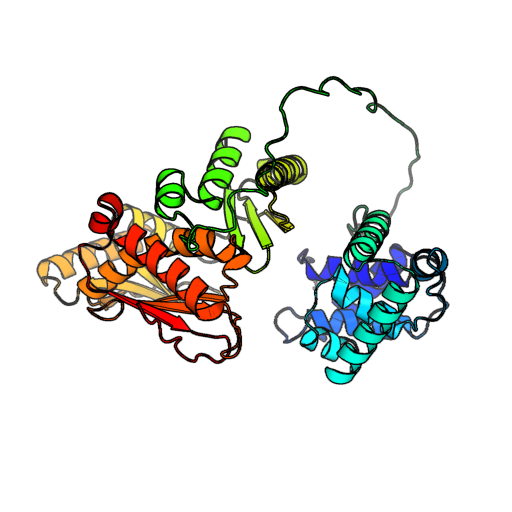 ? 3.786 17.667 -3.052 1.00 87.19 212 LYS A O 1
ATOM 1747 N N . LYS A 1 213 ? 1.862 17.439 -4.210 1.00 88.06 213 LYS A N 1
ATOM 1748 C CA . LYS A 1 213 ? 1.927 18.733 -4.884 1.00 88.06 213 LYS A CA 1
ATOM 1749 C C . LYS A 1 213 ? 2.041 19.880 -3.880 1.00 88.06 213 LYS A C 1
ATOM 1751 O O . LYS A 1 213 ? 2.940 20.706 -4.005 1.00 88.06 213 LYS A O 1
ATOM 1756 N N . ASP A 1 214 ? 1.199 19.896 -2.851 1.00 87.94 214 ASP A N 1
ATOM 1757 C CA . ASP A 1 214 ? 1.194 20.992 -1.884 1.00 87.94 214 ASP A CA 1
ATOM 1758 C C . ASP A 1 214 ? 2.485 21.026 -1.039 1.00 87.94 214 ASP A C 1
ATOM 1760 O O . ASP A 1 214 ? 2.978 22.103 -0.690 1.00 87.94 214 ASP A O 1
ATOM 1764 N N . LEU A 1 215 ? 3.079 19.863 -0.740 1.00 86.19 215 LEU A N 1
ATOM 1765 C CA . LEU A 1 215 ? 4.398 19.771 -0.105 1.00 86.19 215 LEU A CA 1
ATOM 1766 C C . LEU A 1 215 ? 5.513 20.288 -1.022 1.00 86.19 215 LEU A C 1
ATOM 1768 O O . LEU A 1 215 ? 6.353 21.075 -0.584 1.00 86.19 215 LEU A O 1
ATOM 1772 N N . GLU A 1 216 ? 5.525 19.877 -2.288 1.00 87.44 216 GLU A N 1
ATOM 1773 C CA . GLU A 1 216 ? 6.527 20.313 -3.265 1.00 87.44 216 GLU A CA 1
ATOM 1774 C C . GLU A 1 216 ? 6.455 21.827 -3.508 1.00 87.44 216 GLU A C 1
ATOM 1776 O O . GLU A 1 216 ? 7.495 22.489 -3.551 1.00 87.44 216 GLU A O 1
ATOM 1781 N N . GLU A 1 217 ? 5.248 22.397 -3.572 1.00 88.00 217 GLU A N 1
ATOM 1782 C CA . GLU A 1 217 ? 5.019 23.840 -3.697 1.00 88.00 217 GLU A CA 1
ATOM 1783 C C . GLU A 1 217 ? 5.444 24.607 -2.436 1.00 88.00 217 GLU A C 1
ATOM 1785 O O . GLU A 1 217 ? 6.141 25.622 -2.527 1.00 88.00 217 GLU A O 1
ATOM 1790 N N . THR A 1 218 ? 5.078 24.111 -1.251 1.00 86.75 218 THR A N 1
ATOM 1791 C CA . THR A 1 218 ? 5.376 24.774 0.031 1.00 86.75 218 THR A CA 1
ATOM 1792 C C . THR A 1 218 ? 6.873 24.800 0.325 1.00 86.75 218 THR A C 1
ATOM 1794 O O . THR A 1 218 ? 7.407 25.819 0.764 1.00 86.75 218 THR A O 1
ATOM 1797 N N . PHE A 1 219 ? 7.562 23.686 0.074 1.00 84.06 219 PHE A N 1
ATOM 1798 C CA . PHE A 1 219 ? 8.985 23.538 0.376 1.00 84.06 219 PHE A CA 1
ATOM 1799 C C . PHE A 1 219 ? 9.894 23.805 -0.834 1.00 84.06 219 PHE A C 1
ATOM 1801 O O . PHE A 1 219 ? 11.116 23.776 -0.687 1.00 84.06 219 PHE A O 1
ATOM 1808 N N . GLN A 1 220 ? 9.313 24.109 -2.004 1.00 83.94 220 GLN A N 1
ATOM 1809 C CA . GLN A 1 220 ? 10.000 24.416 -3.268 1.00 83.94 220 GLN A CA 1
ATOM 1810 C C . GLN A 1 220 ? 11.019 23.338 -3.677 1.00 83.94 220 GLN A C 1
ATOM 1812 O O . GLN A 1 220 ? 12.142 23.639 -4.096 1.00 83.94 220 GLN A O 1
ATOM 1817 N N . LYS A 1 221 ? 10.647 22.065 -3.498 1.00 79.31 221 LYS A N 1
ATOM 1818 C CA . LYS A 1 221 ? 11.531 20.902 -3.662 1.00 79.31 221 LYS A CA 1
ATOM 1819 C C . LYS A 1 221 ? 10.758 19.667 -4.120 1.00 79.31 221 LYS A C 1
ATOM 1821 O O . LYS A 1 221 ? 9.868 19.214 -3.412 1.00 79.31 221 LYS A O 1
ATOM 1826 N N . GLU A 1 222 ? 11.190 19.056 -5.221 1.00 74.62 222 GLU A N 1
ATOM 1827 C CA . GLU A 1 222 ? 10.717 17.745 -5.697 1.00 74.62 222 GLU A CA 1
ATOM 1828 C C . GLU A 1 222 ? 11.493 16.618 -4.997 1.00 74.62 222 GLU A C 1
ATOM 1830 O O . GLU A 1 222 ? 12.386 15.990 -5.563 1.00 74.62 222 GLU A O 1
ATOM 1835 N N . SER A 1 223 ? 11.260 16.424 -3.698 1.00 72.56 223 SER A N 1
ATOM 1836 C CA . SER A 1 223 ? 12.054 15.479 -2.887 1.00 72.56 223 SER A CA 1
ATOM 1837 C C . SER A 1 223 ? 11.213 14.608 -1.957 1.00 72.56 223 SER A C 1
ATOM 1839 O O . SER A 1 223 ? 11.752 14.030 -1.012 1.00 72.56 223 SER A O 1
ATOM 1841 N N . PHE A 1 224 ? 9.908 14.511 -2.226 1.00 77.06 224 PHE A N 1
ATOM 1842 C CA . PHE A 1 224 ? 8.954 13.761 -1.417 1.00 77.06 224 PHE A CA 1
ATOM 1843 C C . PHE A 1 224 ? 8.470 12.503 -2.148 1.00 77.06 224 PHE A C 1
ATOM 1845 O O . PHE A 1 224 ? 7.855 12.577 -3.214 1.00 77.06 224 PHE A O 1
ATOM 1852 N N . ALA A 1 225 ? 8.693 11.341 -1.538 1.00 74.44 225 ALA A N 1
ATOM 1853 C CA . ALA A 1 225 ? 7.920 10.136 -1.817 1.00 74.44 225 ALA A CA 1
ATOM 1854 C C . ALA A 1 225 ? 6.792 10.049 -0.791 1.00 74.44 225 ALA A C 1
ATOM 1856 O O . ALA A 1 225 ? 7.050 10.117 0.407 1.00 74.44 225 ALA A O 1
ATOM 1857 N N . ILE A 1 226 ? 5.549 9.900 -1.241 1.00 74.62 226 ILE A N 1
ATOM 1858 C CA . ILE A 1 226 ? 4.389 9.807 -0.352 1.00 74.62 226 ILE A CA 1
ATOM 1859 C C . ILE A 1 226 ? 3.691 8.494 -0.629 1.00 74.62 226 ILE A C 1
ATOM 1861 O O . ILE A 1 226 ? 3.588 8.079 -1.777 1.00 74.62 226 ILE A O 1
ATOM 1865 N N . LYS A 1 227 ? 3.246 7.841 0.438 1.00 70.12 227 LYS A N 1
ATOM 1866 C CA . LYS A 1 227 ? 2.358 6.695 0.362 1.00 70.12 227 LYS A CA 1
ATOM 1867 C C . LYS A 1 227 ? 1.278 6.825 1.414 1.00 70.12 227 LYS A C 1
ATOM 1869 O O . LYS A 1 227 ? 1.586 7.023 2.590 1.00 70.12 227 LYS A O 1
ATOM 1874 N N . ILE A 1 228 ? 0.027 6.660 1.009 1.00 65.69 228 ILE A N 1
ATOM 1875 C CA . ILE A 1 228 ? -1.104 6.694 1.934 1.00 65.69 228 ILE A CA 1
ATOM 1876 C C . ILE A 1 228 ? -1.687 5.292 2.087 1.00 65.69 228 ILE A C 1
ATOM 1878 O O . ILE A 1 228 ? -2.185 4.692 1.141 1.00 65.69 228 ILE A O 1
ATOM 1882 N N . ASN A 1 229 ? -1.622 4.753 3.303 1.00 60.69 229 ASN A N 1
ATOM 1883 C CA . ASN A 1 229 ? -2.297 3.518 3.666 1.00 60.69 229 ASN A CA 1
ATOM 1884 C C . ASN A 1 229 ? -3.658 3.853 4.285 1.00 60.69 229 ASN A C 1
ATOM 1886 O O . ASN A 1 229 ? -3.753 4.191 5.467 1.00 60.69 229 ASN A O 1
ATOM 1890 N N . PHE A 1 230 ? -4.716 3.751 3.482 1.00 58.91 230 PHE A N 1
ATOM 1891 C CA . PHE A 1 230 ? -6.081 4.019 3.934 1.00 58.91 230 PHE A CA 1
ATOM 1892 C C . PHE A 1 230 ? -6.571 3.013 4.989 1.00 58.91 230 PHE A C 1
ATOM 1894 O O . PHE A 1 230 ? -7.272 3.403 5.922 1.00 58.91 230 PHE A O 1
ATOM 1901 N N . GLU A 1 231 ? -6.159 1.743 4.901 1.00 53.59 231 GLU A N 1
ATOM 1902 C CA . GLU A 1 231 ? -6.552 0.695 5.855 1.00 53.59 231 GLU A CA 1
ATOM 1903 C C . GLU A 1 231 ? -5.948 0.941 7.244 1.00 53.59 231 GLU A C 1
ATOM 1905 O O . GLU A 1 231 ? -6.636 0.859 8.263 1.00 53.59 231 GLU A O 1
ATOM 1910 N N . GLU A 1 232 ? -4.659 1.280 7.286 1.00 52.25 232 GLU A N 1
ATOM 1911 C CA . GLU A 1 232 ? -3.936 1.544 8.535 1.00 52.25 232 GLU A CA 1
ATOM 1912 C C . GLU A 1 232 ? -4.067 3.001 8.999 1.00 52.25 232 GLU A C 1
ATOM 1914 O O . GLU A 1 232 ? -3.591 3.344 10.083 1.00 52.25 232 GLU A O 1
ATOM 1919 N N . SER A 1 233 ? -4.744 3.848 8.212 1.00 56.69 233 SER A N 1
ATOM 1920 C CA . SER A 1 233 ? -4.816 5.295 8.430 1.00 56.69 233 SER A CA 1
ATOM 1921 C C . SER A 1 233 ? -3.417 5.883 8.649 1.00 56.69 233 SER A C 1
ATOM 1923 O O . SER A 1 233 ? -3.154 6.555 9.644 1.00 56.69 233 SER A O 1
ATOM 1925 N N . GLU A 1 234 ? -2.491 5.581 7.742 1.00 60.56 234 GLU A N 1
ATOM 1926 C CA . GLU A 1 234 ? -1.088 5.987 7.824 1.00 60.56 234 GLU A CA 1
ATOM 1927 C C . GLU A 1 234 ? -0.681 6.777 6.576 1.00 60.56 234 GLU A C 1
ATOM 1929 O O . GLU A 1 234 ? -1.001 6.390 5.457 1.00 60.56 234 GLU A O 1
ATOM 1934 N N . VAL A 1 235 ? 0.046 7.878 6.766 1.00 63.16 235 VAL A N 1
ATOM 1935 C CA . VAL A 1 235 ? 0.745 8.596 5.694 1.00 63.16 235 VAL A CA 1
ATOM 1936 C C . VAL A 1 235 ? 2.238 8.398 5.906 1.00 63.16 235 VAL A C 1
ATOM 1938 O O . VAL A 1 235 ? 2.776 8.866 6.907 1.00 63.16 235 VAL A O 1
ATOM 1941 N N . SER A 1 236 ? 2.910 7.724 4.980 1.00 69.00 236 SER A N 1
ATOM 1942 C CA . SER A 1 236 ? 4.363 7.551 4.987 1.00 69.00 236 SER A CA 1
ATOM 1943 C C . SER A 1 236 ? 5.001 8.547 4.017 1.00 69.00 236 SER A C 1
ATOM 1945 O O . SER A 1 236 ? 4.613 8.617 2.852 1.00 69.00 236 SER A O 1
ATOM 1947 N N . ILE A 1 237 ? 5.982 9.314 4.492 1.00 70.69 237 ILE A N 1
ATOM 1948 C CA . ILE A 1 237 ? 6.694 10.338 3.722 1.00 70.69 237 ILE A CA 1
ATOM 1949 C C . ILE A 1 237 ? 8.183 10.008 3.731 1.00 70.69 237 ILE A C 1
ATOM 1951 O O . ILE A 1 237 ? 8.828 10.065 4.777 1.00 70.69 237 ILE A O 1
ATOM 1955 N N . GLY A 1 238 ? 8.727 9.682 2.566 1.00 70.88 238 GLY A N 1
ATOM 1956 C CA . GLY A 1 238 ? 10.157 9.564 2.322 1.00 70.88 238 GLY A CA 1
ATOM 1957 C C . GLY A 1 238 ? 10.736 10.888 1.835 1.00 70.88 238 GLY A C 1
ATOM 1958 O O . GLY A 1 238 ? 10.184 11.504 0.923 1.00 70.88 238 GLY A O 1
ATOM 1959 N N . ILE A 1 239 ? 11.843 11.324 2.437 1.00 70.94 239 ILE A N 1
ATOM 1960 C CA . ILE A 1 239 ? 12.580 12.525 2.025 1.00 70.94 239 ILE A CA 1
ATOM 1961 C C . ILE A 1 239 ? 13.997 12.142 1.622 1.00 70.94 239 ILE A C 1
ATOM 1963 O O . ILE A 1 239 ? 14.713 11.559 2.433 1.00 70.94 239 ILE A O 1
ATOM 1967 N N . PHE A 1 240 ? 14.402 12.536 0.414 1.00 67.69 240 PHE A N 1
ATOM 1968 C CA . PHE A 1 240 ? 15.735 12.256 -0.140 1.00 67.69 240 PHE A CA 1
ATOM 1969 C C . PHE A 1 240 ? 16.753 13.391 0.081 1.00 67.69 240 PHE A C 1
ATOM 1971 O O . PHE A 1 240 ? 17.954 13.197 -0.073 1.00 67.69 240 PHE A O 1
ATOM 1978 N N . ASP A 1 241 ? 16.295 14.585 0.472 1.00 72.38 241 ASP A N 1
ATOM 1979 C CA . ASP A 1 241 ? 17.141 15.757 0.734 1.00 72.38 241 ASP A CA 1
ATOM 1980 C C . ASP A 1 241 ? 17.383 15.914 2.252 1.00 72.38 241 ASP A C 1
ATOM 1982 O O . ASP A 1 241 ? 16.454 16.126 3.037 1.00 72.38 241 ASP A O 1
ATOM 1986 N N . GLU A 1 242 ? 18.645 15.811 2.690 1.00 70.25 242 GLU A N 1
ATOM 1987 C CA . GLU A 1 242 ? 19.018 15.898 4.113 1.00 70.25 242 GLU A CA 1
ATOM 1988 C C . GLU A 1 242 ? 18.676 17.269 4.727 1.00 70.25 242 GLU A C 1
ATOM 1990 O O . GLU A 1 242 ? 18.282 17.365 5.894 1.00 70.25 242 GLU A O 1
ATOM 1995 N N . VAL A 1 243 ? 18.815 18.349 3.952 1.00 75.19 243 VAL A N 1
ATOM 1996 C CA . VAL A 1 243 ? 18.511 19.716 4.399 1.00 75.19 243 VAL A CA 1
ATOM 1997 C C . VAL A 1 243 ? 17.008 19.869 4.604 1.00 75.19 243 VAL A C 1
ATOM 1999 O O . VAL A 1 243 ? 16.578 20.454 5.600 1.00 75.19 243 VAL A O 1
ATOM 2002 N N . LEU A 1 244 ? 16.213 19.292 3.707 1.00 72.31 244 LEU A N 1
ATOM 2003 C CA . LEU A 1 244 ? 14.761 19.250 3.811 1.00 72.31 244 LEU A CA 1
ATOM 2004 C C . LEU A 1 244 ? 14.301 18.368 4.981 1.00 72.31 244 LEU A C 1
ATOM 2006 O O . LEU A 1 244 ? 13.433 18.770 5.753 1.00 72.31 244 LEU A O 1
ATOM 2010 N N . TYR A 1 245 ? 14.944 17.219 5.212 1.00 72.44 245 TYR A N 1
ATOM 2011 C CA . TYR A 1 245 ? 14.635 16.347 6.352 1.00 72.44 245 TYR A CA 1
ATOM 2012 C C . TYR A 1 245 ? 14.864 17.033 7.710 1.00 72.44 245 TYR A C 1
ATOM 2014 O O . TYR A 1 245 ? 14.157 16.763 8.689 1.00 72.44 245 TYR A O 1
ATOM 2022 N N . ARG A 1 246 ? 15.799 17.990 7.798 1.00 70.81 246 ARG A N 1
ATOM 2023 C CA . ARG A 1 246 ? 15.978 18.806 9.015 1.00 70.81 246 ARG A CA 1
ATOM 2024 C C . ARG A 1 246 ? 14.747 19.665 9.345 1.00 70.81 246 ARG A C 1
ATOM 2026 O O . ARG A 1 246 ? 14.577 20.010 10.512 1.00 70.81 246 ARG A O 1
ATOM 2033 N N . GLN A 1 247 ? 13.862 19.921 8.378 1.00 72.75 247 GLN A N 1
ATOM 2034 C CA . GLN A 1 247 ? 12.589 20.642 8.540 1.00 72.75 247 GLN A CA 1
ATOM 2035 C C . GLN A 1 247 ? 11.402 19.717 8.876 1.00 72.75 247 GLN A C 1
ATOM 2037 O O . GLN A 1 247 ? 10.248 20.136 8.848 1.00 72.75 247 GLN A O 1
ATOM 2042 N N . LYS A 1 248 ? 11.647 18.454 9.258 1.00 71.25 248 LYS A N 1
ATOM 2043 C CA . LYS A 1 248 ? 10.599 17.449 9.533 1.00 71.25 248 LYS A CA 1
ATOM 2044 C C . LYS A 1 248 ? 9.456 17.895 10.449 1.00 71.25 248 LYS A C 1
ATOM 2046 O O . LYS A 1 248 ? 8.341 17.419 10.289 1.00 71.25 248 LYS A O 1
ATOM 2051 N N . ALA A 1 249 ? 9.705 18.774 11.421 1.00 65.00 249 ALA A N 1
ATOM 2052 C CA . ALA A 1 249 ? 8.649 19.259 12.313 1.00 65.00 249 ALA A CA 1
ATOM 2053 C C . ALA A 1 249 ? 7.631 20.144 11.571 1.00 65.00 249 ALA A C 1
ATOM 2055 O O . ALA A 1 249 ? 6.431 20.045 11.825 1.00 65.00 249 ALA A O 1
ATOM 2056 N N . GLU A 1 250 ? 8.106 20.971 10.640 1.00 72.94 250 GLU A N 1
ATOM 2057 C CA . GLU A 1 250 ? 7.278 21.838 9.798 1.00 72.94 250 GLU A CA 1
ATOM 2058 C C . GLU A 1 250 ? 6.498 20.998 8.787 1.00 72.94 250 GLU A C 1
ATOM 2060 O O . GLU A 1 250 ? 5.288 21.161 8.668 1.00 72.94 250 GLU A O 1
ATOM 2065 N N . ILE A 1 251 ? 7.154 20.007 8.178 1.00 71.88 251 ILE A N 1
ATOM 2066 C CA . ILE A 1 251 ? 6.532 19.053 7.248 1.00 71.88 251 ILE A CA 1
ATOM 2067 C C . ILE A 1 251 ? 5.431 18.243 7.948 1.00 71.88 251 ILE A C 1
ATOM 2069 O O . ILE A 1 251 ? 4.310 18.164 7.457 1.00 71.88 251 ILE A O 1
ATOM 2073 N N . ILE A 1 252 ? 5.697 17.693 9.139 1.00 72.88 252 ILE A N 1
ATOM 2074 C CA . ILE A 1 252 ? 4.680 16.967 9.922 1.00 72.88 252 ILE A CA 1
ATOM 2075 C C . ILE A 1 252 ? 3.516 17.891 10.298 1.00 72.88 252 ILE A C 1
ATOM 2077 O O . ILE A 1 252 ? 2.362 17.466 10.285 1.00 72.88 252 ILE A O 1
ATOM 2081 N N . THR A 1 253 ? 3.792 19.149 10.645 1.00 74.50 253 THR A N 1
ATOM 2082 C CA . THR A 1 253 ? 2.740 20.120 10.981 1.00 74.50 253 THR A CA 1
ATOM 2083 C C . THR A 1 253 ? 1.870 20.426 9.766 1.00 74.50 253 THR A C 1
ATOM 2085 O O . THR A 1 253 ? 0.647 20.410 9.884 1.00 74.50 253 THR A O 1
ATOM 2088 N N . PHE A 1 254 ? 2.494 20.633 8.606 1.00 82.00 254 PHE A N 1
ATOM 2089 C CA . PHE A 1 254 ? 1.820 20.845 7.331 1.00 82.00 254 PHE A CA 1
ATOM 2090 C C . PHE A 1 254 ? 0.889 19.678 6.987 1.00 82.00 254 PHE A C 1
ATOM 2092 O O . PHE A 1 254 ? -0.308 19.872 6.793 1.00 82.00 254 PHE A O 1
ATOM 2099 N N . VAL A 1 255 ? 1.412 18.449 7.017 1.00 76.75 255 VAL A N 1
ATOM 2100 C CA . VAL A 1 255 ? 0.648 17.236 6.683 1.00 76.75 255 VAL A CA 1
ATOM 2101 C C . VAL A 1 255 ? -0.511 17.033 7.659 1.00 76.75 255 VAL A C 1
ATOM 2103 O O . VAL A 1 255 ? -1.623 16.724 7.244 1.00 76.75 255 VAL A O 1
ATOM 2106 N N . ASN A 1 256 ? -0.296 17.258 8.959 1.00 75.75 256 ASN A N 1
ATOM 2107 C CA . ASN A 1 256 ? -1.371 17.170 9.950 1.00 75.75 256 ASN A CA 1
ATOM 2108 C C . ASN A 1 256 ? -2.461 18.230 9.735 1.00 75.75 256 ASN A C 1
ATOM 2110 O O . ASN A 1 256 ? -3.631 17.950 9.988 1.00 75.75 256 ASN A O 1
ATOM 2114 N N . GLN A 1 257 ? -2.099 19.436 9.292 1.00 76.44 257 GLN A N 1
ATOM 2115 C CA . GLN A 1 257 ? -3.070 20.483 8.978 1.00 76.44 257 GLN A CA 1
ATOM 2116 C C . GLN A 1 257 ? -3.894 20.109 7.740 1.00 76.44 257 GLN A C 1
ATOM 2118 O O . GLN A 1 257 ? -5.122 20.167 7.797 1.00 76.44 257 GLN A O 1
ATOM 2123 N N . PHE A 1 258 ? -3.234 19.628 6.687 1.00 78.62 258 PHE A N 1
ATOM 2124 C CA . PHE A 1 258 ? -3.884 19.113 5.482 1.00 78.62 258 PHE A CA 1
ATOM 2125 C C . PHE A 1 258 ? -4.860 17.964 5.800 1.00 78.62 258 PHE A C 1
ATOM 2127 O O . PHE A 1 258 ? -6.017 17.981 5.387 1.00 78.62 258 PHE A O 1
ATOM 2134 N N . LEU A 1 259 ? -4.438 17.001 6.629 1.00 72.00 259 LEU A N 1
ATOM 2135 C CA . LEU A 1 259 ? -5.278 15.886 7.090 1.00 72.00 259 LEU A CA 1
ATOM 2136 C C . LEU A 1 2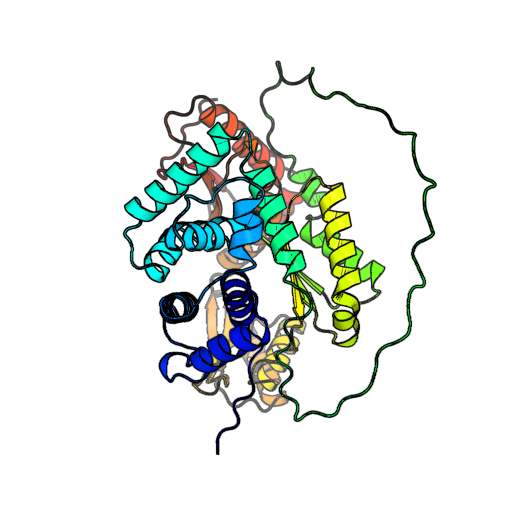59 ? -6.483 16.350 7.922 1.00 72.00 259 LEU A C 1
ATOM 2138 O O . LEU A 1 259 ? -7.588 15.820 7.786 1.00 72.00 259 LEU A O 1
ATOM 2142 N N . LYS A 1 260 ? -6.285 17.356 8.781 1.00 71.25 260 LYS A N 1
ATOM 2143 C CA . LYS A 1 260 ? -7.339 17.907 9.640 1.00 71.25 260 LYS A CA 1
ATOM 2144 C C . LYS A 1 260 ? -8.436 18.598 8.835 1.00 71.25 260 LYS A C 1
ATOM 2146 O O . LYS A 1 260 ? -9.604 18.471 9.191 1.00 71.25 260 LYS A O 1
ATOM 2151 N N . GLU A 1 261 ? -8.082 19.308 7.767 1.00 67.69 261 GLU A N 1
ATOM 2152 C CA . GLU A 1 261 ? -9.049 19.969 6.877 1.00 67.69 261 GLU A CA 1
ATOM 2153 C C . GLU A 1 261 ? -9.971 18.979 6.163 1.00 67.69 261 GLU A C 1
ATOM 2155 O O . GLU A 1 261 ? -11.090 19.333 5.794 1.00 67.69 261 GLU A O 1
ATOM 2160 N N . LYS A 1 262 ? -9.536 17.726 6.029 1.00 63.25 262 LYS A N 1
ATOM 2161 C CA . LYS A 1 262 ? -10.324 16.653 5.425 1.00 63.25 262 LYS A CA 1
ATOM 2162 C C . LYS A 1 262 ? -11.084 15.789 6.444 1.00 63.25 262 LYS A C 1
ATOM 2164 O O . LYS A 1 262 ? -11.790 14.880 6.029 1.00 63.25 262 LYS A O 1
ATOM 2169 N N . ASP A 1 263 ? -10.977 16.074 7.748 1.00 60.94 263 ASP A N 1
ATOM 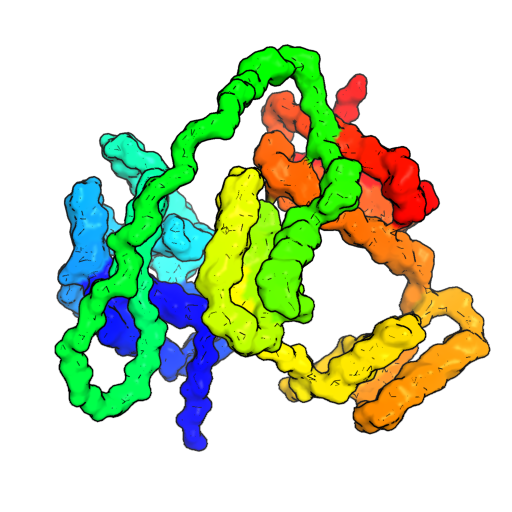2170 C CA . ASP A 1 263 ? -11.536 15.263 8.851 1.00 60.94 263 ASP A CA 1
ATOM 2171 C C . ASP A 1 263 ? -10.997 13.813 8.884 1.00 60.94 263 ASP A C 1
ATOM 2173 O O . ASP A 1 263 ? -11.696 12.846 9.200 1.00 60.94 263 ASP A O 1
ATOM 2177 N N . ILE A 1 264 ? -9.715 13.651 8.540 1.00 53.09 264 ILE A N 1
ATOM 2178 C CA . ILE A 1 264 ? -9.067 12.352 8.340 1.00 53.09 264 ILE A CA 1
ATOM 2179 C C . ILE A 1 264 ? -8.056 12.078 9.484 1.00 53.09 264 ILE A C 1
ATOM 2181 O O . ILE A 1 264 ? -7.013 12.730 9.554 1.00 53.09 264 ILE A O 1
ATOM 2185 N N . PRO A 1 265 ? -8.313 11.126 10.412 1.00 52.88 265 PRO A N 1
ATOM 2186 C CA . PRO A 1 265 ? -7.435 10.867 11.558 1.00 52.88 265 PRO A CA 1
ATOM 2187 C C . PRO A 1 265 ? -6.307 9.884 11.205 1.00 52.88 265 PRO A C 1
ATOM 2189 O O . PRO A 1 265 ? -6.416 8.695 11.506 1.00 52.88 265 PRO A O 1
ATOM 2192 N N . TYR A 1 266 ? -5.246 10.353 10.540 1.00 55.84 266 TYR A N 1
ATOM 2193 C CA . TYR A 1 266 ? -4.128 9.496 10.110 1.00 55.84 266 TYR A CA 1
ATOM 2194 C C . TYR A 1 266 ? -2.856 9.729 10.931 1.00 55.84 266 TYR A C 1
ATOM 2196 O O . TYR A 1 266 ? -2.617 10.813 11.465 1.00 55.84 266 TYR A O 1
ATOM 2204 N N . ILE A 1 267 ? -2.023 8.694 11.030 1.00 55.81 267 ILE A N 1
ATOM 2205 C CA . ILE A 1 267 ? -0.688 8.738 11.624 1.00 55.81 267 ILE A CA 1
ATOM 2206 C C . ILE A 1 267 ? 0.310 9.130 10.533 1.00 55.81 267 ILE A C 1
ATOM 2208 O O . ILE A 1 267 ? 0.438 8.429 9.535 1.00 55.81 267 ILE A O 1
ATOM 2212 N N . VAL A 1 268 ? 1.053 10.217 10.737 1.00 53.69 268 VAL A N 1
ATOM 2213 C CA . VAL A 1 268 ? 2.115 10.644 9.813 1.00 53.69 268 VAL A CA 1
ATOM 2214 C C . VAL A 1 268 ? 3.448 10.022 10.229 1.00 53.69 268 VAL A C 1
ATOM 2216 O O . VAL A 1 268 ? 3.919 10.234 11.350 1.00 53.69 268 VAL A O 1
ATOM 2219 N N . GLN A 1 269 ? 4.067 9.272 9.322 1.00 58.12 269 GLN A N 1
ATOM 2220 C CA . GLN A 1 269 ? 5.428 8.757 9.427 1.00 58.12 269 GLN A CA 1
ATOM 2221 C C . GLN A 1 269 ? 6.310 9.489 8.420 1.00 58.12 269 GLN A C 1
ATOM 2223 O O . GLN A 1 269 ? 5.952 9.619 7.256 1.00 58.12 269 GLN A O 1
ATOM 2228 N N . LEU A 1 270 ? 7.454 9.991 8.877 1.00 59.75 270 LEU A N 1
ATOM 2229 C CA . LEU A 1 270 ? 8.398 10.725 8.044 1.00 59.75 270 LEU A CA 1
ATOM 2230 C C . LEU A 1 270 ? 9.779 10.110 8.230 1.00 59.75 270 LEU A C 1
ATOM 2232 O O . LEU A 1 270 ? 10.329 10.146 9.334 1.00 59.75 270 LEU A O 1
ATOM 2236 N N . ASP A 1 271 ? 10.319 9.576 7.142 1.00 60.56 271 ASP A N 1
ATOM 2237 C CA . ASP A 1 271 ? 11.605 8.902 7.093 1.00 60.56 271 ASP A CA 1
ATOM 2238 C C . ASP A 1 271 ? 12.564 9.660 6.170 1.00 60.56 271 ASP A C 1
ATOM 2240 O O . ASP A 1 271 ? 12.206 10.113 5.081 1.00 60.56 271 ASP A O 1
ATOM 2244 N N . TYR A 1 272 ? 13.812 9.797 6.621 1.00 50.69 272 TYR A N 1
ATOM 2245 C CA . TYR A 1 272 ? 14.900 10.161 5.723 1.00 50.69 272 TYR A CA 1
ATOM 2246 C C . TYR A 1 272 ? 15.267 8.919 4.930 1.00 50.69 272 TYR A C 1
ATOM 2248 O O . TYR A 1 272 ? 15.710 7.921 5.504 1.00 50.69 272 TYR A O 1
ATOM 2256 N N . MET A 1 273 ? 15.058 8.989 3.627 1.00 52.66 273 MET A N 1
ATOM 2257 C CA . MET A 1 273 ? 15.566 8.000 2.707 1.00 52.66 273 MET A CA 1
ATOM 2258 C C . MET A 1 273 ? 16.929 8.520 2.279 1.00 52.66 273 MET A C 1
ATOM 2260 O O . MET A 1 273 ? 17.013 9.468 1.504 1.00 52.66 273 MET A O 1
ATOM 2264 N N . GLU A 1 274 ? 18.007 7.917 2.791 1.00 47.53 274 GLU A N 1
ATOM 2265 C CA . GLU A 1 274 ? 19.248 7.971 2.017 1.00 47.53 274 GLU A CA 1
ATOM 2266 C C . GLU A 1 274 ? 18.872 7.506 0.610 1.00 47.53 274 GLU A C 1
ATOM 2268 O O . GLU A 1 274 ? 18.072 6.572 0.479 1.00 47.53 274 GLU A O 1
ATOM 2273 N N . GLU A 1 275 ? 19.365 8.181 -0.431 1.00 47.03 275 GLU A N 1
ATOM 2274 C CA . GLU A 1 275 ? 19.348 7.590 -1.761 1.00 47.03 275 GLU A CA 1
ATOM 2275 C C . GLU A 1 275 ? 20.098 6.264 -1.631 1.00 47.03 275 GLU A C 1
ATOM 2277 O O . GLU A 1 275 ? 21.314 6.191 -1.785 1.00 47.03 275 GLU A O 1
ATOM 2282 N N . THR A 1 276 ? 19.376 5.188 -1.321 1.00 39.81 276 THR A N 1
ATOM 2283 C CA . THR A 1 276 ? 19.806 3.836 -1.599 1.00 39.81 276 THR A CA 1
ATOM 2284 C C . THR A 1 276 ? 19.674 3.719 -3.102 1.00 39.81 276 THR A C 1
ATOM 2286 O O . THR A 1 276 ? 18.783 3.069 -3.645 1.00 39.81 276 THR A O 1
ATOM 2289 N N . ILE A 1 277 ? 20.581 4.408 -3.786 1.00 40.38 277 ILE A N 1
ATOM 2290 C CA . ILE A 1 277 ? 21.319 3.798 -4.860 1.00 40.38 277 ILE A CA 1
ATOM 2291 C C . ILE A 1 277 ? 21.577 2.379 -4.351 1.00 40.38 277 ILE A C 1
ATOM 2293 O O . ILE A 1 277 ? 22.243 2.222 -3.327 1.00 40.38 277 ILE A O 1
ATOM 2297 N N . GLY A 1 278 ? 20.912 1.371 -4.925 1.00 45.50 278 GLY A N 1
ATOM 2298 C CA . GLY A 1 278 ? 21.154 -0.011 -4.509 1.00 45.50 278 GLY A CA 1
ATOM 2299 C C . GLY A 1 278 ? 22.662 -0.260 -4.463 1.00 45.50 278 GLY A C 1
ATOM 2300 O O . GLY A 1 278 ? 23.410 0.441 -5.147 1.00 45.50 278 GLY A O 1
ATOM 2301 N N . ASP A 1 279 ? 23.124 -1.240 -3.688 1.00 53.53 279 ASP A N 1
ATOM 2302 C CA . ASP A 1 279 ? 24.564 -1.516 -3.523 1.00 53.53 279 ASP A CA 1
ATOM 2303 C C . ASP A 1 279 ? 25.324 -1.681 -4.874 1.00 53.53 279 ASP A C 1
ATOM 2305 O O . ASP A 1 279 ? 26.556 -1.611 -4.925 1.00 53.53 279 ASP A O 1
ATOM 2309 N N . ASP A 1 280 ? 24.592 -1.820 -5.990 1.00 68.06 280 ASP A N 1
ATOM 2310 C CA . ASP A 1 280 ? 25.034 -1.615 -7.370 1.00 68.06 280 ASP A CA 1
ATOM 2311 C C . ASP A 1 280 ? 24.584 -0.257 -7.985 1.00 68.06 280 ASP A C 1
ATOM 2313 O O . ASP A 1 280 ? 23.622 -0.167 -8.756 1.00 68.06 280 ASP A O 1
ATOM 2317 N N . GLU A 1 281 ? 25.319 0.821 -7.686 1.00 73.19 281 GLU A N 1
ATOM 2318 C CA . GLU A 1 281 ? 25.093 2.177 -8.232 1.00 73.19 281 GLU A CA 1
ATOM 2319 C C . GLU A 1 281 ? 25.053 2.235 -9.758 1.00 73.19 281 GLU A C 1
ATOM 2321 O O . GLU A 1 281 ? 24.300 3.000 -10.368 1.00 73.19 281 GLU A O 1
ATOM 2326 N N . ILE A 1 282 ? 25.837 1.368 -10.385 1.00 81.38 282 ILE A N 1
ATOM 2327 C CA . ILE A 1 282 ? 25.934 1.258 -11.831 1.00 81.38 282 ILE A CA 1
ATOM 2328 C C . ILE A 1 282 ? 24.626 0.695 -12.397 1.00 81.38 282 ILE A C 1
ATOM 2330 O O . ILE A 1 282 ? 24.124 1.206 -13.400 1.00 81.38 282 ILE A O 1
ATOM 2334 N N . ALA A 1 283 ? 24.041 -0.316 -11.751 1.00 80.12 283 ALA A N 1
ATOM 2335 C CA . ALA A 1 283 ? 22.760 -0.878 -12.166 1.00 80.12 283 ALA A CA 1
ATOM 2336 C C . ALA A 1 283 ? 21.618 0.145 -12.107 1.00 80.12 283 ALA A C 1
ATOM 2338 O O . ALA A 1 283 ? 20.783 0.195 -13.012 1.00 80.12 283 ALA A O 1
ATOM 2339 N N . TYR A 1 284 ? 21.601 1.011 -11.095 1.00 80.06 284 TYR A N 1
ATOM 2340 C CA . TYR A 1 284 ? 20.589 2.063 -11.003 1.00 80.06 284 TYR A CA 1
ATOM 2341 C C . TYR A 1 284 ? 20.660 3.038 -12.192 1.00 80.06 284 TYR A C 1
ATOM 2343 O O . TYR A 1 284 ? 19.643 3.345 -12.817 1.00 80.06 284 TYR A O 1
ATOM 2351 N N . GLN A 1 285 ? 21.870 3.449 -12.582 1.00 83.06 285 GLN A N 1
ATOM 2352 C CA . GLN A 1 285 ? 22.081 4.310 -13.752 1.00 83.06 285 GLN A CA 1
ATOM 2353 C C . GLN A 1 285 ? 21.671 3.634 -15.070 1.00 83.06 285 GLN A C 1
ATOM 2355 O O . GLN A 1 285 ? 21.103 4.284 -15.951 1.00 83.06 285 GLN A O 1
ATOM 2360 N N . VAL A 1 286 ? 21.901 2.321 -15.193 1.00 86.19 286 VAL A N 1
ATOM 2361 C CA . VAL A 1 286 ? 21.420 1.523 -16.332 1.00 86.19 286 VAL A CA 1
ATOM 2362 C C . VAL A 1 286 ? 19.893 1.567 -16.426 1.00 86.19 286 VAL A C 1
ATOM 2364 O O . VAL A 1 286 ? 19.371 1.818 -17.512 1.00 86.19 286 VAL A O 1
ATOM 2367 N N . ILE A 1 287 ? 19.180 1.359 -15.311 1.00 82.50 287 ILE A N 1
ATOM 2368 C CA . ILE A 1 287 ? 17.707 1.375 -15.275 1.00 82.50 287 ILE A CA 1
ATOM 2369 C C . ILE A 1 287 ? 17.168 2.757 -15.665 1.00 82.50 287 ILE A C 1
ATOM 2371 O O . ILE A 1 287 ? 16.263 2.847 -16.494 1.00 82.50 287 ILE A O 1
ATOM 2375 N N . ILE A 1 288 ? 17.738 3.837 -15.117 1.00 80.00 288 ILE A N 1
ATOM 2376 C CA . ILE A 1 288 ? 17.327 5.211 -15.449 1.00 80.00 288 ILE A CA 1
ATOM 2377 C C . ILE A 1 288 ? 17.471 5.475 -16.951 1.00 80.00 288 ILE A C 1
ATOM 2379 O O . ILE A 1 288 ? 16.528 5.949 -17.589 1.00 80.00 288 ILE A O 1
ATOM 2383 N N . GLU A 1 289 ? 18.630 5.158 -17.537 1.00 87.81 289 GLU A N 1
ATOM 2384 C CA . GLU A 1 289 ? 18.852 5.386 -18.966 1.00 87.81 289 GLU A CA 1
ATOM 2385 C C . GLU A 1 289 ? 17.948 4.504 -19.840 1.00 87.81 289 GLU A C 1
ATOM 2387 O O . GLU A 1 289 ? 17.455 4.968 -20.872 1.00 87.81 289 GLU A O 1
ATOM 2392 N N . ALA A 1 290 ? 17.713 3.252 -19.441 1.00 85.50 290 ALA A N 1
ATOM 2393 C CA . ALA A 1 290 ? 16.814 2.352 -20.152 1.00 85.50 290 ALA A CA 1
ATOM 2394 C C . ALA A 1 290 ? 15.374 2.883 -20.159 1.00 85.50 290 ALA A C 1
ATOM 2396 O O . ALA A 1 290 ? 14.782 3.006 -21.234 1.00 85.50 290 ALA A O 1
ATOM 2397 N N . ASN A 1 291 ? 14.859 3.304 -19.000 1.00 80.00 291 ASN A N 1
ATOM 2398 C CA . ASN A 1 291 ? 13.528 3.897 -18.867 1.00 80.00 291 ASN A CA 1
ATOM 2399 C C . ASN A 1 291 ? 13.388 5.175 -19.703 1.00 80.00 291 ASN A C 1
ATOM 2401 O O . ASN A 1 291 ? 12.427 5.311 -20.457 1.00 80.00 291 ASN A O 1
ATOM 2405 N N . ALA A 1 292 ? 14.382 6.070 -19.662 1.00 81.69 292 ALA A N 1
ATOM 2406 C CA . ALA A 1 292 ? 14.396 7.288 -20.479 1.00 81.69 292 ALA A CA 1
ATOM 2407 C C . ALA A 1 292 ? 14.386 7.001 -21.994 1.00 81.69 292 ALA A C 1
ATOM 2409 O O . ALA A 1 292 ? 13.955 7.831 -22.792 1.00 81.69 292 ALA A O 1
ATOM 2410 N N . LYS A 1 293 ? 14.857 5.817 -22.401 1.00 89.00 293 LYS A N 1
ATOM 2411 C CA . LYS A 1 293 ? 14.875 5.341 -23.791 1.00 89.00 293 LYS A CA 1
ATOM 2412 C C . LYS A 1 293 ? 13.691 4.436 -24.149 1.00 89.00 293 LYS A C 1
ATOM 2414 O O . LYS A 1 293 ? 13.657 3.938 -25.279 1.00 89.00 293 LYS A O 1
ATOM 2419 N N . GLY A 1 294 ? 12.756 4.215 -23.223 1.00 84.44 294 GLY A N 1
ATOM 2420 C CA . GLY A 1 294 ? 11.606 3.326 -23.402 1.00 84.44 294 GLY A CA 1
ATOM 2421 C C . GLY A 1 294 ? 11.972 1.841 -23.502 1.00 84.44 294 GLY A C 1
ATOM 2422 O O . GLY A 1 294 ? 11.222 1.070 -24.093 1.00 84.44 294 GLY A O 1
ATOM 2423 N N . ILE A 1 295 ? 13.130 1.436 -22.976 1.00 86.25 295 ILE A N 1
ATOM 2424 C CA . ILE A 1 295 ? 13.606 0.050 -23.003 1.00 86.25 295 ILE A CA 1
ATOM 2425 C C . ILE A 1 295 ? 13.208 -0.623 -21.686 1.00 86.25 295 ILE A C 1
ATOM 2427 O O . ILE A 1 295 ? 13.666 -0.214 -20.620 1.00 86.25 295 ILE A O 1
ATOM 2431 N N . LYS A 1 296 ? 12.387 -1.679 -21.759 1.00 84.50 296 LYS A N 1
ATOM 2432 C CA . LYS A 1 296 ? 11.971 -2.481 -20.596 1.00 84.50 296 LYS A CA 1
ATOM 2433 C C . LYS A 1 296 ? 13.123 -3.404 -20.143 1.00 84.50 296 LYS A C 1
ATOM 2435 O O . LYS A 1 296 ? 13.140 -4.586 -20.477 1.00 84.50 296 LYS A O 1
ATOM 2440 N N . LEU A 1 297 ? 14.105 -2.839 -19.432 1.00 83.25 297 LEU A N 1
ATOM 2441 C CA . LEU A 1 297 ? 15.325 -3.506 -18.947 1.00 83.25 297 LEU A CA 1
ATOM 2442 C C . LEU A 1 297 ? 15.424 -3.425 -17.417 1.00 83.25 297 LEU A C 1
ATOM 2444 O O . LEU A 1 297 ? 15.394 -2.329 -16.861 1.00 83.25 297 LEU A O 1
ATOM 2448 N N . TRP A 1 298 ? 15.600 -4.560 -16.737 1.00 82.31 298 TRP A N 1
ATOM 2449 C CA . TRP A 1 298 ? 15.753 -4.601 -15.276 1.00 82.31 298 TRP A CA 1
ATOM 2450 C C . TRP A 1 298 ? 16.662 -5.748 -14.797 1.00 82.31 298 TRP A C 1
ATOM 2452 O O . TRP A 1 298 ? 16.928 -6.677 -15.560 1.00 82.31 298 TRP A O 1
ATOM 2462 N N . PRO A 1 299 ? 17.152 -5.714 -13.547 1.00 81.69 299 PRO A N 1
ATOM 2463 C CA . PRO A 1 299 ? 17.908 -6.811 -12.940 1.00 81.69 299 PRO A CA 1
ATOM 2464 C C . PRO A 1 299 ? 17.042 -8.058 -12.718 1.00 81.69 299 PRO A C 1
ATOM 2466 O O . PRO A 1 299 ? 16.000 -7.971 -12.072 1.00 81.69 299 PRO A O 1
ATOM 2469 N N . GLY A 1 300 ? 17.458 -9.215 -13.234 1.00 70.25 300 GLY A N 1
ATOM 2470 C CA . GLY A 1 300 ? 16.738 -10.482 -13.039 1.00 70.25 300 GLY A CA 1
ATOM 2471 C C . GLY A 1 300 ? 17.049 -11.160 -11.705 1.00 70.25 300 GLY A C 1
ATOM 2472 O O . GLY A 1 300 ? 16.143 -11.677 -11.054 1.00 70.25 300 GLY A O 1
ATOM 2473 N N . ASP A 1 301 ? 18.308 -11.087 -11.265 1.00 74.56 301 ASP A N 1
ATOM 2474 C CA . ASP A 1 301 ? 18.765 -11.657 -9.997 1.00 74.56 301 ASP A CA 1
ATOM 2475 C C . ASP A 1 301 ? 19.951 -10.869 -9.419 1.00 74.56 301 ASP A C 1
ATOM 2477 O O . ASP A 1 301 ? 20.648 -10.132 -10.132 1.00 74.56 301 ASP A O 1
ATOM 2481 N N . TYR A 1 302 ? 20.197 -11.056 -8.124 1.00 74.56 302 TYR A N 1
ATOM 2482 C CA . TYR A 1 302 ? 21.256 -10.404 -7.362 1.00 74.56 302 TYR A CA 1
ATOM 2483 C C . TYR A 1 302 ? 22.129 -11.428 -6.630 1.00 74.56 302 TYR A C 1
ATOM 2485 O O . TYR A 1 302 ? 21.659 -12.459 -6.152 1.00 74.56 302 TYR A O 1
ATOM 2493 N N . SER A 1 303 ? 23.425 -11.140 -6.508 1.00 73.38 303 SER A N 1
ATOM 2494 C CA . SER A 1 303 ? 24.343 -11.966 -5.721 1.00 73.38 303 SER A CA 1
ATOM 2495 C C . SER A 1 303 ? 24.106 -11.790 -4.216 1.00 73.38 303 SER A C 1
ATOM 2497 O O . SER A 1 303 ? 23.428 -10.863 -3.777 1.00 73.38 303 SER A O 1
ATOM 2499 N N . GLU A 1 304 ? 24.753 -12.617 -3.386 1.00 62.62 304 GLU A N 1
ATOM 2500 C CA . GLU A 1 304 ? 24.771 -12.422 -1.921 1.00 62.62 304 GLU A CA 1
ATOM 2501 C C . GLU A 1 304 ? 25.391 -11.078 -1.485 1.00 62.62 304 GLU A C 1
ATOM 2503 O O . GLU A 1 304 ? 25.267 -10.687 -0.327 1.00 62.62 304 GLU A O 1
ATOM 2508 N N . GLN A 1 305 ? 26.086 -10.390 -2.394 1.00 67.31 305 GLN A N 1
ATOM 2509 C CA . GLN A 1 305 ? 26.650 -9.051 -2.209 1.00 67.31 305 GLN A CA 1
ATOM 2510 C C . GLN A 1 305 ? 25.832 -7.977 -2.944 1.00 67.31 305 GLN A C 1
ATOM 2512 O O . GLN A 1 305 ? 26.385 -6.932 -3.272 1.00 67.31 305 GLN A O 1
ATOM 2517 N N . GLU A 1 306 ? 24.569 -8.270 -3.266 1.00 70.75 306 GLU A N 1
ATOM 2518 C CA . GLU A 1 306 ? 23.607 -7.351 -3.891 1.00 70.75 306 GLU A CA 1
ATOM 2519 C C . GLU A 1 306 ? 24.055 -6.774 -5.246 1.00 70.75 306 GLU A C 1
ATOM 2521 O O . GLU A 1 306 ? 23.576 -5.735 -5.692 1.00 70.75 306 GLU A O 1
ATOM 2526 N N . LYS A 1 307 ? 24.945 -7.480 -5.956 1.00 77.00 307 LYS A N 1
ATOM 2527 C CA . LYS A 1 307 ? 25.338 -7.122 -7.325 1.00 77.00 307 LYS A CA 1
ATOM 2528 C C . LYS A 1 307 ? 24.433 -7.783 -8.337 1.00 77.00 307 LYS A C 1
ATOM 2530 O O . LYS A 1 307 ? 24.112 -8.961 -8.175 1.00 77.00 307 LYS A O 1
ATOM 2535 N N . VAL A 1 308 ? 24.088 -7.071 -9.405 1.00 79.19 308 VAL A N 1
ATOM 2536 C CA . VAL A 1 308 ? 23.247 -7.640 -10.461 1.00 79.19 308 VAL A CA 1
ATOM 2537 C C . VAL A 1 308 ? 23.976 -8.811 -11.118 1.00 79.19 308 VAL A C 1
ATOM 2539 O O . VAL A 1 308 ? 25.092 -8.664 -11.623 1.00 79.19 308 VAL A O 1
ATOM 2542 N N . MET A 1 309 ? 23.340 -9.981 -11.103 1.00 80.19 309 MET A N 1
ATOM 2543 C CA . MET A 1 309 ? 23.868 -11.222 -11.676 1.00 80.19 309 MET A CA 1
ATOM 2544 C C . MET A 1 309 ? 23.379 -11.460 -13.099 1.00 80.19 309 MET A C 1
ATOM 2546 O O . MET A 1 309 ? 24.064 -12.129 -13.867 1.00 80.19 309 MET A O 1
ATOM 2550 N N . GLU A 1 310 ? 22.242 -10.879 -13.469 1.00 85.50 310 GLU A N 1
ATOM 2551 C CA . GLU A 1 310 ? 21.668 -10.956 -14.809 1.00 85.50 310 GLU A CA 1
ATOM 2552 C C . GLU A 1 310 ? 20.766 -9.752 -15.086 1.00 85.50 310 GLU A C 1
ATOM 2554 O O . GLU A 1 310 ? 20.128 -9.206 -14.186 1.00 85.50 310 GLU A O 1
ATOM 2559 N N . TRP A 1 311 ? 20.704 -9.349 -16.348 1.00 86.88 311 TRP A N 1
ATOM 2560 C CA . TRP A 1 311 ? 19.787 -8.338 -16.855 1.00 86.88 311 TRP A CA 1
ATOM 2561 C C . TRP A 1 311 ? 18.704 -8.999 -17.688 1.00 86.88 311 TRP A C 1
ATOM 2563 O O . TRP A 1 311 ? 19.005 -9.854 -18.513 1.00 86.88 311 TRP A O 1
ATOM 2573 N N . VAL A 1 312 ? 17.462 -8.564 -17.528 1.00 87.06 312 VAL A N 1
ATOM 2574 C CA . VAL A 1 312 ? 16.314 -9.037 -18.296 1.00 87.06 312 VAL A CA 1
ATOM 2575 C C . VAL A 1 312 ? 15.821 -7.901 -19.179 1.00 87.06 312 VAL A C 1
ATOM 2577 O O . VAL A 1 312 ? 15.359 -6.876 -18.682 1.00 87.06 312 VAL A O 1
ATOM 2580 N N . LEU A 1 313 ? 15.927 -8.087 -20.493 1.00 89.81 313 LEU A N 1
ATOM 2581 C CA . LEU A 1 313 ? 15.246 -7.267 -21.489 1.00 89.81 313 LEU A CA 1
ATOM 2582 C C . LEU A 1 313 ? 13.919 -7.936 -21.828 1.00 89.81 313 LEU A C 1
ATOM 2584 O O . LEU A 1 313 ? 13.913 -9.049 -22.354 1.00 89.81 313 LEU A O 1
ATOM 2588 N N . ALA A 1 314 ? 12.807 -7.264 -21.550 1.00 85.25 314 ALA A N 1
ATOM 2589 C CA . ALA A 1 314 ? 11.494 -7.776 -21.902 1.00 85.25 314 ALA A CA 1
ATOM 2590 C C . ALA A 1 314 ? 10.981 -7.212 -23.220 1.00 85.25 314 ALA A C 1
ATOM 2592 O O . ALA A 1 314 ? 10.865 -5.996 -23.389 1.00 85.25 314 ALA A O 1
ATOM 2593 N N . LEU A 1 315 ? 10.598 -8.112 -24.121 1.00 85.25 315 LEU A N 1
ATOM 2594 C CA . LEU A 1 315 ? 10.098 -7.801 -25.455 1.00 85.25 315 LEU A CA 1
ATOM 2595 C C . LEU A 1 315 ? 8.725 -8.450 -25.694 1.00 85.25 315 LEU A C 1
ATOM 2597 O O . LEU A 1 315 ? 8.428 -9.491 -25.114 1.00 85.25 315 LEU A O 1
ATOM 2601 N N . PRO A 1 316 ? 7.856 -7.861 -26.528 1.00 87.38 316 PRO A N 1
ATOM 2602 C CA . PRO A 1 316 ? 6.604 -8.501 -26.922 1.00 87.38 316 PRO A CA 1
ATOM 2603 C C . PRO A 1 316 ? 6.825 -9.858 -27.606 1.00 87.38 316 PRO A C 1
ATOM 2605 O O . PRO A 1 316 ? 7.704 -9.962 -28.454 1.00 87.38 316 PRO A O 1
ATOM 2608 N N . ASP A 1 317 ? 5.976 -10.856 -27.343 1.00 86.56 317 ASP A N 1
ATOM 2609 C CA . ASP A 1 317 ? 6.010 -12.167 -28.026 1.00 86.56 317 ASP A CA 1
ATOM 2610 C C . ASP A 1 317 ? 5.910 -12.039 -29.561 1.00 86.56 317 ASP A C 1
ATOM 2612 O O . ASP A 1 317 ? 6.454 -12.850 -30.304 1.00 86.56 317 ASP A O 1
ATOM 2616 N N . ALA A 1 318 ? 5.205 -11.011 -30.044 1.00 87.19 318 ALA A N 1
ATOM 2617 C CA . ALA A 1 318 ? 4.975 -10.752 -31.466 1.00 87.19 318 ALA A CA 1
ATOM 2618 C C . ALA A 1 318 ? 5.992 -9.776 -32.094 1.00 87.19 318 ALA A C 1
ATOM 2620 O O . ALA A 1 318 ? 5.720 -9.208 -33.153 1.00 87.19 318 ALA A O 1
ATOM 2621 N N . ILE A 1 319 ? 7.130 -9.517 -31.439 1.00 90.56 319 ILE A N 1
ATOM 2622 C CA . ILE A 1 319 ? 8.154 -8.606 -31.960 1.00 90.56 319 ILE A CA 1
ATOM 2623 C C . ILE A 1 319 ? 8.780 -9.148 -33.256 1.00 90.56 319 ILE A C 1
ATOM 2625 O O . ILE A 1 319 ? 9.074 -10.334 -33.390 1.00 90.56 319 ILE A O 1
ATOM 2629 N N . GLU A 1 320 ? 9.004 -8.271 -34.237 1.00 90.44 320 GLU A N 1
ATOM 2630 C CA . GLU A 1 320 ? 9.740 -8.642 -35.447 1.00 90.44 320 GLU A CA 1
ATOM 2631 C C . GLU A 1 320 ? 11.227 -8.854 -35.131 1.00 90.44 320 GLU A C 1
ATOM 2633 O O . GLU A 1 320 ? 11.842 -8.025 -34.461 1.00 90.44 320 GLU A O 1
ATOM 2638 N N . LEU A 1 321 ? 11.842 -9.902 -35.695 1.00 86.25 321 LEU A N 1
ATOM 2639 C CA . LEU A 1 321 ? 13.244 -10.271 -35.432 1.00 86.25 321 LEU A CA 1
ATOM 2640 C C . LEU A 1 321 ? 14.245 -9.122 -35.645 1.00 86.25 321 LEU A C 1
ATOM 2642 O O . LEU A 1 321 ? 15.228 -9.013 -34.914 1.00 86.25 321 LEU A O 1
ATOM 2646 N N . VAL A 1 322 ? 14.020 -8.270 -36.652 1.00 87.38 322 VAL A N 1
ATOM 2647 C CA . VAL A 1 322 ? 14.880 -7.105 -36.932 1.00 87.38 322 VAL A CA 1
ATOM 2648 C C . VAL A 1 322 ? 14.790 -6.083 -35.797 1.00 87.38 322 VAL A C 1
ATOM 2650 O O . VAL A 1 322 ? 15.809 -5.542 -35.365 1.00 87.38 322 VAL A O 1
ATOM 2653 N N . THR A 1 323 ? 13.583 -5.861 -35.281 1.00 89.56 323 THR A N 1
ATOM 2654 C CA . THR A 1 323 ? 13.326 -4.963 -34.153 1.00 89.56 323 THR A CA 1
ATOM 2655 C C . THR A 1 323 ? 13.859 -5.551 -32.850 1.00 89.56 323 THR A C 1
ATOM 2657 O O . THR A 1 323 ? 14.484 -4.832 -32.077 1.00 89.56 323 THR A O 1
ATOM 2660 N N . GLU A 1 324 ? 13.719 -6.860 -32.635 1.00 90.19 324 GLU A N 1
ATOM 2661 C CA . GLU A 1 324 ? 14.330 -7.559 -31.498 1.00 90.19 324 GLU A CA 1
ATOM 2662 C C . GLU A 1 324 ? 15.853 -7.374 -31.480 1.00 90.19 324 GLU A C 1
ATOM 2664 O O . GLU A 1 324 ? 16.414 -6.950 -30.470 1.00 90.19 324 GLU A O 1
ATOM 2669 N N . HIS A 1 325 ? 16.531 -7.598 -32.611 1.00 91.12 325 HIS A N 1
ATOM 2670 C CA . HIS A 1 325 ? 17.980 -7.392 -32.711 1.00 91.12 325 HIS A CA 1
ATOM 2671 C C . HIS A 1 325 ? 18.384 -5.944 -32.415 1.00 91.12 325 HIS A C 1
ATOM 2673 O O . HIS A 1 325 ? 19.407 -5.703 -31.763 1.00 91.12 325 HIS A O 1
ATOM 2679 N N . ALA A 1 326 ? 17.592 -4.976 -32.883 1.00 93.06 326 ALA A N 1
ATOM 2680 C CA . ALA A 1 326 ? 17.822 -3.568 -32.598 1.00 93.06 326 ALA A CA 1
ATOM 2681 C C . ALA A 1 326 ? 17.688 -3.272 -31.094 1.00 93.06 326 ALA A C 1
ATOM 2683 O O . ALA A 1 326 ? 18.583 -2.646 -30.525 1.00 93.06 326 ALA A O 1
ATOM 2684 N N . GLU A 1 327 ? 16.640 -3.766 -30.430 1.00 91.25 327 GLU A N 1
ATOM 2685 C CA . GLU A 1 327 ? 16.425 -3.571 -28.989 1.00 91.25 327 GLU A CA 1
ATOM 2686 C C . GLU A 1 327 ? 17.495 -4.258 -28.134 1.00 91.25 327 GLU A C 1
ATOM 2688 O O . GLU A 1 327 ? 18.036 -3.645 -27.211 1.00 91.25 327 GLU A O 1
ATOM 2693 N N . VAL A 1 328 ? 17.899 -5.481 -28.490 1.00 94.44 328 VAL A N 1
ATOM 2694 C CA . VAL A 1 328 ? 19.020 -6.175 -27.837 1.00 94.44 328 VAL A CA 1
ATOM 2695 C C . VAL A 1 328 ? 20.309 -5.365 -27.977 1.00 94.44 328 VAL A C 1
ATOM 2697 O O . VAL A 1 328 ? 21.020 -5.158 -26.992 1.00 94.44 328 VAL A O 1
ATOM 2700 N N . THR A 1 329 ? 20.593 -4.836 -29.170 1.00 95.25 329 THR A N 1
ATOM 2701 C CA . THR A 1 329 ? 21.779 -3.998 -29.413 1.00 95.25 329 THR A CA 1
ATOM 2702 C C . THR A 1 329 ? 21.729 -2.706 -28.596 1.00 95.25 329 THR A C 1
ATOM 2704 O O . THR A 1 329 ? 22.738 -2.296 -28.015 1.00 95.25 329 THR A O 1
ATOM 2707 N N . ARG A 1 330 ? 20.557 -2.064 -28.506 1.00 96.06 330 ARG A N 1
ATOM 2708 C CA . ARG A 1 330 ? 20.351 -0.862 -27.685 1.00 96.06 330 ARG A CA 1
ATOM 2709 C C . ARG A 1 330 ? 20.593 -1.154 -26.203 1.00 96.06 330 ARG A C 1
ATOM 2711 O O . ARG A 1 330 ? 21.341 -0.408 -25.570 1.00 96.06 330 ARG A O 1
ATOM 2718 N N . ALA A 1 331 ? 20.029 -2.240 -25.670 1.00 93.50 331 ALA A N 1
ATOM 2719 C CA . ALA A 1 331 ? 20.217 -2.657 -24.280 1.00 93.50 331 ALA A CA 1
ATOM 2720 C C . ALA A 1 331 ? 21.690 -2.983 -23.976 1.00 93.50 331 ALA A C 1
ATOM 2722 O O . ALA A 1 331 ? 22.259 -2.462 -23.015 1.00 93.50 331 ALA A O 1
ATOM 2723 N N . GLN A 1 332 ? 22.354 -3.754 -24.843 1.00 94.94 332 GLN A N 1
ATOM 2724 C CA . GLN A 1 332 ? 23.789 -4.042 -24.730 1.00 94.94 332 GLN A CA 1
ATOM 2725 C C . GLN A 1 332 ? 24.646 -2.770 -24.773 1.00 94.94 332 GLN A C 1
ATOM 2727 O O . GLN A 1 332 ? 25.641 -2.671 -24.054 1.00 94.94 332 GLN A O 1
ATOM 2732 N N . GLY A 1 333 ? 24.259 -1.781 -25.584 1.00 95.12 333 GLY A N 1
ATOM 2733 C CA . GLY A 1 333 ? 24.918 -0.478 -25.645 1.00 95.12 333 GLY A CA 1
ATOM 2734 C C . GLY A 1 333 ? 24.896 0.263 -24.306 1.00 95.12 333 GLY A C 1
ATOM 2735 O O . GLY A 1 333 ? 25.924 0.809 -23.900 1.00 95.12 333 GLY A O 1
ATOM 2736 N N . ILE A 1 334 ? 23.765 0.230 -23.593 1.00 94.31 334 ILE A N 1
ATOM 2737 C CA . ILE A 1 334 ? 23.634 0.822 -22.252 1.00 94.31 334 ILE A CA 1
ATOM 2738 C C . ILE A 1 334 ? 24.525 0.068 -21.259 1.00 94.31 334 ILE A C 1
ATOM 2740 O O . ILE A 1 334 ? 25.358 0.682 -20.596 1.00 94.31 334 ILE A O 1
ATOM 2744 N N . LEU A 1 335 ? 24.434 -1.264 -21.210 1.00 93.38 335 LEU A N 1
ATOM 2745 C CA . LEU A 1 335 ? 25.251 -2.077 -20.298 1.00 93.38 335 LEU A CA 1
ATOM 2746 C C . LEU A 1 335 ? 26.755 -1.853 -20.508 1.00 93.38 335 LEU A C 1
ATOM 2748 O O . LEU A 1 335 ? 27.510 -1.690 -19.547 1.00 93.38 335 LEU A O 1
ATOM 2752 N N . LYS A 1 336 ? 27.189 -1.768 -21.772 1.00 93.94 336 LYS A N 1
ATOM 2753 C CA . LYS A 1 336 ? 28.583 -1.498 -22.136 1.00 93.94 336 LYS A CA 1
ATOM 2754 C C . LYS A 1 336 ? 29.025 -0.090 -21.741 1.00 93.94 336 LYS A C 1
ATOM 2756 O O . LYS A 1 336 ? 30.142 0.061 -21.254 1.00 93.94 336 LYS A O 1
ATOM 2761 N N . LYS A 1 337 ? 28.174 0.928 -21.921 1.00 94.56 337 LYS A N 1
ATOM 2762 C CA . LYS A 1 337 ? 28.456 2.315 -21.505 1.00 94.56 337 LYS A CA 1
ATOM 2763 C C . LYS A 1 337 ? 28.794 2.393 -20.014 1.00 94.56 337 LYS A C 1
ATOM 2765 O O . LYS A 1 337 ? 29.707 3.119 -19.633 1.00 94.56 337 LYS A O 1
ATOM 2770 N N . TYR A 1 338 ? 28.093 1.611 -19.202 1.00 90.19 338 TYR A N 1
ATOM 2771 C CA . TYR A 1 338 ? 28.265 1.558 -17.753 1.00 90.19 338 TYR A CA 1
ATOM 2772 C C . TYR A 1 338 ? 29.257 0.479 -17.280 1.00 90.19 338 TYR A C 1
ATOM 2774 O O . TYR A 1 338 ? 29.423 0.279 -16.081 1.00 90.19 338 TYR A O 1
ATOM 2782 N N . ASN A 1 339 ? 29.960 -0.201 -18.197 1.00 88.19 339 ASN A N 1
ATOM 2783 C CA . ASN A 1 339 ? 30.887 -1.303 -17.900 1.00 88.19 339 ASN A CA 1
ATOM 2784 C C . ASN A 1 339 ? 30.273 -2.430 -17.042 1.00 88.19 339 ASN A C 1
ATOM 2786 O O . ASN A 1 339 ? 30.989 -3.121 -16.309 1.00 88.19 339 ASN A O 1
ATOM 2790 N N . HIS A 1 340 ? 28.959 -2.641 -17.142 1.00 85.75 340 HIS A N 1
ATOM 2791 C CA . HIS A 1 340 ? 28.275 -3.681 -16.389 1.00 85.75 340 HIS A CA 1
ATOM 2792 C C . HIS A 1 340 ? 28.526 -5.053 -17.029 1.00 85.75 340 HIS A C 1
ATOM 2794 O O . HIS A 1 340 ? 28.351 -5.228 -18.234 1.00 85.75 340 HIS A O 1
ATOM 2800 N N . LYS A 1 341 ? 28.963 -6.037 -16.231 1.00 84.50 341 LYS A N 1
ATOM 2801 C CA . LYS A 1 341 ? 29.450 -7.337 -16.741 1.00 84.50 341 LYS A CA 1
ATOM 2802 C C . LYS A 1 341 ? 28.430 -8.473 -16.709 1.00 84.50 341 LYS A C 1
ATOM 2804 O O . LYS A 1 341 ? 28.694 -9.518 -17.297 1.00 84.50 341 LYS A O 1
ATOM 2809 N N . ALA A 1 342 ? 27.313 -8.296 -16.009 1.00 87.19 342 ALA A N 1
ATOM 2810 C CA . ALA A 1 342 ? 26.270 -9.313 -15.955 1.00 87.19 342 ALA A CA 1
ATOM 2811 C C . ALA A 1 342 ? 25.674 -9.606 -17.347 1.00 87.19 342 ALA A C 1
ATOM 2813 O O . ALA A 1 342 ? 25.514 -8.673 -18.142 1.00 87.19 342 ALA A O 1
ATOM 2814 N N . PRO A 1 343 ? 25.356 -10.878 -17.649 1.00 89.69 343 PRO A N 1
ATOM 2815 C CA . PRO A 1 343 ? 24.718 -11.279 -18.896 1.00 89.69 343 PRO A CA 1
ATOM 2816 C C . PRO A 1 343 ? 23.353 -10.615 -19.096 1.00 89.69 343 PRO A C 1
ATOM 2818 O O . PRO A 1 343 ? 22.645 -10.325 -18.136 1.00 89.69 343 PRO A O 1
ATOM 2821 N N . LEU A 1 344 ? 22.984 -10.429 -20.366 1.00 92.00 344 LEU A N 1
ATOM 2822 C CA . LEU A 1 344 ? 21.653 -10.003 -20.793 1.00 92.00 344 LEU A CA 1
ATOM 2823 C C . LEU A 1 344 ? 20.843 -11.220 -21.251 1.00 92.00 344 LEU A C 1
ATOM 2825 O O . LEU A 1 344 ? 21.288 -11.967 -22.122 1.00 92.00 344 LEU A O 1
ATOM 2829 N N . ILE A 1 345 ? 19.649 -11.375 -20.697 1.00 90.56 345 ILE A N 1
ATOM 2830 C CA . ILE A 1 345 ? 18.651 -12.383 -21.037 1.00 90.56 345 ILE A CA 1
ATOM 2831 C C . ILE A 1 345 ? 17.464 -11.673 -21.686 1.00 90.56 345 ILE A C 1
ATOM 2833 O O . ILE A 1 345 ? 17.034 -10.615 -21.228 1.00 90.56 345 ILE A O 1
ATOM 2837 N N . VAL A 1 346 ? 16.930 -12.262 -22.753 1.00 89.06 346 VAL A N 1
ATOM 2838 C CA . VAL A 1 346 ? 15.708 -11.783 -23.406 1.00 89.06 346 VAL A CA 1
ATOM 2839 C C . VAL A 1 346 ? 14.526 -12.582 -22.874 1.00 89.06 346 VAL A C 1
ATOM 2841 O O . VAL A 1 346 ? 14.515 -13.811 -22.948 1.00 89.06 346 VAL A O 1
ATOM 2844 N N . SER A 1 347 ? 13.539 -11.880 -22.330 1.00 84.44 347 SER A N 1
ATOM 2845 C CA . SER A 1 347 ? 12.263 -12.442 -21.899 1.00 84.44 347 SER A CA 1
ATOM 2846 C C . SER A 1 347 ? 11.158 -11.930 -22.810 1.00 84.44 347 SER A C 1
ATOM 2848 O O . SER A 1 347 ? 11.167 -10.761 -23.192 1.00 84.44 347 SER A O 1
ATOM 2850 N N . HIS A 1 348 ? 10.203 -12.791 -23.145 1.00 82.69 348 HIS A N 1
ATOM 2851 C CA . HIS A 1 348 ? 9.077 -12.408 -23.985 1.00 82.69 348 HIS A CA 1
ATOM 2852 C C . HIS A 1 348 ? 7.776 -12.332 -23.183 1.00 82.69 348 HIS A C 1
ATOM 2854 O O . HIS A 1 348 ? 7.597 -13.049 -22.192 1.00 82.69 348 HIS A O 1
ATOM 2860 N N . TYR A 1 349 ? 6.893 -11.411 -23.568 1.00 79.81 349 TYR A N 1
ATOM 2861 C CA . TYR A 1 349 ? 5.606 -11.215 -22.911 1.00 79.81 349 TYR A CA 1
ATOM 2862 C C . TYR A 1 349 ? 4.470 -10.916 -23.888 1.00 79.81 349 TYR A C 1
ATOM 2864 O O . TYR A 1 349 ? 4.639 -10.251 -24.909 1.00 79.81 349 TYR A O 1
ATOM 2872 N N . ASP A 1 350 ? 3.266 -11.322 -23.495 1.00 81.81 350 ASP A N 1
ATOM 2873 C CA . ASP A 1 350 ? 2.028 -10.922 -24.154 1.00 81.81 350 ASP A CA 1
ATOM 2874 C C . ASP A 1 350 ? 1.785 -9.421 -23.927 1.00 81.81 350 ASP A C 1
ATOM 2876 O O . ASP A 1 350 ? 1.422 -8.990 -22.824 1.00 81.81 350 ASP A O 1
ATOM 2880 N N . LYS A 1 351 ? 2.022 -8.624 -24.976 1.00 81.75 351 LYS A N 1
ATOM 2881 C CA . LYS A 1 351 ? 1.890 -7.165 -24.940 1.00 81.75 351 LYS A CA 1
ATOM 2882 C C . LYS A 1 351 ? 0.468 -6.720 -24.634 1.00 81.75 351 LYS A C 1
ATOM 2884 O O . LYS A 1 351 ? 0.289 -5.858 -23.781 1.00 81.75 351 LYS A O 1
ATOM 2889 N N . ASP A 1 352 ? -0.531 -7.329 -25.262 1.00 84.38 352 ASP A N 1
ATOM 2890 C CA . ASP A 1 352 ? -1.929 -6.946 -25.060 1.00 84.38 352 ASP A CA 1
ATOM 2891 C C . ASP A 1 352 ? -2.361 -7.195 -23.614 1.00 84.38 352 ASP A C 1
ATOM 2893 O O . ASP A 1 352 ? -3.136 -6.423 -23.043 1.00 84.38 352 ASP A O 1
ATOM 2897 N N . ARG A 1 353 ? -1.854 -8.271 -23.001 1.00 82.81 353 ARG A N 1
ATOM 2898 C CA . ARG A 1 353 ? -2.094 -8.577 -21.589 1.00 82.81 353 ARG A CA 1
ATOM 2899 C C . ARG A 1 353 ? -1.416 -7.573 -20.659 1.00 82.81 353 ARG A C 1
ATOM 2901 O O . ARG A 1 353 ? -2.061 -7.092 -19.732 1.00 82.81 353 ARG A O 1
ATOM 2908 N N . VAL A 1 354 ? -0.136 -7.273 -20.884 1.00 79.00 354 VAL A N 1
ATOM 2909 C CA . VAL A 1 354 ? 0.631 -6.352 -20.027 1.00 79.00 354 VAL A CA 1
ATOM 2910 C C . VAL A 1 354 ? 0.108 -4.925 -20.149 1.00 79.00 354 VAL A C 1
ATOM 2912 O O . VAL A 1 354 ? -0.169 -4.309 -19.127 1.00 79.00 354 VAL A O 1
ATOM 2915 N N . ASP A 1 355 ? -0.127 -4.437 -21.366 1.00 83.94 355 ASP A N 1
ATOM 2916 C CA . ASP A 1 355 ? -0.657 -3.091 -21.590 1.00 83.94 355 ASP A CA 1
ATOM 2917 C C . ASP A 1 355 ? -2.054 -2.943 -20.962 1.00 83.94 355 ASP A C 1
ATOM 2919 O O . ASP A 1 355 ? -2.367 -1.911 -20.375 1.00 83.94 355 ASP A O 1
ATOM 2923 N N . ARG A 1 356 ? -2.909 -3.975 -21.050 1.00 84.44 356 ARG A N 1
ATOM 2924 C CA . ARG A 1 356 ? -4.210 -3.987 -20.359 1.00 84.44 356 ARG A CA 1
ATOM 2925 C C . ARG A 1 356 ? -4.025 -3.891 -18.852 1.00 84.44 356 ARG A C 1
ATOM 2927 O O . ARG A 1 356 ? -4.682 -3.084 -18.207 1.00 84.44 356 ARG A O 1
ATOM 2934 N N . GLN A 1 357 ? -3.140 -4.707 -18.293 1.00 83.25 357 GLN A N 1
ATOM 2935 C CA . GLN A 1 357 ? -2.870 -4.694 -16.865 1.00 83.25 357 GLN A CA 1
ATOM 2936 C C . GLN A 1 357 ? -2.344 -3.333 -16.394 1.00 83.25 357 GLN A C 1
ATOM 2938 O O . GLN A 1 357 ? -2.841 -2.834 -15.391 1.00 83.25 357 GLN A O 1
ATOM 2943 N N . GLU A 1 358 ? -1.409 -2.720 -17.121 1.00 79.69 358 GLU A N 1
ATOM 2944 C CA . GLU A 1 358 ? -0.871 -1.387 -16.820 1.00 79.69 358 GLU A CA 1
ATOM 2945 C C . GLU A 1 358 ? -1.997 -0.332 -16.805 1.00 79.69 358 GLU A C 1
ATOM 2947 O O . GLU A 1 358 ? -2.204 0.301 -15.770 1.00 79.69 358 GLU A O 1
ATOM 2952 N N . ARG A 1 359 ? -2.821 -0.244 -17.864 1.00 89.44 359 ARG A N 1
ATOM 2953 C CA . ARG A 1 359 ? -3.954 0.709 -17.936 1.00 89.44 359 ARG A CA 1
ATOM 2954 C C . ARG A 1 359 ? -4.965 0.538 -16.802 1.00 89.44 359 ARG A C 1
ATOM 2956 O O . ARG A 1 359 ? -5.492 1.509 -16.274 1.00 89.44 359 ARG A O 1
ATOM 2963 N N . TRP A 1 360 ? -5.276 -0.703 -16.435 1.00 88.06 360 TRP A N 1
ATOM 2964 C CA . TRP A 1 360 ? -6.238 -0.975 -15.366 1.00 88.06 360 TRP A CA 1
ATOM 2965 C C . TRP A 1 360 ? -5.656 -0.724 -13.970 1.00 88.06 360 TRP A C 1
ATOM 2967 O O . TRP A 1 360 ? -6.393 -0.314 -13.073 1.00 88.06 360 TRP A O 1
ATOM 2977 N N . LEU A 1 361 ? -4.348 -0.928 -13.778 1.00 81.06 361 LEU A N 1
ATOM 2978 C CA . LEU A 1 361 ? -3.670 -0.620 -12.517 1.00 81.06 361 LEU A CA 1
ATOM 2979 C C . LEU A 1 361 ? -3.653 0.883 -12.222 1.00 81.06 361 LEU A C 1
ATOM 2981 O O . LEU A 1 361 ? -3.762 1.243 -11.049 1.00 81.06 361 LEU A O 1
ATOM 2985 N N . GLU A 1 362 ? -3.616 1.740 -13.248 1.00 84.81 362 GLU A N 1
ATOM 2986 C CA . GLU A 1 362 ? -3.735 3.202 -13.104 1.00 84.81 362 GLU A CA 1
ATOM 2987 C C . GLU A 1 362 ? -5.031 3.630 -12.398 1.00 84.81 362 GLU A C 1
ATOM 2989 O O . GLU A 1 362 ? -5.064 4.680 -11.762 1.00 84.81 362 GLU A O 1
ATOM 2994 N N . LEU A 1 363 ? -6.090 2.812 -12.453 1.00 86.62 363 LEU A N 1
ATOM 2995 C CA . LEU A 1 363 ? -7.374 3.128 -11.822 1.00 86.62 363 LEU A CA 1
ATOM 2996 C C . LEU A 1 363 ? -7.440 2.762 -10.330 1.00 86.62 363 LEU A C 1
ATOM 2998 O O . LEU A 1 363 ? -8.334 3.224 -9.618 1.00 86.62 363 LEU A O 1
ATOM 3002 N N . THR A 1 364 ? -6.504 1.937 -9.851 1.00 83.00 364 THR A N 1
ATOM 3003 C CA . THR A 1 364 ? -6.485 1.405 -8.476 1.00 83.00 364 THR A CA 1
ATOM 3004 C C . THR A 1 364 ? -6.546 2.499 -7.404 1.00 83.00 364 THR A C 1
ATOM 3006 O O . THR A 1 364 ? -7.390 2.375 -6.514 1.00 83.00 364 THR A O 1
ATOM 3009 N N . PRO A 1 365 ? -5.752 3.589 -7.485 1.00 81.38 365 PRO A N 1
ATOM 3010 C CA . PRO A 1 365 ? -5.743 4.619 -6.446 1.00 81.38 365 PRO A CA 1
ATOM 3011 C C . PRO A 1 365 ? -7.111 5.279 -6.231 1.00 81.38 365 PRO A C 1
ATOM 3013 O O . PRO A 1 365 ? -7.500 5.543 -5.097 1.00 81.38 365 PRO A O 1
ATOM 3016 N N . TYR A 1 366 ? -7.887 5.487 -7.300 1.00 86.00 366 TYR A N 1
ATOM 3017 C CA . TYR A 1 366 ? -9.209 6.116 -7.210 1.00 86.00 366 TYR A CA 1
ATOM 3018 C C . TYR A 1 366 ? -10.232 5.199 -6.536 1.00 86.00 366 TYR A C 1
ATOM 3020 O O . TYR A 1 366 ? -11.067 5.661 -5.756 1.00 86.00 366 TYR A O 1
ATOM 3028 N N . PHE A 1 367 ? -10.154 3.890 -6.803 1.00 83.00 367 PHE A N 1
ATOM 3029 C CA . PHE A 1 367 ? -10.977 2.903 -6.109 1.00 83.00 367 PHE A CA 1
ATOM 3030 C C . PHE A 1 367 ? -10.618 2.818 -4.629 1.00 83.00 367 PHE A C 1
ATOM 3032 O O . PHE A 1 367 ? -11.513 2.832 -3.786 1.00 83.00 367 PHE A O 1
ATOM 3039 N N . GLU A 1 368 ? -9.328 2.740 -4.309 1.00 75.69 368 GLU A N 1
ATOM 3040 C CA . GLU A 1 368 ? -8.857 2.690 -2.927 1.00 75.69 368 GLU A CA 1
ATOM 3041 C C . GLU A 1 368 ? -9.306 3.930 -2.155 1.00 75.69 368 GLU A C 1
ATOM 3043 O O . GLU A 1 368 ? -9.943 3.799 -1.114 1.00 75.69 368 GLU A O 1
ATOM 3048 N N . GLU A 1 369 ? -9.090 5.126 -2.695 1.00 77.44 369 GLU A N 1
ATOM 3049 C CA . GLU A 1 369 ? -9.470 6.366 -2.027 1.00 77.44 369 GLU A CA 1
ATOM 3050 C C . GLU A 1 369 ? -10.986 6.499 -1.848 1.00 77.44 369 GLU A C 1
ATOM 3052 O O . GLU A 1 369 ? -11.463 6.696 -0.728 1.00 77.44 369 GLU A O 1
ATOM 3057 N N . GLY A 1 370 ? -11.769 6.336 -2.920 1.00 75.75 370 GLY A N 1
ATOM 3058 C CA . GLY A 1 370 ? -13.216 6.541 -2.857 1.00 75.75 370 GLY A CA 1
ATOM 3059 C C . GLY A 1 370 ? -13.926 5.579 -1.907 1.00 75.75 370 GLY A C 1
ATOM 3060 O O . GLY A 1 370 ? -14.894 5.955 -1.242 1.00 75.75 370 GLY A O 1
ATOM 3061 N N . PHE A 1 371 ? -13.445 4.340 -1.810 1.00 73.12 371 PHE A N 1
ATOM 3062 C CA . PHE A 1 371 ? -14.117 3.292 -1.048 1.00 73.12 371 PHE A CA 1
ATOM 3063 C C . PHE A 1 371 ? -13.512 3.001 0.324 1.00 73.12 371 PHE A C 1
ATOM 3065 O O . PHE A 1 371 ? -14.264 2.617 1.222 1.00 73.12 371 PHE A O 1
ATOM 3072 N N . LEU A 1 372 ? -12.200 3.170 0.515 1.00 63.22 372 LEU A N 1
ATOM 3073 C CA . LEU A 1 372 ? -11.562 2.944 1.816 1.00 63.22 372 LEU A CA 1
ATOM 3074 C C . LEU A 1 372 ? -11.704 4.160 2.743 1.00 63.22 372 LEU A C 1
ATOM 3076 O O . LEU A 1 372 ? -11.737 3.980 3.959 1.00 63.22 372 LEU A O 1
ATOM 3080 N N . LEU A 1 373 ? -11.882 5.378 2.208 1.00 62.16 373 LEU A N 1
ATOM 3081 C CA . LEU A 1 373 ? -12.235 6.551 3.024 1.00 62.16 373 LEU A CA 1
ATOM 3082 C C . LEU A 1 373 ? -13.695 6.527 3.501 1.00 62.16 373 LEU A C 1
ATOM 3084 O O . LEU A 1 373 ? -14.001 6.980 4.608 1.00 62.16 373 LEU A O 1
ATOM 3088 N N . GLY A 1 374 ? -14.605 5.973 2.696 1.00 63.22 374 GLY A N 1
ATOM 3089 C CA . GLY A 1 374 ? -16.022 5.865 3.036 1.00 63.22 374 GLY A CA 1
ATOM 3090 C C . GLY A 1 374 ? -16.293 4.722 4.017 1.00 63.22 374 GLY A C 1
ATOM 3091 O O . GLY A 1 374 ? -16.635 3.603 3.622 1.00 63.22 374 GLY A O 1
ATOM 3092 N N . LYS A 1 375 ? -16.174 4.999 5.323 1.00 63.00 375 LYS A N 1
ATOM 3093 C CA . LYS A 1 375 ? -16.404 4.029 6.419 1.00 63.00 375 LYS A CA 1
ATOM 3094 C C . LYS A 1 375 ? -17.758 3.315 6.326 1.00 63.00 375 LYS A C 1
ATOM 3096 O O . LYS A 1 375 ? -17.904 2.195 6.813 1.00 63.00 375 LYS A O 1
ATOM 3101 N N . GLU A 1 376 ? -18.753 3.938 5.702 1.00 65.62 376 GLU A N 1
ATOM 3102 C CA . GLU A 1 376 ? -20.080 3.378 5.469 1.00 65.62 376 GLU A CA 1
ATOM 3103 C C . GLU A 1 376 ? -20.112 2.216 4.464 1.00 65.62 376 GLU A C 1
ATOM 3105 O O . GLU A 1 376 ? -21.068 1.437 4.495 1.00 65.62 376 GLU A O 1
ATOM 3110 N N . TYR A 1 377 ? -19.098 2.078 3.600 1.00 69.19 377 TYR A N 1
ATOM 3111 C CA . TYR A 1 377 ? -19.005 1.001 2.607 1.00 69.19 377 TYR A CA 1
ATOM 3112 C C . TYR A 1 377 ? -18.284 -0.244 3.138 1.00 69.19 377 TYR A C 1
ATOM 3114 O O . TYR A 1 377 ? -18.486 -1.325 2.588 1.00 69.19 377 TYR A O 1
ATOM 3122 N N . ASN A 1 378 ? -17.520 -0.122 4.235 1.00 70.81 378 ASN A N 1
ATOM 3123 C CA . ASN A 1 378 ? -16.906 -1.232 4.980 1.00 70.81 378 ASN A CA 1
ATOM 3124 C C . ASN A 1 378 ? -16.133 -2.226 4.080 1.00 70.81 378 ASN A C 1
ATOM 3126 O O . ASN A 1 378 ? -16.267 -3.450 4.210 1.00 70.81 378 ASN A O 1
ATOM 3130 N N . ILE A 1 379 ? -15.379 -1.682 3.122 1.00 73.06 379 ILE A N 1
ATOM 3131 C CA . ILE A 1 379 ? -14.573 -2.431 2.154 1.00 73.06 379 ILE A CA 1
ATOM 3132 C C . ILE A 1 379 ? -13.254 -2.862 2.811 1.00 73.06 379 ILE A C 1
ATOM 3134 O O . ILE A 1 379 ? -12.631 -2.097 3.537 1.00 73.06 379 ILE A O 1
ATOM 3138 N N . GLU A 1 380 ? -12.875 -4.121 2.596 1.00 72.56 380 GLU A N 1
ATOM 3139 C CA . GLU A 1 380 ? -11.606 -4.720 3.033 1.00 72.56 380 GLU A CA 1
ATOM 3140 C C . GLU A 1 380 ? -10.519 -4.484 1.987 1.00 72.56 380 GLU A C 1
ATOM 3142 O O . GLU A 1 380 ? -9.416 -4.078 2.317 1.00 72.56 380 GLU A O 1
ATOM 3147 N N . SER A 1 381 ? -10.820 -4.760 0.718 1.00 74.62 381 SER A N 1
ATOM 3148 C CA . SER A 1 381 ? -9.882 -4.563 -0.386 1.00 74.62 381 SER A CA 1
ATOM 3149 C C . SER A 1 381 ? -10.606 -4.574 -1.724 1.00 74.62 381 SER A C 1
ATOM 3151 O O . SER A 1 381 ? -11.710 -5.114 -1.853 1.00 74.62 381 SER A O 1
ATOM 3153 N N . ILE A 1 382 ? -9.960 -4.000 -2.732 1.00 82.25 382 ILE A N 1
ATOM 3154 C CA . ILE A 1 382 ? -10.380 -4.066 -4.128 1.00 82.25 382 ILE A CA 1
ATOM 3155 C C . ILE A 1 382 ? -9.219 -4.674 -4.908 1.00 82.25 382 ILE A C 1
ATOM 3157 O O . ILE A 1 382 ? -8.071 -4.281 -4.735 1.00 82.25 382 ILE A O 1
ATOM 3161 N N . SER A 1 383 ? -9.507 -5.673 -5.735 1.00 83.50 383 SER A N 1
ATOM 3162 C CA . SER A 1 383 ? -8.513 -6.335 -6.572 1.00 83.50 383 SER A CA 1
ATOM 3163 C C . SER A 1 383 ? -8.958 -6.296 -8.023 1.00 83.50 383 SER A C 1
ATOM 3165 O O . SER A 1 383 ? -10.101 -6.633 -8.332 1.00 83.50 383 SER A O 1
ATOM 3167 N N . ILE A 1 384 ? -8.050 -5.893 -8.910 1.00 84.00 384 ILE A N 1
ATOM 3168 C CA . ILE A 1 384 ? -8.275 -5.891 -10.352 1.00 84.00 384 ILE A CA 1
ATOM 3169 C C . ILE A 1 384 ? -7.457 -7.022 -10.965 1.00 84.00 384 ILE A C 1
ATOM 3171 O O . ILE A 1 384 ? -6.236 -7.083 -10.821 1.00 84.00 384 ILE A O 1
ATOM 3175 N N . ASN A 1 385 ? -8.134 -7.919 -11.670 1.00 83.50 385 ASN A N 1
ATOM 3176 C CA . ASN A 1 385 ? -7.512 -8.976 -12.445 1.00 83.50 385 ASN A CA 1
ATOM 3177 C C . ASN A 1 385 ? -7.743 -8.715 -13.935 1.00 83.50 385 ASN A C 1
ATOM 3179 O O . ASN A 1 385 ? -8.812 -9.003 -14.471 1.00 83.50 385 ASN A O 1
ATOM 3183 N N . ALA A 1 386 ? -6.701 -8.207 -14.588 1.00 85.19 386 ALA A N 1
ATOM 3184 C CA . ALA A 1 386 ? -6.658 -7.937 -16.021 1.00 85.19 386 ALA A CA 1
ATOM 3185 C C . ALA A 1 386 ? -5.846 -8.989 -16.806 1.00 85.19 386 ALA A C 1
ATOM 3187 O O . ALA A 1 386 ? -5.440 -8.748 -17.939 1.00 85.19 386 ALA A O 1
ATOM 3188 N N . TYR A 1 387 ? -5.605 -10.175 -16.228 1.00 75.81 387 TYR A N 1
ATOM 3189 C CA . TYR A 1 387 ? -4.877 -11.250 -16.918 1.00 75.81 387 TYR A CA 1
ATOM 3190 C C . TYR A 1 387 ? -5.675 -11.877 -18.066 1.00 75.81 387 TYR A C 1
ATOM 3192 O O . TYR A 1 387 ? -5.093 -12.551 -18.916 1.00 75.81 387 TYR A O 1
ATOM 3200 N N . THR A 1 388 ? -6.997 -11.691 -18.087 1.00 80.88 388 THR A N 1
ATOM 3201 C CA . THR A 1 388 ? -7.879 -12.208 -19.138 1.00 80.88 388 THR A CA 1
ATOM 3202 C C . THR A 1 388 ? -8.520 -11.071 -19.931 1.00 80.88 388 THR A C 1
ATOM 3204 O O . THR A 1 388 ? -8.478 -9.913 -19.519 1.00 80.88 388 THR A O 1
ATOM 3207 N N . LYS A 1 389 ? -9.125 -11.397 -21.083 1.00 84.06 389 LYS A N 1
ATOM 3208 C CA . LYS A 1 389 ? -9.823 -10.404 -21.918 1.00 84.06 389 LYS A CA 1
ATOM 3209 C C . LYS A 1 389 ? -11.007 -9.749 -21.203 1.00 84.06 389 LYS A C 1
ATOM 3211 O O . LYS A 1 389 ? -11.341 -8.613 -21.518 1.00 84.06 389 LYS A O 1
ATOM 3216 N N . GLU A 1 390 ? -11.615 -10.459 -20.258 1.00 91.44 390 GLU A N 1
ATOM 3217 C CA . GLU A 1 390 ? -12.633 -9.912 -19.371 1.00 91.44 390 GLU A CA 1
ATOM 3218 C C . GLU A 1 390 ? -11.987 -9.562 -18.027 1.00 91.44 390 GLU A C 1
ATOM 3220 O O . GLU A 1 390 ? -11.508 -10.435 -17.299 1.00 91.44 390 GLU A O 1
ATOM 3225 N N . VAL A 1 391 ? -11.934 -8.275 -17.708 1.00 90.56 391 VAL A N 1
ATOM 3226 C CA . VAL A 1 391 ? -11.320 -7.792 -16.474 1.00 90.56 391 VAL A CA 1
ATOM 3227 C C . VAL A 1 391 ? -12.252 -8.054 -15.293 1.00 90.56 391 VAL A C 1
ATOM 3229 O O . VAL A 1 391 ? -13.420 -7.672 -15.304 1.00 90.56 391 VAL A O 1
ATOM 3232 N N . SER A 1 392 ? -11.744 -8.705 -14.249 1.00 91.88 392 SER A N 1
ATOM 3233 C CA . SER A 1 392 ? -12.497 -8.912 -13.007 1.00 91.88 392 SER A CA 1
ATOM 3234 C C . SER A 1 392 ? -12.122 -7.845 -11.990 1.00 91.88 392 SER A C 1
ATOM 3236 O O . SER A 1 392 ? -10.944 -7.670 -11.686 1.00 91.88 392 SER A O 1
ATOM 3238 N N . ILE A 1 393 ? -13.126 -7.167 -11.439 1.00 91.94 393 ILE A N 1
ATOM 3239 C CA . ILE A 1 393 ? -12.987 -6.258 -10.302 1.00 91.94 393 ILE A CA 1
ATOM 3240 C C . ILE A 1 393 ? -13.632 -6.945 -9.104 1.00 91.94 393 ILE A C 1
ATOM 3242 O O . ILE A 1 393 ? -14.857 -7.042 -9.009 1.00 91.94 393 ILE A O 1
ATOM 3246 N N . ASP A 1 394 ? -12.805 -7.453 -8.201 1.00 89.50 394 ASP A N 1
ATOM 3247 C CA . ASP A 1 394 ? -13.232 -8.179 -7.015 1.00 89.50 394 ASP A CA 1
ATOM 3248 C C . ASP A 1 394 ? -13.154 -7.261 -5.788 1.00 89.50 394 ASP A C 1
ATOM 3250 O O . ASP A 1 394 ? -12.074 -6.897 -5.326 1.00 89.50 394 ASP A O 1
ATOM 3254 N N . VAL A 1 395 ? -14.317 -6.895 -5.248 1.00 88.00 395 VAL A N 1
ATOM 3255 C CA . VAL A 1 395 ? -14.457 -6.063 -4.048 1.00 88.00 395 VAL A CA 1
ATOM 3256 C C . VAL A 1 395 ? -14.753 -6.948 -2.846 1.00 88.00 395 VAL A C 1
ATOM 3258 O O . VAL A 1 395 ? -15.801 -7.595 -2.774 1.00 88.00 395 VAL A O 1
ATOM 3261 N N . TYR A 1 396 ? -13.853 -6.960 -1.873 1.00 82.56 396 TYR A N 1
ATOM 3262 C CA . TYR A 1 396 ? -14.021 -7.667 -0.609 1.00 82.56 396 TYR A CA 1
ATOM 3263 C C . TYR A 1 396 ? -14.527 -6.702 0.458 1.00 82.56 396 TYR A C 1
ATOM 3265 O O . TYR A 1 396 ? -14.063 -5.572 0.554 1.00 82.56 396 TYR A O 1
ATOM 3273 N N . THR A 1 397 ? -15.497 -7.138 1.258 1.00 79.12 397 THR A N 1
ATOM 3274 C CA . THR A 1 397 ? -16.120 -6.322 2.308 1.00 79.12 397 THR A CA 1
ATOM 3275 C C . THR A 1 397 ? -16.091 -7.042 3.645 1.00 79.12 397 THR A C 1
ATOM 3277 O O . THR A 1 397 ? -16.125 -8.273 3.705 1.00 79.12 397 THR A O 1
ATOM 3280 N N . TYR A 1 398 ? -16.156 -6.281 4.734 1.00 77.88 398 TYR A N 1
ATOM 3281 C CA . TYR A 1 398 ? -16.288 -6.825 6.083 1.00 77.88 398 TYR A CA 1
ATOM 3282 C C . TYR A 1 398 ? -17.736 -7.194 6.461 1.00 77.88 398 TYR A C 1
ATOM 3284 O O . TYR A 1 398 ? -17.984 -7.641 7.585 1.00 77.88 398 TYR A O 1
ATOM 3292 N N . PHE A 1 399 ? -18.707 -7.057 5.547 1.00 75.56 399 PHE A N 1
ATOM 3293 C CA . PHE A 1 399 ? -20.098 -7.431 5.814 1.00 75.56 399 PHE A CA 1
ATOM 3294 C C . PHE A 1 399 ? -20.253 -8.934 6.021 1.00 75.56 399 PHE A C 1
ATOM 3296 O O . PHE A 1 399 ? -19.696 -9.760 5.293 1.00 75.56 399 PHE A O 1
ATOM 3303 N N . LEU A 1 400 ? -21.097 -9.311 6.974 1.00 76.06 400 LEU A N 1
ATOM 3304 C CA . LEU A 1 400 ? -21.570 -10.678 7.113 1.00 76.06 400 LEU A CA 1
ATOM 3305 C C . LEU A 1 400 ? -22.759 -10.904 6.173 1.00 76.06 400 LEU A C 1
ATOM 3307 O O . LEU A 1 400 ? -23.596 -10.034 5.956 1.00 76.06 400 LEU A O 1
ATOM 3311 N N . MET A 1 401 ? -22.925 -12.136 5.684 1.00 77.56 401 MET A N 1
ATOM 3312 C CA . MET A 1 401 ? -24.075 -12.504 4.836 1.00 77.56 401 MET A CA 1
ATOM 3313 C C . MET A 1 401 ? -25.444 -12.256 5.491 1.00 77.56 401 MET A C 1
ATOM 3315 O O . MET A 1 401 ? -26.457 -12.216 4.796 1.00 77.56 401 MET A O 1
ATOM 3319 N N . LYS A 1 402 ? -25.499 -12.105 6.815 1.00 77.25 402 LYS A N 1
ATOM 3320 C CA . LYS A 1 402 ? -26.725 -11.816 7.569 1.00 77.25 402 LYS A CA 1
ATOM 3321 C C . LYS A 1 402 ? -27.027 -10.321 7.714 1.00 77.25 402 LYS A C 1
ATOM 3323 O O . LYS A 1 402 ? -28.110 -9.993 8.184 1.00 77.25 402 LYS A O 1
ATOM 3328 N N . ASP A 1 403 ? -26.111 -9.440 7.318 1.00 76.44 403 ASP A N 1
ATOM 3329 C CA . ASP A 1 403 ? -26.300 -7.997 7.466 1.00 76.44 403 ASP A CA 1
ATOM 3330 C C . ASP A 1 403 ? -27.425 -7.527 6.537 1.00 76.44 403 ASP A C 1
ATOM 3332 O O . ASP A 1 403 ? -27.534 -7.968 5.385 1.00 76.44 403 ASP A O 1
ATOM 3336 N N . THR A 1 404 ? -28.312 -6.682 7.060 1.00 79.88 404 THR A N 1
ATOM 3337 C CA . THR A 1 404 ? -29.549 -6.263 6.382 1.00 79.88 404 THR A CA 1
ATOM 3338 C C . THR A 1 404 ? -29.299 -5.227 5.288 1.00 79.88 404 THR A C 1
ATOM 3340 O O . THR A 1 404 ? -30.034 -5.194 4.310 1.00 79.88 404 THR A O 1
ATOM 3343 N N . ASN A 1 405 ? -28.233 -4.434 5.406 1.00 80.75 405 ASN A N 1
ATOM 3344 C CA . ASN A 1 405 ? -27.850 -3.370 4.471 1.00 80.75 405 ASN A CA 1
ATOM 3345 C C . ASN A 1 405 ? -26.846 -3.809 3.385 1.00 80.75 405 ASN A C 1
ATOM 3347 O O . ASN A 1 405 ? -26.543 -3.026 2.486 1.00 80.75 405 ASN A O 1
ATOM 3351 N N . LYS A 1 406 ? -26.330 -5.047 3.434 1.00 82.19 406 LYS A N 1
ATOM 3352 C CA . LYS A 1 406 ? -25.252 -5.519 2.540 1.00 82.19 406 LYS A CA 1
ATOM 3353 C C . LYS A 1 406 ? -25.568 -5.374 1.048 1.00 82.19 406 LYS A C 1
ATOM 3355 O O . LYS A 1 406 ? -24.680 -5.090 0.257 1.00 82.19 406 LYS A O 1
ATOM 3360 N N . GLU A 1 407 ? -26.823 -5.589 0.656 1.00 85.19 407 GLU A N 1
ATOM 3361 C CA . GLU A 1 407 ? -27.236 -5.559 -0.751 1.00 85.19 407 GLU A CA 1
ATOM 3362 C C . GLU A 1 407 ? -27.382 -4.125 -1.263 1.00 85.19 407 GLU A C 1
ATOM 3364 O O . GLU A 1 407 ? -27.007 -3.825 -2.392 1.00 85.19 407 GLU A O 1
ATOM 3369 N N . GLU A 1 408 ? -27.880 -3.218 -0.425 1.00 83.94 408 GLU A N 1
ATOM 3370 C CA . GLU A 1 408 ? -27.936 -1.793 -0.746 1.00 83.94 408 GLU A CA 1
ATOM 3371 C C . GLU A 1 408 ? -26.530 -1.217 -0.935 1.00 83.94 408 GLU A C 1
ATOM 3373 O O . GLU A 1 408 ? -26.268 -0.548 -1.931 1.00 83.94 408 GLU A O 1
ATOM 3378 N N . ILE A 1 409 ? -25.607 -1.552 -0.032 1.00 82.56 409 ILE A N 1
ATOM 3379 C CA . ILE A 1 409 ? -24.216 -1.101 -0.113 1.00 82.56 409 ILE A CA 1
ATOM 3380 C C . ILE A 1 409 ? -23.510 -1.725 -1.320 1.00 82.56 409 ILE A C 1
ATOM 3382 O O . ILE A 1 409 ? -22.862 -1.009 -2.078 1.00 82.56 409 ILE A O 1
ATOM 3386 N N . ALA A 1 410 ? -23.694 -3.026 -1.571 1.00 86.81 410 ALA A N 1
ATOM 3387 C CA . ALA A 1 410 ? -23.159 -3.675 -2.767 1.00 86.81 410 ALA A CA 1
ATOM 3388 C C . ALA A 1 410 ? -23.682 -3.018 -4.061 1.00 86.81 410 ALA A C 1
ATOM 3390 O O . ALA A 1 410 ? -22.925 -2.833 -5.012 1.00 86.81 410 ALA A O 1
ATOM 3391 N N . ARG A 1 411 ? -24.955 -2.601 -4.098 1.00 88.06 411 ARG A N 1
ATOM 3392 C CA . ARG A 1 411 ? -25.507 -1.839 -5.230 1.00 88.06 411 ARG A CA 1
ATOM 3393 C C . ARG A 1 411 ? -24.866 -0.466 -5.382 1.00 88.06 411 ARG A C 1
ATOM 3395 O O . ARG A 1 411 ? -24.558 -0.095 -6.510 1.00 88.06 411 ARG A O 1
ATOM 3402 N N . ALA A 1 412 ? -24.656 0.256 -4.285 1.00 85.44 412 ALA A N 1
ATOM 3403 C CA . ALA A 1 412 ? -23.994 1.559 -4.296 1.00 85.44 412 ALA A CA 1
ATOM 3404 C C . ALA A 1 412 ? -22.555 1.453 -4.830 1.00 85.44 412 ALA A C 1
ATOM 3406 O O . ALA A 1 412 ? -22.187 2.172 -5.754 1.00 85.44 412 ALA A O 1
ATOM 3407 N N . VAL A 1 413 ? -21.783 0.485 -4.326 1.00 88.00 413 VAL A N 1
ATOM 3408 C CA . VAL A 1 413 ? -20.407 0.215 -4.775 1.00 88.00 413 VAL A CA 1
ATOM 3409 C C . VAL A 1 413 ? -20.374 -0.154 -6.253 1.00 88.00 413 VAL A C 1
ATOM 3411 O O . VAL A 1 413 ? -19.641 0.461 -7.023 1.00 88.00 413 VAL A O 1
ATOM 3414 N N . LYS A 1 414 ? -21.210 -1.114 -6.678 1.00 90.69 414 LYS A N 1
ATOM 3415 C CA . LYS A 1 414 ? -21.266 -1.512 -8.088 1.00 90.69 414 LYS A CA 1
ATOM 3416 C C . LYS A 1 414 ? -21.628 -0.328 -8.978 1.00 90.69 414 LYS A C 1
ATOM 3418 O O . LYS A 1 414 ? -21.000 -0.162 -10.012 1.00 90.69 414 LYS A O 1
ATOM 3423 N N . ARG A 1 415 ? -22.629 0.472 -8.599 1.00 88.81 415 ARG A N 1
ATOM 3424 C CA . ARG A 1 415 ? -23.078 1.626 -9.387 1.00 88.81 415 ARG A CA 1
ATOM 3425 C C . ARG A 1 415 ? -21.977 2.674 -9.528 1.00 88.81 415 ARG A C 1
ATOM 3427 O O . ARG A 1 415 ? -21.766 3.134 -10.638 1.00 88.81 415 ARG A O 1
ATOM 3434 N N . SER A 1 416 ? -21.284 3.005 -8.444 1.00 89.81 416 SER A N 1
ATOM 3435 C CA . SER A 1 416 ? -20.191 3.981 -8.449 1.00 89.81 416 SER A CA 1
ATOM 3436 C C . SER A 1 416 ? -19.032 3.545 -9.359 1.00 89.81 416 SER A C 1
ATOM 3438 O O . SER A 1 416 ? -18.630 4.309 -10.235 1.00 89.81 416 SER A O 1
ATOM 3440 N N . ILE A 1 417 ? -18.575 2.287 -9.254 1.00 91.69 417 ILE A N 1
ATOM 3441 C CA . ILE A 1 417 ? -17.531 1.738 -10.144 1.00 91.69 417 ILE A CA 1
ATOM 3442 C C . ILE A 1 417 ? -18.001 1.747 -11.606 1.00 91.69 417 ILE A C 1
ATOM 3444 O O . ILE A 1 417 ? -17.274 2.186 -12.490 1.00 91.69 417 ILE A O 1
ATOM 3448 N N . ASP A 1 418 ? -19.223 1.283 -11.865 1.00 91.62 418 ASP A N 1
ATOM 3449 C CA . ASP A 1 418 ? -19.793 1.188 -13.214 1.00 91.62 418 ASP A CA 1
ATOM 3450 C C . ASP A 1 418 ? -19.945 2.580 -13.857 1.00 91.62 418 ASP A C 1
ATOM 3452 O O . ASP A 1 418 ? -19.535 2.792 -14.993 1.00 91.62 418 ASP A O 1
ATOM 3456 N N . GLN A 1 419 ? -20.446 3.571 -13.112 1.00 90.62 419 GLN A N 1
ATOM 3457 C CA . GLN A 1 419 ? -20.557 4.959 -13.577 1.00 90.62 419 GLN A CA 1
ATOM 3458 C C . GLN A 1 419 ? -19.194 5.580 -13.886 1.00 90.62 419 GLN A C 1
ATOM 3460 O O . GLN A 1 419 ? -19.047 6.249 -14.908 1.00 90.62 419 GLN A O 1
ATOM 3465 N N . PHE A 1 420 ? -18.199 5.333 -13.034 1.00 92.56 420 PHE A N 1
ATOM 3466 C CA . PHE A 1 420 ? -16.836 5.807 -13.242 1.00 92.56 420 PHE A CA 1
ATOM 3467 C C . PHE A 1 420 ? -16.222 5.236 -14.520 1.00 92.56 420 PHE A C 1
ATOM 3469 O O . PHE A 1 420 ? -15.787 5.994 -15.386 1.00 92.56 420 PHE A O 1
ATOM 3476 N N . LEU A 1 421 ? -16.276 3.912 -14.684 1.00 92.44 421 LEU A N 1
ATOM 3477 C CA . LEU A 1 421 ? -15.750 3.213 -15.859 1.00 92.44 421 LEU A CA 1
ATOM 3478 C C . LEU A 1 421 ? -16.492 3.573 -17.151 1.00 92.44 421 LEU A C 1
ATOM 3480 O O . LEU A 1 421 ? -15.926 3.476 -18.237 1.00 92.44 421 LEU A O 1
ATOM 3484 N N . GLN A 1 422 ? -17.760 3.977 -17.054 1.00 90.69 422 GLN A N 1
ATOM 3485 C CA . GLN A 1 422 ? -18.561 4.401 -18.202 1.00 90.69 422 GLN A CA 1
ATOM 3486 C C . GLN A 1 422 ? -18.392 5.882 -18.571 1.00 90.69 422 GLN A C 1
ATOM 3488 O O . GLN A 1 422 ? -18.929 6.297 -19.607 1.00 90.69 422 GLN A O 1
ATOM 3493 N N . SER A 1 423 ? -17.672 6.667 -17.767 1.00 91.75 423 SER A N 1
ATOM 3494 C CA . SER A 1 423 ? -17.357 8.059 -18.090 1.00 91.75 423 SER A CA 1
ATOM 3495 C C . SER A 1 423 ? -16.472 8.149 -19.337 1.00 91.75 423 SER A C 1
ATOM 3497 O O . SER A 1 423 ? -15.676 7.255 -19.617 1.00 91.75 423 SER A O 1
ATOM 3499 N N . GLU A 1 424 ? -16.624 9.223 -20.113 1.00 89.44 424 GLU A N 1
ATOM 3500 C CA . GLU A 1 424 ? -15.910 9.381 -21.388 1.00 89.44 424 GLU A CA 1
ATOM 3501 C C . GLU A 1 424 ? -14.385 9.408 -21.203 1.00 89.44 424 GLU A C 1
ATOM 3503 O O . GLU A 1 424 ? -13.650 8.808 -21.980 1.00 89.44 424 GLU A O 1
ATOM 3508 N N . GLU A 1 425 ? -13.920 10.051 -20.131 1.00 89.81 425 GLU A N 1
ATOM 3509 C CA . GLU A 1 425 ? -12.500 10.170 -19.786 1.00 89.81 425 GLU A CA 1
ATOM 3510 C C . GLU A 1 425 ? -11.891 8.801 -19.445 1.00 89.81 425 GLU A C 1
ATOM 3512 O O . GLU A 1 425 ? -10.852 8.425 -19.983 1.00 89.81 425 GLU A O 1
ATOM 3517 N N . VAL A 1 426 ? -12.570 8.009 -18.610 1.00 91.31 426 VAL A N 1
ATOM 3518 C CA . VAL A 1 426 ? -12.058 6.703 -18.160 1.00 91.31 426 VAL A CA 1
ATOM 3519 C C . VAL A 1 426 ? -12.210 5.634 -19.242 1.00 91.31 426 VAL A C 1
ATOM 3521 O O . VAL A 1 426 ? -11.357 4.754 -19.358 1.00 91.31 426 VAL A O 1
ATOM 3524 N N . LYS A 1 427 ? -13.236 5.728 -20.101 1.00 88.69 427 LYS A N 1
ATOM 3525 C CA . LYS A 1 427 ? -13.409 4.839 -21.264 1.00 88.69 427 LYS A CA 1
ATOM 3526 C C . LYS A 1 427 ? -12.200 4.828 -22.193 1.00 88.69 427 LYS A C 1
ATOM 3528 O O . LYS A 1 427 ? -11.900 3.784 -22.772 1.00 88.69 427 LYS A O 1
ATOM 3533 N N . GLN A 1 428 ? -11.505 5.957 -22.325 1.00 87.62 428 GLN A N 1
ATOM 3534 C CA . GLN A 1 428 ? -10.289 6.052 -23.135 1.00 87.62 428 GLN A CA 1
ATOM 3535 C C . GLN A 1 428 ? -9.129 5.256 -22.520 1.00 87.62 428 GLN A C 1
ATOM 3537 O O . GLN A 1 428 ? -8.376 4.620 -23.257 1.00 87.62 428 GLN A O 1
ATOM 3542 N N . ILE A 1 429 ? -9.035 5.215 -21.186 1.00 88.19 429 ILE A N 1
ATOM 3543 C CA . ILE A 1 429 ? -8.035 4.426 -20.448 1.00 88.19 429 ILE A CA 1
ATOM 3544 C C . ILE A 1 429 ? -8.349 2.932 -20.562 1.00 88.19 429 ILE A C 1
ATOM 3546 O O . ILE A 1 429 ? -7.493 2.134 -20.940 1.00 88.19 429 ILE A O 1
ATOM 3550 N N . VAL A 1 430 ? -9.595 2.528 -20.296 1.00 87.31 430 VAL A N 1
ATOM 3551 C CA . VAL A 1 430 ? -9.969 1.102 -20.334 1.00 87.31 430 VAL A CA 1
ATOM 3552 C C . VAL A 1 430 ? -10.198 0.566 -21.747 1.00 87.31 430 VAL A C 1
ATOM 3554 O O . VAL A 1 430 ? -10.424 -0.625 -21.907 1.00 87.31 430 VAL A O 1
ATOM 3557 N N . GLN A 1 431 ? -10.158 1.414 -22.780 1.00 87.62 431 GLN A N 1
ATOM 3558 C CA . GLN A 1 431 ? -10.267 1.040 -24.199 1.00 87.62 431 GLN A CA 1
ATOM 3559 C C . GLN A 1 431 ? -11.463 0.124 -24.531 1.00 87.62 431 GLN A C 1
ATOM 3561 O O . GLN A 1 431 ? -11.394 -0.708 -25.435 1.00 87.62 431 GLN A O 1
ATOM 3566 N N . ASN A 1 432 ? -12.582 0.290 -23.818 1.00 83.81 432 ASN A N 1
ATOM 3567 C CA . ASN A 1 432 ? -13.769 -0.575 -23.898 1.00 83.81 432 ASN A CA 1
ATOM 3568 C C . ASN A 1 432 ? -13.509 -2.063 -23.584 1.00 83.81 432 ASN A C 1
ATOM 3570 O O . ASN A 1 432 ? -14.247 -2.930 -24.059 1.00 83.81 432 ASN A O 1
ATOM 3574 N N . ASP A 1 433 ? -12.485 -2.373 -22.785 1.00 89.88 433 ASP A N 1
ATOM 3575 C CA . ASP A 1 433 ? -12.275 -3.714 -22.245 1.00 89.88 433 ASP A CA 1
ATOM 3576 C C . ASP A 1 433 ? -13.551 -4.207 -21.541 1.00 89.88 433 ASP A C 1
ATOM 3578 O O . ASP A 1 433 ? -14.184 -3.480 -20.770 1.00 89.88 433 ASP A O 1
ATOM 3582 N N . ALA A 1 434 ? -13.938 -5.459 -21.797 1.00 92.62 434 ALA A N 1
ATOM 3583 C CA . ALA A 1 434 ? -15.047 -6.080 -21.082 1.00 92.62 434 ALA A CA 1
ATOM 3584 C C . ALA A 1 434 ? -14.670 -6.257 -19.607 1.00 92.62 434 ALA A C 1
ATOM 3586 O O . ALA A 1 434 ? -13.536 -6.633 -19.307 1.00 92.62 434 ALA A O 1
ATOM 3587 N N . TYR A 1 435 ? -15.613 -6.032 -18.691 1.00 94.00 435 TYR A N 1
ATOM 3588 C CA . TYR A 1 435 ? -15.361 -6.200 -17.264 1.00 94.00 435 TYR A CA 1
ATOM 3589 C C . TYR A 1 435 ? -16.563 -6.740 -16.495 1.00 94.00 435 TYR A C 1
ATOM 3591 O O . TYR A 1 435 ? -17.720 -6.521 -16.855 1.00 94.00 435 TYR A O 1
ATOM 3599 N N . THR A 1 436 ? -16.264 -7.390 -15.372 1.00 94.00 436 THR A N 1
ATOM 3600 C CA . THR A 1 436 ? -17.242 -7.847 -14.389 1.00 94.00 436 THR A CA 1
ATOM 3601 C C . THR A 1 436 ? -16.876 -7.320 -13.004 1.00 94.00 436 THR A C 1
ATOM 3603 O O . THR A 1 436 ? -15.741 -7.443 -12.555 1.00 94.00 436 THR A O 1
ATOM 3606 N N . ILE A 1 437 ? -17.869 -6.773 -12.295 1.00 93.50 437 ILE A N 1
ATOM 3607 C CA . ILE A 1 437 ? -17.735 -6.328 -10.901 1.00 93.50 437 ILE A CA 1
ATOM 3608 C C . ILE A 1 437 ? -18.333 -7.395 -9.984 1.00 93.50 437 ILE A C 1
ATOM 3610 O O . ILE A 1 437 ? -19.539 -7.667 -10.022 1.00 93.50 437 ILE A O 1
ATOM 3614 N N . ASN A 1 438 ? -17.502 -7.983 -9.132 1.00 93.12 438 ASN A N 1
ATOM 3615 C CA . ASN A 1 438 ? -17.896 -8.960 -8.128 1.00 93.12 438 ASN A CA 1
ATOM 3616 C C . ASN A 1 438 ? -17.743 -8.362 -6.731 1.00 93.12 438 ASN A C 1
ATOM 3618 O O . ASN A 1 438 ? -16.706 -7.799 -6.404 1.00 93.12 438 ASN A O 1
ATOM 3622 N N . ILE A 1 439 ? -18.753 -8.533 -5.878 1.00 89.50 439 ILE A N 1
ATOM 3623 C CA . ILE A 1 439 ? -18.715 -8.042 -4.496 1.00 89.50 439 ILE A CA 1
ATOM 3624 C C . ILE A 1 439 ? -18.878 -9.222 -3.545 1.00 89.50 439 ILE A C 1
ATOM 3626 O O . ILE A 1 439 ? -19.821 -10.011 -3.672 1.00 89.50 439 ILE A O 1
ATOM 3630 N N . TYR A 1 440 ? -17.964 -9.345 -2.587 1.00 84.25 440 TYR A N 1
ATOM 3631 C CA . TYR A 1 440 ? -17.880 -10.450 -1.642 1.00 84.25 440 TYR A CA 1
ATOM 3632 C C . TYR A 1 440 ? -18.054 -9.967 -0.203 1.00 84.25 440 TYR A C 1
ATOM 3634 O O . TYR A 1 440 ? -17.579 -8.907 0.193 1.00 84.25 440 TYR A O 1
ATOM 3642 N N . SER A 1 441 ? -18.722 -10.791 0.599 1.00 80.38 441 SER A N 1
ATOM 3643 C CA . SER A 1 441 ? -18.799 -10.657 2.063 1.00 80.38 441 SER A CA 1
ATOM 3644 C C . SER A 1 441 ? -17.509 -11.129 2.755 1.00 80.38 441 SER A C 1
ATOM 3646 O O . SER A 1 441 ? -16.697 -11.816 2.134 1.00 80.38 441 SER A O 1
ATOM 3648 N N . ALA A 1 442 ? -17.389 -10.916 4.072 1.00 74.00 442 ALA A N 1
ATOM 3649 C CA . ALA A 1 442 ? -16.228 -11.299 4.896 1.00 74.00 442 ALA A CA 1
ATOM 3650 C C . ALA A 1 442 ? -15.905 -12.811 4.889 1.00 74.00 442 ALA A C 1
ATOM 3652 O O . ALA A 1 442 ? -14.852 -13.250 5.344 1.00 74.00 442 ALA A O 1
ATOM 3653 N N . GLY A 1 443 ? -16.824 -13.645 4.388 1.00 69.81 443 GLY A N 1
ATOM 3654 C CA . GLY A 1 443 ? -16.617 -15.080 4.165 1.00 69.81 443 GLY A CA 1
ATOM 3655 C C . GLY A 1 443 ? -16.256 -15.447 2.723 1.00 69.81 443 GLY A C 1
ATOM 3656 O O . GLY A 1 443 ? -16.422 -16.609 2.356 1.00 69.81 443 GLY A O 1
ATOM 3657 N N . LYS A 1 444 ? -15.866 -14.469 1.893 1.00 76.56 444 LYS A N 1
ATOM 3658 C CA . LYS A 1 444 ? -15.624 -14.594 0.443 1.00 76.56 444 LYS A CA 1
ATOM 3659 C C . LYS A 1 444 ? -16.810 -15.162 -0.342 1.00 76.56 444 LYS A C 1
ATOM 3661 O O . LYS A 1 444 ? -16.656 -15.744 -1.411 1.00 76.56 444 LYS A O 1
ATOM 3666 N N . LYS A 1 445 ? -18.027 -15.000 0.187 1.00 85.88 445 LYS A N 1
ATOM 3667 C CA . LYS A 1 445 ? -19.257 -15.372 -0.522 1.00 85.88 445 LYS A CA 1
ATOM 3668 C C . LYS A 1 445 ? -19.734 -14.182 -1.338 1.00 85.88 445 LYS A C 1
ATOM 3670 O O . LYS A 1 445 ? -19.952 -13.115 -0.757 1.00 85.88 445 LYS A O 1
ATOM 3675 N N . LYS A 1 446 ? -19.914 -14.394 -2.645 1.00 88.94 446 LYS A N 1
ATOM 3676 C CA . LYS A 1 446 ? -20.445 -13.395 -3.579 1.00 88.94 446 LYS A CA 1
ATOM 3677 C C . LYS A 1 446 ? -21.839 -12.951 -3.132 1.00 88.94 446 LYS A C 1
ATOM 3679 O O . LYS A 1 446 ? -22.716 -13.786 -2.894 1.00 88.94 446 LYS A O 1
ATOM 3684 N N . ILE A 1 447 ? -22.026 -11.643 -3.005 1.00 85.81 447 ILE A N 1
ATOM 3685 C CA . ILE A 1 447 ? -23.313 -11.023 -2.701 1.00 85.81 447 ILE A CA 1
ATOM 3686 C C . ILE A 1 447 ? -24.123 -11.017 -3.998 1.00 85.81 447 ILE A C 1
ATOM 3688 O O . ILE A 1 447 ? -23.682 -10.486 -5.016 1.00 85.81 447 ILE A O 1
ATOM 3692 N N . LYS A 1 448 ? -25.298 -11.651 -3.980 1.00 85.12 448 LYS A N 1
ATOM 3693 C CA . LYS A 1 448 ? -26.242 -11.552 -5.096 1.00 85.12 448 LYS A CA 1
ATOM 3694 C C . LYS A 1 448 ? -26.906 -10.185 -5.026 1.00 85.12 448 LYS A C 1
ATOM 3696 O O . LYS A 1 448 ? -27.429 -9.822 -3.978 1.00 85.12 448 LYS A O 1
ATOM 3701 N N . ILE A 1 449 ? -26.839 -9.453 -6.128 1.00 79.06 449 ILE A N 1
ATOM 3702 C CA . ILE A 1 449 ? -27.460 -8.144 -6.276 1.00 79.06 449 ILE A CA 1
ATOM 3703 C C . ILE A 1 449 ? -28.724 -8.344 -7.105 1.00 79.06 449 ILE A C 1
ATOM 3705 O O . ILE A 1 449 ? -28.629 -8.744 -8.267 1.00 79.06 449 ILE A O 1
ATOM 3709 N N . HIS A 1 450 ? -29.889 -8.099 -6.510 1.00 69.31 450 HIS A N 1
ATOM 3710 C CA . HIS A 1 450 ? -31.154 -8.046 -7.228 1.00 69.31 450 HIS A CA 1
ATOM 3711 C C . HIS A 1 450 ? -31.448 -6.588 -7.609 1.00 69.31 450 HIS A C 1
ATOM 3713 O O . HIS A 1 450 ? -31.343 -5.671 -6.783 1.00 69.31 450 HIS A O 1
ATOM 3719 N N . TYR A 1 451 ? -31.733 -6.376 -8.893 1.00 56.09 451 TYR A N 1
ATOM 3720 C CA . TYR A 1 451 ? -32.059 -5.065 -9.448 1.00 56.09 451 TYR A CA 1
ATOM 3721 C C . TYR A 1 451 ? -33.526 -4.725 -9.242 1.00 56.09 451 TYR A C 1
ATOM 3723 O O . TYR A 1 451 ? -34.366 -5.622 -9.482 1.00 56.09 451 TYR A O 1
#

Foldseek 3Di:
DDDDDDDPDPLLVVQLLLLCQWAVDNVVSVVQSVVLCPDPLCPPPDPLNSLVSLLSSVVVSVPDDTDDRPCVLCVVLVVPVQDVLLVSLCCCCLPVVDDLVSNCSNSVHDSVVSVVSVVVVCVVCVVSVHDSVNSSVSVVVSSVVVPDPSDPDPDDDDDDDDDDDDPDDDPDDDDDDDDDDDDPPPPPPPDQQQAFQLQVCVVVDHPQVVLQVVVCVVVVDNFWDWDADLQQLEIEIEGQDPVVVVCVVVSVVSVVVSCVVVVRDHHYHYDYDHPCCDLPVLQVQLVVVCVVVVWPKHQPDADPSRARQEMETEDEPPDDPVVVVVSVVVSVVSCVVSVNDHYYDYHYDHPVQVLLVVLVVVSQSSLCRRQSVPVVLQWPGWDWDSNDLEIEIETEGQDDPPDPCNQSSVVSSVSSVVVNCPDPVNCVSNVPRHYDYFYAYPVRHTDDHDD

Sequence (451 aa):
MDGSTFVHSKQVNDWLLFTQFFIGDKEKSQEIVKAWLIKPSTKFQRNHVMERGFRYILKQMKGENRRRVSKVLLSEYSFKSIKEIDQAIILLHYYFQLEIKKIARIVRKSKREIRKRLFSFLQVLSTKGITVHTFNNILHAEIMTISLPLTPVVTKGIKINRKKTALYSLLILHFLIVGGAMNSGIVEKTQAKQGPDLLTIYRDGTFEQQLKKDLEETFQKESFAIKINFEESEVSIGIFDEVLYRQKAEIITFVNQFLKEKDIPYIVQLDYMEETIGDDEIAYQVIIEANAKGIKLWPGDYSEQEKVMEWVLALPDAIELVTEHAEVTRAQGILKKYNHKAPLIVSHYDKDRVDRQERWLELTPYFEEGFLLGKEYNIESISINAYTKEVSIDVYTYFLMKDTNKEEIARAVKRSIDQFLQSEEVKQIVQNDAYTINIYSAGKKKIKIHY

pLDDT: mean 70.11, std 18.96, range [22.17, 96.06]

Secondary structure (DSSP, 8-state):
---------HHHHHHHHHHHHHH--HHHHHHHHHHHHTSGGGSTTSTTHHHHHHHHHHHHTTSS---SHHHHHHHHTT-TTS-HHHHHHHIIIIIS---HHHHHHHHT--HHHHHHHHHHHHHHHHHTT--HHHHHHHHHHHHHHH-S------------------------------------TTSTTSS------HHHHHHH--HHHHHHHHHHHHHT---EEEEEETTTTEEEEEE--HHHHTTHHHHHHHHHHHHHHTT---EEEEEE------S-HHHHHHHHHHHHTT--EEEEEE-TTS-EEEEEEEEETT--HHHHHHHHHHHHHHHHHTT--SPEEEEEE-HHHHHHHHHHHTTHHHHHHHHHS-TTT-EEEEEEE-SSSEEEEEEEES--TT-SSHHHHHHHHHHHHHHHHTSHHHHHHHTT-EEEEEEE-TTSPBPP---